Protein AF-A0A7S0SGQ8-F1 (afdb_monomer_lite)

InterPro domains:
  IPR011989 Armadillo-like helical [G3DSA:1.25.10.10] (31-377)
  IPR048732 Cilia- and flagella-associated protein 69 [PTHR14716] (34-323)
  IPR048733 Cilia- and flagella-associated protein 69, ARM repeats domain [PF21049] (35-301)

Radius of gyration: 29.16 Å; chains: 1; bounding box: 74×69×109 Å

Foldseek 3Di:
DDDDDDDDDDDPPPPPDDDPDDDDPDDDPVVLVVVLVCCLPVCVLLVLLVQCQVCLVVVVPVSNLVSLQVLLSSLVDLSSLQVNLVSLNLLRCLSQLQDALPDSSVVSSLSSLVSSLVSHVVSLVSNLVNLARRLLSLLVNLLNLQLPQDDPVSLVSNLSSLSSLLSSLLDVRSLVSNVVSVSLVLLLQLQQPPLQHDRPPVSSHDNNLQAQDPSNLSSNLSSLSSLLSSCQDLVSVVSCVVLNLLLLLLLLVVLLPPPDFQPRSVSRHDDVLVRHDPVSSLVSNLSSLQSCLSCCVSPVPVCVNRLVLLSLLSQLAPPGPHDPSSNVSSVSSLVSQCVDPPRVVSNVVSVVVVSVVVNVVVVVVCVVPDDDDDDDDDDDDDDDDDDDDDDDPDPPDDDDDDDDDDDDDDDDDDDDDDDDDDDDDDD

Organism: NCBI:txid81844

Secondary structure (DSSP, 8-state):
--------------SSS------PPPPPHHHHHHHHHHHHHHTHHHHHHHHHHHHHHHT-HHHHHHHHHHHHHHHTSHHHHHHHHHTTGGGTHHHHTSS-TTSHHHHHHHHHHHHHHHH-THHHHHHHHTTTHHHHHHHHHHHHHHHH--SHHHHHHHHHHHHHHHHHHTSHHHHHHHHHTTHHHHHHHHHHTTTTSSPPTT-SS-GGG--SSHHHHHHHHHHHHHHHHHTSSTTTHHHHHTTHHHHHHHTTGGG-TTPPPPHHHHHHSSSSGGGS-HHHHHHHHHHHHHHHHHHGGG-HHHHHHHTHHHHHHHHHSTTS---HHHHHHHHHHHHHHHTSTTTHHHHHHTTHHHHHHHHHHHHHHHTTS----------------------------------------------------------

Sequence (427 aa):
GGGGRTARGGGSLGASLGGVGSAPPPPSPRAFFTNQKLVQRSGCVRHCVAGLGAAAASGDAAAQLAITRVLLEASYYDENAQQIADEGLFLLLAPLLRDDFRSPLVFAVSELMWNVLEAAPSARALADAAVGPFCGAFADVVALALRCGHRVADKEVRNELLITARLLAEDPGSRAGLRAAGLADTALAIAVHPEMGPPPSDGAVKPFAMTTAPQDFEMKRLAWLLVAELSDDEIGIAVAQKGFLACALAFLSPFGGGVSPSAAAAAAGGVAVTRWSRSQLRDLQELALRLLTRLAPLCPVEMATLGACNAAVAVMSAASPADDGLRAAAISLAVQLAAMEGFVGRLGGAGGVEAALRAFEGEVGELSGRGGWCGGSVGGGHTSHGGVVLGDSGYGHGYFSDEISGDFVDTPRSGAGGRGVLPGTSE

pLDDT: mean 75.74, std 25.46, range [23.59, 98.38]

Structure (mmCIF, N/CA/C/O backbone):
data_AF-A0A7S0SGQ8-F1
#
_entry.id   AF-A0A7S0SGQ8-F1
#
loop_
_atom_site.group_PDB
_atom_site.id
_atom_site.type_symbol
_atom_site.label_atom_id
_atom_site.label_alt_id
_atom_site.label_comp_id
_atom_site.label_asym_id
_atom_site.label_entity_id
_atom_site.label_seq_id
_atom_site.pdbx_PDB_ins_code
_atom_site.Cartn_x
_atom_site.Cartn_y
_atom_site.Cartn_z
_atom_site.occupancy
_atom_site.B_iso_or_equiv
_atom_site.auth_seq_id
_atom_site.auth_comp_id
_atom_site.auth_asym_id
_atom_site.auth_atom_id
_atom_site.pdbx_PDB_model_num
ATOM 1 N N . GLY A 1 1 ? -21.906 44.353 81.487 1.00 32.19 1 GLY A N 1
ATOM 2 C CA . GLY A 1 1 ? -21.271 45.238 80.486 1.00 32.19 1 GLY A CA 1
ATOM 3 C C . GLY A 1 1 ? -19.896 44.677 80.228 1.00 32.19 1 GLY A C 1
ATOM 4 O O . GLY A 1 1 ? -19.234 44.368 81.201 1.00 32.19 1 GLY A O 1
ATOM 5 N N . GLY A 1 2 ? -19.499 44.306 79.012 1.00 30.55 2 GLY A N 1
ATOM 6 C CA . GLY A 1 2 ? -19.488 45.101 77.775 1.00 30.55 2 GLY A CA 1
ATOM 7 C C . GLY A 1 2 ? -18.086 45.711 77.658 1.00 30.55 2 GLY A C 1
ATOM 8 O O . GLY A 1 2 ? -17.646 46.322 78.617 1.00 30.55 2 GLY A O 1
ATOM 9 N N . GLY A 1 3 ? -17.288 45.574 76.604 1.00 27.02 3 GLY A N 1
ATOM 10 C CA . GLY A 1 3 ? -17.305 44.807 75.358 1.00 27.02 3 GLY A CA 1
ATOM 11 C C . GLY A 1 3 ? -15.890 44.916 74.745 1.00 27.02 3 GLY A C 1
ATOM 12 O O . GLY A 1 3 ? -15.103 45.747 75.191 1.00 27.02 3 GLY A O 1
ATOM 13 N N . GLY A 1 4 ? -15.540 44.099 73.743 1.00 27.25 4 GLY A N 1
ATOM 14 C CA . GLY A 1 4 ? -14.224 44.199 73.087 1.00 27.25 4 GLY A CA 1
ATOM 15 C C . GLY A 1 4 ? -13.922 43.078 72.089 1.00 27.25 4 GLY A C 1
ATOM 16 O O . GLY A 1 4 ? -13.456 42.016 72.467 1.00 27.25 4 GLY A O 1
ATOM 17 N N . ARG A 1 5 ? -14.232 43.347 70.817 1.00 31.44 5 ARG A N 1
ATOM 18 C CA . ARG A 1 5 ? -14.074 42.549 69.583 1.00 31.44 5 ARG A CA 1
ATOM 19 C C . ARG A 1 5 ? -12.780 41.718 69.432 1.00 31.44 5 ARG A C 1
ATOM 21 O O . ARG A 1 5 ? -11.698 42.288 69.457 1.00 31.44 5 ARG A O 1
ATOM 28 N N . THR A 1 6 ? -12.926 40.462 68.993 1.00 34.03 6 THR A N 1
ATOM 29 C CA . THR A 1 6 ? -12.076 39.814 67.967 1.00 34.03 6 THR A CA 1
ATOM 30 C C . THR A 1 6 ? -12.940 38.943 67.040 1.00 34.03 6 THR A C 1
ATOM 32 O O . THR A 1 6 ? -14.027 38.496 67.402 1.00 34.03 6 THR A O 1
ATOM 35 N N . ALA A 1 7 ? -12.512 38.848 65.782 1.00 31.38 7 ALA A N 1
ATOM 36 C CA . ALA A 1 7 ? -13.332 38.581 64.608 1.00 31.38 7 ALA A CA 1
ATOM 37 C C . ALA A 1 7 ? -13.684 37.100 64.364 1.00 31.38 7 ALA A C 1
ATOM 39 O O . ALA A 1 7 ? -12.880 36.197 64.573 1.00 31.38 7 ALA A O 1
ATOM 40 N N . ARG A 1 8 ? -14.897 36.896 63.834 1.00 30.47 8 ARG A N 1
ATOM 41 C CA . ARG A 1 8 ? -15.361 35.702 63.111 1.00 30.47 8 ARG A CA 1
ATOM 42 C C . ARG A 1 8 ? -14.919 35.769 61.645 1.00 30.47 8 ARG A C 1
ATOM 44 O O . ARG A 1 8 ? -14.996 36.841 61.055 1.00 30.47 8 ARG A O 1
ATOM 51 N N . GLY A 1 9 ? -14.700 34.598 61.044 1.00 29.45 9 GLY A N 1
ATOM 52 C CA . GLY A 1 9 ? -15.090 34.329 59.654 1.00 29.45 9 GLY A CA 1
ATOM 53 C C . GLY A 1 9 ? -13.946 33.984 58.705 1.00 29.45 9 GLY A C 1
ATOM 54 O O . GLY A 1 9 ? -13.172 34.852 58.331 1.00 29.45 9 GLY A O 1
ATOM 55 N N . GLY A 1 10 ? -13.891 32.723 58.271 1.00 26.08 10 GLY A N 1
ATOM 56 C CA . GLY A 1 10 ? -12.985 32.277 57.213 1.00 26.08 10 GLY A CA 1
ATOM 57 C C . GLY A 1 10 ? -12.831 30.761 57.159 1.00 26.08 10 GLY A C 1
ATOM 58 O O . GLY A 1 10 ? -11.718 30.256 57.234 1.00 26.08 10 GLY A O 1
ATOM 59 N N . GLY A 1 11 ? -13.944 30.023 57.093 1.00 28.58 11 GLY A N 1
ATOM 60 C CA . GLY A 1 11 ? -13.903 28.601 56.764 1.00 28.58 11 GLY A CA 1
ATOM 61 C C . GLY A 1 11 ? -13.396 28.435 55.333 1.00 28.58 11 GLY A C 1
ATOM 62 O O . GLY A 1 11 ? -14.019 28.931 54.398 1.00 28.58 11 GLY A O 1
ATOM 63 N N . SER A 1 12 ? -12.253 27.768 55.179 1.00 32.69 12 SER A N 1
ATOM 64 C CA . SER A 1 12 ? -11.711 27.353 53.888 1.00 32.69 12 SER A CA 1
ATOM 65 C C . SER A 1 12 ? -12.628 26.290 53.274 1.00 32.69 12 SER A C 1
ATOM 67 O O . SER A 1 12 ? -12.509 25.100 53.552 1.00 32.69 12 SER A O 1
ATOM 69 N N . LEU A 1 13 ? -13.582 26.754 52.470 1.00 32.78 13 LEU A N 1
ATOM 70 C CA . LEU A 1 13 ? -14.415 25.977 51.546 1.00 32.78 13 LEU A CA 1
ATOM 71 C C . LEU A 1 13 ? -14.035 26.337 50.096 1.00 32.78 13 LEU A C 1
ATOM 73 O O . LEU A 1 13 ? -14.894 26.547 49.248 1.00 32.78 13 LEU A O 1
ATOM 77 N N . GLY A 1 14 ? -12.732 26.481 49.828 1.00 27.66 14 GLY A N 1
ATOM 78 C CA . GLY A 1 14 ? -12.196 26.915 48.530 1.00 27.66 14 GLY A CA 1
ATOM 79 C C . GLY A 1 14 ? -11.370 25.869 47.776 1.00 27.66 14 GLY A C 1
ATOM 80 O O . GLY A 1 14 ? -10.798 26.200 46.747 1.00 27.66 14 GLY A O 1
ATOM 81 N N . ALA A 1 15 ? -11.272 24.628 48.267 1.00 32.41 15 ALA A N 1
ATOM 82 C CA . ALA A 1 15 ? -10.374 23.606 47.707 1.00 32.41 15 ALA A CA 1
ATOM 83 C C . ALA A 1 15 ? -11.085 22.471 46.942 1.00 32.41 15 ALA A C 1
ATOM 85 O O . ALA A 1 15 ? -10.445 21.488 46.585 1.00 32.41 15 ALA A O 1
ATOM 86 N N . SER A 1 16 ? -12.397 22.568 46.707 1.00 36.81 16 SER A N 1
ATOM 87 C CA . SER A 1 16 ? -13.207 21.443 46.210 1.00 36.81 16 SER A CA 1
ATOM 88 C C . SER A 1 16 ? -13.948 21.685 44.894 1.00 36.81 16 SER A C 1
ATOM 90 O O . SER A 1 16 ? -14.808 20.884 44.545 1.00 36.81 16 SER A O 1
ATOM 92 N N . LEU A 1 17 ? -13.630 22.735 44.135 1.00 33.78 17 LEU A N 1
ATOM 93 C CA . LEU A 1 17 ? -14.147 22.890 42.772 1.00 33.78 17 LEU A CA 1
ATOM 94 C C . LEU A 1 17 ? -13.005 23.264 41.834 1.00 33.78 17 LEU A C 1
ATOM 96 O O . LEU A 1 17 ? -12.296 24.243 42.058 1.00 33.78 17 LEU A O 1
ATOM 100 N N . GLY A 1 18 ? -12.801 22.392 40.849 1.00 34.03 18 GLY A N 1
ATOM 101 C CA . GLY A 1 18 ? -11.624 22.322 40.004 1.00 34.03 18 GLY A CA 1
ATOM 102 C C . GLY A 1 18 ? -11.339 23.632 39.290 1.00 34.03 18 GLY A C 1
ATOM 103 O O . GLY A 1 18 ? -12.156 24.137 38.522 1.00 34.03 18 GLY A O 1
ATOM 104 N N . GLY A 1 19 ? -10.130 24.138 39.523 1.00 32.81 19 GLY A N 1
ATOM 105 C CA . GLY A 1 19 ? -9.476 24.984 38.545 1.00 32.81 19 GLY A CA 1
ATOM 106 C C . GLY A 1 19 ? -9.400 24.213 37.233 1.00 32.81 19 GLY A C 1
ATOM 107 O O . GLY A 1 19 ? -9.023 23.042 37.219 1.00 32.81 19 GLY A O 1
ATOM 108 N N . VAL A 1 20 ? -9.806 24.886 36.163 1.00 43.66 20 VAL A N 1
ATOM 109 C CA . VAL A 1 20 ? -9.625 24.496 34.765 1.00 43.66 20 VAL A CA 1
ATOM 110 C C . VAL A 1 20 ? -8.116 24.392 34.540 1.00 43.66 20 VAL A C 1
ATOM 112 O O . VAL A 1 20 ? -7.433 25.374 34.260 1.00 43.66 20 VAL A O 1
ATOM 115 N N . GLY A 1 21 ? -7.577 23.226 34.883 1.00 41.66 21 GLY A N 1
ATOM 116 C CA . GLY A 1 21 ? -6.156 22.958 34.973 1.00 41.66 21 GLY A CA 1
ATOM 117 C C . GLY A 1 21 ? -5.676 22.389 33.656 1.00 41.66 21 GLY A C 1
ATOM 118 O O . GLY A 1 21 ? -6.238 21.414 33.168 1.00 41.66 21 GLY A O 1
ATOM 119 N N . SER A 1 22 ? -4.634 23.013 33.117 1.00 49.41 22 SER A N 1
ATOM 120 C CA . SER A 1 22 ? -3.749 22.458 32.096 1.00 49.41 22 SER A CA 1
ATOM 121 C C . SER A 1 22 ? -3.625 20.938 32.218 1.00 49.41 22 SER A C 1
ATOM 123 O O . SER A 1 22 ? -3.410 20.443 33.332 1.00 49.41 22 SER A O 1
ATOM 125 N N . ALA A 1 23 ? -3.726 20.231 31.089 1.00 52.88 23 ALA A N 1
A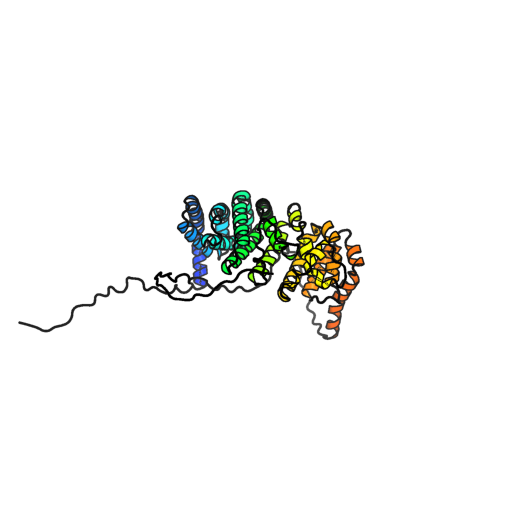TOM 126 C CA . ALA A 1 23 ? -3.541 18.788 31.026 1.00 52.88 23 ALA A CA 1
ATOM 127 C C . ALA A 1 23 ? -2.309 18.366 31.857 1.00 52.88 23 ALA A C 1
ATOM 129 O O . ALA A 1 23 ? -1.267 19.032 31.792 1.00 52.88 23 ALA A O 1
ATOM 130 N N . PRO A 1 24 ? -2.419 17.316 32.695 1.00 70.25 24 PRO A N 1
ATOM 131 C CA . PRO A 1 24 ? -1.291 16.851 33.488 1.00 70.25 24 PRO A CA 1
ATOM 132 C C . PRO A 1 24 ? -0.111 16.517 32.562 1.00 70.25 24 PRO A C 1
ATOM 134 O O . PRO A 1 24 ? -0.328 16.015 31.457 1.00 70.25 24 PRO A O 1
ATOM 137 N N . PRO A 1 25 ? 1.137 16.792 32.985 1.00 73.44 25 PRO A N 1
ATOM 138 C CA . PRO A 1 25 ? 2.302 16.524 32.154 1.00 73.44 25 PRO A CA 1
ATOM 139 C C . PRO A 1 25 ? 2.360 15.035 31.782 1.00 73.44 25 PRO A C 1
ATOM 141 O O . PRO A 1 25 ? 1.982 14.190 32.606 1.00 73.44 25 PRO A O 1
ATOM 144 N N . PRO A 1 26 ? 2.844 14.701 30.571 1.00 74.69 26 PRO A N 1
ATOM 145 C CA . PRO A 1 26 ? 2.901 13.321 30.120 1.00 74.69 26 PRO A CA 1
ATOM 146 C C . PRO A 1 26 ? 3.724 12.467 31.097 1.00 74.69 26 PRO A C 1
ATOM 148 O O . PRO A 1 26 ? 4.703 12.950 31.685 1.00 74.69 26 PRO A O 1
ATOM 151 N N . PRO A 1 27 ? 3.337 11.197 31.310 1.00 77.88 27 PRO A N 1
ATOM 152 C CA . PRO A 1 27 ? 4.042 10.321 32.230 1.00 77.88 27 PRO A CA 1
ATOM 153 C C . PRO A 1 27 ? 5.496 10.139 31.787 1.00 77.88 27 PRO A C 1
ATOM 155 O O . PRO A 1 27 ? 5.804 10.066 30.599 1.00 77.88 27 PRO A O 1
ATOM 158 N N . SER A 1 28 ? 6.411 10.004 32.753 1.00 85.25 28 SER A N 1
ATOM 159 C CA . SER A 1 28 ? 7.791 9.626 32.424 1.00 85.25 28 SER A CA 1
ATOM 160 C C . SER A 1 28 ? 7.809 8.300 31.640 1.00 85.25 28 SER A C 1
ATOM 162 O O . SER A 1 28 ? 6.988 7.427 31.944 1.00 85.25 28 SER A O 1
ATOM 164 N N . PRO A 1 29 ? 8.767 8.073 30.719 1.00 82.94 29 PRO A N 1
ATOM 165 C CA . PRO A 1 29 ? 8.834 6.831 29.937 1.00 82.94 29 PRO A CA 1
ATOM 166 C C . PRO A 1 29 ? 8.792 5.558 30.798 1.00 82.94 29 PRO A C 1
ATOM 168 O O . PRO A 1 29 ? 8.141 4.571 30.464 1.00 82.94 29 PRO A O 1
ATOM 171 N N . ARG A 1 30 ? 9.418 5.601 31.982 1.00 81.88 30 ARG A N 1
ATOM 172 C CA . ARG A 1 30 ? 9.401 4.499 32.953 1.00 81.88 30 ARG A CA 1
ATOM 173 C C . ARG A 1 30 ? 8.012 4.254 33.553 1.00 81.88 30 ARG A C 1
ATOM 175 O O . ARG A 1 30 ? 7.636 3.101 33.765 1.00 81.88 30 ARG A O 1
ATOM 182 N N . ALA A 1 31 ? 7.272 5.319 33.856 1.00 83.44 31 ALA A N 1
ATOM 183 C CA . ALA A 1 31 ? 5.908 5.220 34.368 1.00 83.44 31 ALA A CA 1
ATOM 184 C C . ALA A 1 31 ? 4.954 4.704 33.283 1.00 83.44 31 ALA A C 1
ATOM 186 O O . ALA A 1 31 ? 4.176 3.797 33.563 1.00 83.44 31 ALA A O 1
ATOM 187 N N . PHE A 1 32 ? 5.087 5.195 32.046 1.00 86.56 32 PHE A N 1
ATOM 188 C CA . PHE A 1 32 ? 4.337 4.693 30.892 1.00 86.56 32 PHE A CA 1
ATOM 189 C C . PHE A 1 32 ? 4.525 3.182 30.718 1.00 86.56 32 PHE A C 1
ATOM 191 O O . PHE A 1 32 ? 3.559 2.428 30.779 1.00 86.56 32 PHE A O 1
ATOM 198 N N . PHE A 1 33 ? 5.772 2.716 30.640 1.00 87.38 33 PHE A N 1
ATOM 199 C CA . PHE A 1 33 ? 6.075 1.293 30.478 1.00 87.38 33 PHE A CA 1
ATOM 200 C C . PHE A 1 33 ? 5.558 0.430 31.642 1.00 87.38 33 PHE A C 1
ATOM 202 O O . PHE A 1 33 ? 5.083 -0.689 31.452 1.00 87.38 33 PHE A O 1
ATOM 209 N N . THR A 1 34 ? 5.613 0.955 32.869 1.00 89.75 34 THR A N 1
ATOM 210 C CA . THR A 1 34 ? 5.049 0.267 34.041 1.00 89.75 34 THR A CA 1
ATOM 211 C C . THR A 1 34 ? 3.530 0.142 33.927 1.00 89.75 34 THR A C 1
ATOM 213 O O . THR A 1 34 ? 2.989 -0.934 34.179 1.00 89.75 34 THR A O 1
ATOM 216 N N . ASN A 1 35 ? 2.848 1.207 33.501 1.00 90.56 35 ASN A N 1
ATOM 217 C CA . ASN A 1 35 ? 1.403 1.209 33.295 1.00 90.56 35 ASN A CA 1
ATOM 218 C C . ASN A 1 35 ? 0.994 0.233 32.185 1.00 90.56 35 ASN A C 1
ATOM 220 O O . ASN A 1 35 ? 0.074 -0.553 32.395 1.00 90.56 35 ASN A O 1
ATOM 224 N N . GLN A 1 36 ? 1.718 0.198 31.064 1.00 93.31 36 GLN A N 1
ATOM 225 C CA . GLN A 1 36 ? 1.444 -0.738 29.968 1.00 93.31 36 GLN A CA 1
ATOM 226 C C . GLN A 1 36 ? 1.561 -2.202 30.415 1.00 93.31 36 GLN A C 1
ATOM 228 O O . GLN A 1 36 ? 0.683 -3.014 30.123 1.00 93.31 36 GLN A O 1
ATOM 233 N N . LYS A 1 37 ? 2.565 -2.532 31.238 1.00 90.94 37 LYS A N 1
ATOM 234 C CA . LYS A 1 37 ? 2.692 -3.871 31.844 1.00 90.94 37 LYS A CA 1
ATOM 235 C C . LYS A 1 37 ? 1.579 -4.208 32.833 1.00 90.94 37 LYS A C 1
ATOM 237 O O . LYS A 1 37 ? 1.233 -5.380 32.991 1.00 90.94 37 LYS A O 1
ATOM 242 N N . LEU A 1 38 ? 1.037 -3.215 33.536 1.00 91.94 38 LEU A N 1
ATOM 243 C CA . LEU A 1 38 ? -0.126 -3.419 34.400 1.00 91.94 38 LEU A CA 1
ATOM 244 C C . LEU A 1 38 ? -1.380 -3.691 33.564 1.00 91.94 38 LEU A C 1
ATOM 246 O O . LEU A 1 38 ? -2.104 -4.637 33.873 1.00 91.94 38 LEU A O 1
ATOM 250 N N . VAL A 1 39 ? -1.594 -2.929 32.485 1.00 91.88 39 VAL A N 1
ATOM 251 C CA . VAL A 1 39 ? -2.680 -3.158 31.516 1.00 91.88 39 VAL A CA 1
ATOM 252 C C . VAL A 1 39 ? -2.618 -4.594 30.994 1.00 91.88 39 VAL A C 1
ATOM 254 O O . VAL A 1 39 ? -3.591 -5.329 31.178 1.00 91.88 39 VAL A O 1
ATOM 257 N N . GLN A 1 40 ? -1.451 -5.026 30.508 1.00 90.00 40 GLN A N 1
ATOM 258 C CA . GLN A 1 40 ? -1.200 -6.381 30.006 1.00 90.00 40 GLN A CA 1
ATOM 259 C C . GLN A 1 40 ? -1.623 -7.477 31.002 1.00 90.00 40 GLN A C 1
ATOM 261 O O . GLN A 1 40 ? -2.310 -8.438 30.663 1.00 90.00 40 GLN A O 1
ATOM 266 N N . ARG A 1 41 ? -1.225 -7.341 32.274 1.00 91.94 41 ARG A N 1
ATOM 267 C CA . ARG A 1 41 ? -1.436 -8.378 33.304 1.00 91.94 41 ARG A CA 1
ATOM 268 C C . ARG A 1 41 ? -2.826 -8.360 33.931 1.00 91.94 41 ARG A C 1
ATOM 270 O O . ARG A 1 41 ? -3.234 -9.351 34.527 1.00 91.94 41 ARG A O 1
ATOM 277 N N . SER A 1 42 ? -3.525 -7.233 33.848 1.00 93.06 42 SER A N 1
ATOM 278 C CA . SER A 1 42 ? -4.814 -7.027 34.519 1.00 93.06 42 SER A CA 1
ATOM 279 C C . SER A 1 42 ? -6.007 -7.651 33.789 1.00 93.06 42 SER A C 1
ATOM 281 O O . SER A 1 42 ? -7.091 -7.719 34.361 1.00 93.06 42 SER A O 1
ATOM 283 N N . GLY A 1 43 ? -5.835 -8.076 32.532 1.00 91.38 43 GLY A N 1
ATOM 284 C CA . GLY A 1 43 ? -6.947 -8.487 31.668 1.00 91.38 43 GLY A CA 1
ATOM 285 C C . GLY A 1 43 ? -7.777 -7.314 31.132 1.00 91.38 43 GLY A C 1
ATOM 286 O O . GLY A 1 43 ? -8.830 -7.538 30.538 1.00 91.38 43 GLY A O 1
ATOM 287 N N . CYS A 1 44 ? -7.316 -6.069 31.318 1.00 94.19 44 CYS A N 1
ATOM 288 C CA . CYS A 1 44 ? -7.998 -4.859 30.856 1.00 94.19 44 CYS A CA 1
ATOM 289 C C . CYS A 1 44 ? -8.299 -4.906 29.350 1.00 94.19 44 CYS A C 1
ATOM 291 O O . CYS A 1 44 ? -9.439 -4.671 28.961 1.00 94.19 44 CYS A O 1
ATOM 293 N N . VAL A 1 45 ? -7.325 -5.315 28.525 1.00 96.06 45 VAL A N 1
ATOM 294 C CA . VAL A 1 45 ? -7.479 -5.439 27.063 1.00 96.06 45 VAL A CA 1
ATOM 295 C C . VAL A 1 45 ? -8.700 -6.281 26.696 1.00 96.06 45 VAL A C 1
ATOM 297 O O . VAL A 1 45 ? -9.580 -5.810 25.980 1.00 96.06 45 VAL A O 1
ATOM 300 N N . ARG A 1 46 ? -8.808 -7.489 27.258 1.00 95.31 46 ARG A N 1
ATOM 301 C CA . ARG A 1 46 ? -9.937 -8.397 27.030 1.00 95.31 46 ARG A CA 1
ATOM 302 C C . ARG A 1 46 ? -11.280 -7.755 27.369 1.00 95.31 46 ARG A C 1
ATOM 304 O O . ARG A 1 46 ? -12.241 -7.866 26.610 1.00 95.31 46 ARG A O 1
ATOM 311 N N . HIS A 1 47 ? -11.359 -7.080 28.514 1.00 96.44 47 HIS A N 1
ATOM 312 C CA . HIS A 1 47 ? -12.583 -6.399 28.932 1.00 96.44 47 HIS A CA 1
ATOM 313 C C . HIS A 1 47 ? -12.924 -5.209 28.030 1.00 96.44 47 HIS A C 1
ATOM 315 O O . HIS A 1 47 ? -14.098 -5.008 27.724 1.00 96.44 47 HIS A O 1
ATOM 321 N N . CYS A 1 48 ? -11.923 -4.462 27.566 1.00 97.25 48 CYS A N 1
ATOM 322 C CA . CYS A 1 48 ? -12.108 -3.376 26.612 1.00 97.25 48 CYS A CA 1
ATOM 323 C C . CYS A 1 48 ? -12.590 -3.893 25.251 1.00 97.25 48 CYS A C 1
ATOM 325 O O . CYS A 1 48 ? -13.561 -3.356 24.732 1.00 97.25 48 CYS A O 1
ATOM 327 N N . VAL A 1 49 ? -12.006 -4.962 24.701 1.00 96.56 49 VAL A N 1
ATOM 328 C CA . VAL A 1 49 ? -12.459 -5.546 23.423 1.00 96.56 49 VAL A CA 1
ATOM 329 C C . VAL A 1 49 ? -13.892 -6.082 23.537 1.00 96.56 49 VAL A C 1
ATOM 331 O O . VAL A 1 49 ? -14.740 -5.769 22.700 1.00 96.56 49 VAL A O 1
ATOM 334 N N . ALA A 1 50 ? -14.220 -6.797 24.618 1.00 96.25 50 ALA A N 1
ATOM 335 C CA . ALA A 1 50 ? -15.591 -7.249 24.869 1.00 96.25 50 ALA A CA 1
ATOM 336 C C . ALA A 1 50 ? -16.576 -6.073 25.035 1.00 96.25 50 ALA A C 1
ATOM 338 O O . ALA A 1 50 ? -17.686 -6.102 24.498 1.00 96.25 50 ALA A O 1
ATOM 339 N N . GLY A 1 51 ? -16.165 -5.023 25.753 1.00 97.06 51 GLY A N 1
ATOM 340 C CA . GLY A 1 51 ? -16.939 -3.795 25.926 1.00 97.06 51 GLY A CA 1
ATOM 341 C C . GLY A 1 51 ? -17.164 -3.051 24.611 1.00 97.06 51 GLY A C 1
ATOM 342 O O . GLY A 1 51 ? -18.269 -2.565 24.375 1.00 97.06 51 GLY A O 1
ATOM 343 N N . LEU A 1 52 ? -16.161 -3.021 23.727 1.00 96.88 52 LEU A N 1
ATOM 344 C CA . LEU A 1 52 ? -16.277 -2.444 22.390 1.00 96.88 52 LEU A CA 1
ATOM 345 C C . LEU A 1 52 ? -17.326 -3.192 21.566 1.00 96.88 52 LEU A C 1
ATOM 347 O O . LEU A 1 52 ? -18.167 -2.557 20.938 1.00 96.88 52 LEU A O 1
ATOM 351 N N . GLY A 1 53 ? -17.336 -4.527 21.626 1.00 95.12 53 GLY A N 1
ATOM 352 C CA . GLY A 1 53 ? -18.359 -5.343 20.967 1.00 95.12 53 GLY A CA 1
ATOM 353 C C . GLY A 1 53 ? -19.774 -5.044 21.475 1.00 95.12 53 GLY A C 1
ATOM 354 O O . GLY A 1 53 ? -20.701 -4.894 20.679 1.00 95.12 53 GLY A O 1
ATOM 355 N N . ALA A 1 54 ? -19.943 -4.882 22.791 1.00 96.38 54 ALA A N 1
ATOM 356 C CA . ALA A 1 54 ? -21.227 -4.499 23.380 1.00 96.38 54 ALA A CA 1
ATOM 357 C C . ALA A 1 54 ? -21.665 -3.083 22.959 1.00 96.38 54 ALA A C 1
ATOM 359 O O . ALA A 1 54 ? -22.827 -2.885 22.606 1.00 96.38 54 ALA A O 1
ATOM 360 N N . ALA A 1 55 ? -20.737 -2.121 22.944 1.00 95.50 55 ALA A N 1
ATOM 361 C CA . ALA A 1 55 ? -20.994 -0.746 22.515 1.00 95.50 55 ALA A CA 1
ATOM 362 C C . ALA A 1 55 ? -21.302 -0.647 21.008 1.00 95.50 55 ALA A C 1
ATOM 364 O O . ALA A 1 55 ? -22.153 0.139 20.590 1.00 95.50 55 ALA A O 1
ATOM 365 N N . ALA A 1 56 ? -20.649 -1.468 20.180 1.00 92.25 56 ALA A N 1
ATOM 366 C CA . ALA A 1 56 ? -20.948 -1.602 18.756 1.00 92.25 56 ALA A CA 1
ATOM 367 C C . ALA A 1 56 ? -22.369 -2.142 18.532 1.00 92.25 56 ALA A C 1
ATOM 369 O O . ALA A 1 56 ? -23.113 -1.606 17.714 1.00 92.25 56 ALA A O 1
ATOM 370 N N . ALA A 1 57 ? -22.773 -3.159 19.299 1.00 92.75 57 ALA A N 1
ATOM 371 C CA . ALA A 1 57 ? -24.103 -3.758 19.200 1.00 92.75 57 ALA A CA 1
ATOM 372 C C . ALA A 1 57 ? -25.232 -2.824 19.672 1.00 92.75 57 ALA A C 1
ATOM 374 O O . ALA A 1 57 ? -26.336 -2.881 19.129 1.00 92.75 57 ALA A O 1
ATOM 375 N N . SER A 1 58 ? -24.976 -1.969 20.668 1.00 93.94 58 SER A N 1
ATOM 376 C CA . SER A 1 58 ? -25.955 -0.997 21.171 1.00 93.94 58 SER A CA 1
ATOM 377 C C . SER A 1 58 ? -25.987 0.321 20.390 1.00 93.94 58 SER A C 1
ATOM 379 O O . SER A 1 58 ? -26.916 1.105 20.581 1.00 93.94 58 SER A O 1
ATOM 381 N N . GLY A 1 59 ? -24.995 0.579 19.528 1.00 91.12 59 GLY A N 1
ATOM 382 C CA . GLY A 1 59 ? -24.848 1.855 18.821 1.00 91.12 59 GLY A CA 1
ATOM 383 C C . GLY A 1 59 ? -24.419 3.022 19.721 1.00 91.12 59 GLY A C 1
ATOM 384 O O . GLY A 1 59 ? -24.657 4.178 19.376 1.00 91.12 59 GLY A O 1
ATOM 385 N N . ASP A 1 60 ? -23.815 2.747 20.882 1.00 94.50 60 ASP A N 1
ATOM 386 C CA . ASP A 1 60 ? -23.340 3.785 21.804 1.00 94.50 60 ASP A CA 1
ATOM 387 C C . ASP A 1 60 ? -22.009 4.382 21.318 1.00 94.50 60 ASP A C 1
ATOM 389 O O . ASP A 1 60 ? -20.924 3.923 21.681 1.00 94.50 60 ASP A O 1
ATOM 393 N N . ALA A 1 61 ? -22.096 5.422 20.486 1.00 92.25 61 ALA A N 1
ATOM 394 C CA . ALA A 1 61 ? -20.934 6.086 19.893 1.00 92.25 61 ALA A CA 1
ATOM 395 C C . ALA A 1 61 ? -19.959 6.669 20.936 1.00 92.25 61 ALA A C 1
ATOM 397 O O . ALA A 1 61 ? -18.745 6.682 20.717 1.00 92.25 61 ALA A O 1
ATOM 398 N N . ALA A 1 62 ? -20.462 7.131 22.087 1.00 94.44 62 ALA A N 1
ATOM 399 C CA . ALA A 1 62 ? -19.616 7.686 23.142 1.00 94.44 62 ALA A CA 1
ATOM 400 C C . ALA A 1 62 ? -18.791 6.582 23.816 1.00 94.44 62 ALA A C 1
ATOM 402 O O . ALA A 1 62 ? -17.581 6.744 24.006 1.00 94.44 62 ALA A O 1
ATOM 403 N N . ALA A 1 63 ? -19.421 5.443 24.119 1.00 96.00 63 ALA A N 1
ATOM 404 C CA . ALA A 1 63 ? -18.723 4.276 24.644 1.00 96.00 63 ALA A CA 1
ATOM 405 C C . ALA A 1 63 ? -17.745 3.686 23.616 1.00 96.00 63 ALA A C 1
ATOM 407 O O . ALA A 1 63 ? -16.608 3.385 23.976 1.00 96.00 63 ALA A O 1
ATOM 408 N N . GLN A 1 64 ? -18.137 3.583 22.341 1.00 95.94 64 GLN A N 1
ATOM 409 C CA . GLN A 1 64 ? -17.255 3.120 21.262 1.00 95.94 64 GLN A CA 1
ATOM 410 C C . GLN A 1 64 ? -15.981 3.965 21.188 1.00 95.94 64 GLN A C 1
ATOM 412 O O . GLN A 1 64 ? -14.880 3.415 21.223 1.00 95.94 64 GLN A O 1
ATOM 417 N N . LEU A 1 65 ? -16.110 5.295 21.153 1.00 95.75 65 LEU A N 1
ATOM 418 C CA . LEU A 1 65 ? -14.960 6.196 21.088 1.00 95.75 65 LEU A CA 1
ATOM 419 C C . LEU A 1 65 ? -14.086 6.106 22.344 1.00 95.75 65 LEU A C 1
ATOM 421 O O . LEU A 1 65 ? -12.864 6.013 22.234 1.00 95.75 65 LEU A O 1
ATOM 425 N N . ALA A 1 66 ? -14.692 6.118 23.534 1.00 96.94 66 ALA A N 1
ATOM 426 C CA . ALA A 1 66 ? -13.950 6.052 24.789 1.00 96.94 66 ALA A CA 1
ATOM 427 C C . ALA A 1 66 ? -13.152 4.744 24.911 1.00 96.94 66 ALA A C 1
ATOM 429 O O . ALA A 1 66 ? -11.971 4.773 25.252 1.00 96.94 66 ALA A O 1
ATOM 430 N N . ILE A 1 67 ? -13.772 3.608 24.583 1.00 97.75 67 ILE A N 1
ATOM 431 C CA . ILE A 1 67 ? -13.122 2.295 24.641 1.00 97.75 67 ILE A CA 1
ATOM 432 C C . ILE A 1 67 ? -12.042 2.178 23.560 1.00 97.75 67 ILE A C 1
ATOM 434 O O . ILE A 1 67 ? -10.943 1.716 23.858 1.00 97.75 67 ILE A O 1
ATOM 438 N N . THR A 1 68 ? -12.313 2.649 22.338 1.00 97.06 68 THR A N 1
ATOM 439 C CA . THR A 1 68 ? -11.326 2.654 21.244 1.00 97.06 68 THR A CA 1
ATOM 440 C C . THR A 1 68 ? -10.087 3.457 21.626 1.00 97.06 68 THR A C 1
ATOM 442 O O . THR A 1 68 ? -8.981 2.989 21.400 1.00 97.06 68 THR A O 1
ATOM 445 N N . ARG A 1 69 ? -10.240 4.618 22.277 1.00 96.62 69 ARG A N 1
ATOM 446 C CA . ARG A 1 69 ? -9.098 5.413 22.761 1.00 96.62 69 ARG A CA 1
ATOM 447 C C . ARG A 1 69 ? -8.269 4.676 23.808 1.00 96.62 69 ARG A C 1
ATOM 449 O O . ARG A 1 69 ? -7.050 4.724 23.751 1.00 96.62 69 ARG A O 1
ATOM 456 N N . VAL A 1 70 ? -8.905 3.959 24.735 1.00 96.19 70 VAL A N 1
ATOM 457 C CA . VAL A 1 70 ? -8.172 3.136 25.715 1.00 96.19 70 VAL A CA 1
ATOM 458 C C . VAL A 1 70 ? -7.384 2.024 25.019 1.00 96.19 70 VAL A C 1
ATOM 460 O O . VAL A 1 70 ? -6.236 1.773 25.376 1.00 96.19 70 VAL A O 1
ATOM 463 N N . LEU A 1 71 ? -7.983 1.373 24.019 1.00 97.50 71 LEU A N 1
ATOM 464 C CA . LEU A 1 71 ? -7.307 0.348 23.222 1.00 97.50 71 LEU A CA 1
ATOM 465 C C . LEU A 1 71 ? -6.164 0.936 22.385 1.00 97.50 71 LEU A C 1
ATOM 467 O O . LEU A 1 71 ? -5.099 0.333 22.328 1.00 97.50 71 LEU A O 1
ATOM 471 N N . LEU A 1 72 ? -6.356 2.118 21.795 1.00 96.19 72 LEU A N 1
ATOM 472 C CA . LEU A 1 72 ? -5.330 2.846 21.050 1.00 96.19 72 LEU A CA 1
ATOM 473 C C . LEU A 1 72 ? -4.121 3.156 21.939 1.00 96.19 72 LEU A C 1
ATOM 475 O O . LEU A 1 72 ? -3.006 2.765 21.610 1.00 96.19 72 LEU A O 1
ATOM 479 N N . GLU A 1 73 ? -4.342 3.737 23.118 1.00 94.88 73 GLU A N 1
ATOM 480 C CA . GLU A 1 73 ? -3.265 4.011 24.079 1.00 94.88 73 GLU A CA 1
ATOM 481 C C . GLU A 1 73 ? -2.536 2.737 24.534 1.00 94.88 73 GLU A C 1
ATOM 483 O O . GLU A 1 73 ? -1.327 2.746 24.773 1.00 94.88 73 GLU A O 1
ATOM 488 N N . ALA A 1 74 ? -3.257 1.619 24.658 1.00 95.38 74 ALA A N 1
ATOM 489 C CA . ALA A 1 74 ? -2.651 0.328 24.968 1.00 95.38 74 ALA A CA 1
ATOM 490 C C . ALA A 1 74 ? -1.841 -0.233 23.786 1.00 95.38 74 ALA A C 1
ATOM 492 O O . ALA A 1 74 ? -0.829 -0.893 24.010 1.00 95.38 74 ALA A O 1
ATOM 493 N N . SER A 1 75 ? -2.258 0.038 22.547 1.00 95.88 75 SER A N 1
ATOM 494 C CA . SER A 1 75 ? -1.646 -0.508 21.329 1.00 95.88 75 SER A CA 1
ATOM 495 C C . SER A 1 75 ? -0.245 0.026 21.025 1.00 95.88 75 SER A C 1
ATOM 497 O O . SER A 1 75 ? 0.491 -0.630 20.302 1.00 95.88 75 SER A O 1
ATOM 499 N N . TYR A 1 76 ? 0.180 1.135 21.640 1.00 93.62 76 TYR A N 1
ATOM 500 C CA . TYR A 1 76 ? 1.575 1.602 21.560 1.00 93.62 76 TYR A CA 1
ATOM 501 C C . TYR A 1 76 ? 2.577 0.696 22.306 1.00 93.62 76 TYR A C 1
ATOM 503 O O . TYR A 1 76 ? 3.766 1.006 22.380 1.00 93.62 76 TYR A O 1
ATOM 511 N N . TYR A 1 77 ? 2.106 -0.387 22.929 1.00 94.25 77 TYR A N 1
ATOM 512 C CA . TYR A 1 77 ? 2.939 -1.422 23.528 1.00 94.25 77 TYR A CA 1
ATOM 513 C C . TYR A 1 77 ? 2.680 -2.753 22.817 1.00 94.25 77 TYR A C 1
ATOM 515 O O . TYR A 1 77 ? 1.568 -3.280 22.897 1.00 94.25 77 TYR A O 1
ATOM 523 N N . ASP A 1 78 ? 3.698 -3.301 22.150 1.00 93.69 78 ASP A N 1
ATOM 524 C CA . ASP A 1 78 ? 3.576 -4.443 21.230 1.00 93.69 78 ASP A CA 1
ATOM 525 C C . ASP A 1 78 ? 2.819 -5.634 21.831 1.00 93.69 78 ASP A C 1
ATOM 527 O O . ASP A 1 78 ? 1.933 -6.207 21.196 1.00 93.69 78 ASP A O 1
ATOM 531 N N . GLU A 1 79 ? 3.097 -5.997 23.086 1.00 93.88 79 GLU A N 1
ATOM 532 C CA . GLU A 1 79 ? 2.425 -7.135 23.714 1.00 93.88 79 GLU A CA 1
ATOM 533 C C . GLU A 1 79 ? 0.940 -6.872 24.004 1.00 93.88 79 GLU A C 1
ATOM 535 O O . GLU A 1 79 ? 0.141 -7.811 24.008 1.00 93.88 79 GLU A O 1
ATOM 540 N N . ASN A 1 80 ? 0.556 -5.615 24.238 1.00 95.69 80 ASN A N 1
ATOM 541 C CA . ASN A 1 80 ? -0.850 -5.240 24.366 1.00 95.69 80 ASN A CA 1
ATOM 542 C C . ASN A 1 80 ? -1.523 -5.228 22.991 1.00 95.69 80 ASN A C 1
ATOM 544 O O . ASN A 1 80 ? -2.633 -5.734 22.874 1.00 95.69 80 ASN A O 1
ATOM 548 N N . ALA A 1 81 ? -0.857 -4.718 21.953 1.00 95.06 81 ALA A N 1
ATOM 549 C CA . ALA A 1 81 ? -1.357 -4.759 20.581 1.00 95.06 81 ALA A CA 1
ATOM 550 C C . ALA A 1 81 ? -1.593 -6.200 20.091 1.00 95.06 81 ALA A C 1
ATOM 552 O O . ALA A 1 81 ? -2.657 -6.496 19.543 1.00 95.06 81 ALA A O 1
ATOM 553 N N . GLN A 1 82 ? -0.672 -7.122 20.388 1.00 92.94 82 GLN A N 1
ATOM 554 C CA . GLN A 1 82 ? -0.862 -8.554 20.137 1.00 92.94 82 GLN A CA 1
ATOM 555 C C . GLN A 1 82 ? -2.071 -9.107 20.891 1.00 92.94 82 GLN A C 1
ATOM 557 O O . GLN A 1 82 ? -2.905 -9.786 20.297 1.00 92.94 82 GLN A O 1
ATOM 562 N N . GLN A 1 83 ? -2.225 -8.770 22.173 1.00 94.31 83 GLN A N 1
ATOM 563 C CA . GLN A 1 83 ? -3.395 -9.202 22.935 1.00 94.31 83 GLN A CA 1
ATOM 564 C C . GLN A 1 83 ? -4.704 -8.635 22.354 1.00 94.31 83 GLN A C 1
ATOM 566 O O . GLN A 1 83 ? -5.709 -9.337 22.316 1.00 94.31 83 GLN A O 1
ATOM 571 N N . ILE A 1 84 ? -4.707 -7.390 21.870 1.00 95.44 84 ILE A N 1
ATOM 572 C CA . ILE A 1 84 ? -5.868 -6.780 21.203 1.00 95.44 84 ILE A CA 1
ATOM 573 C C . ILE A 1 84 ? -6.241 -7.568 19.936 1.00 95.44 84 ILE A C 1
ATOM 575 O O . ILE A 1 84 ? -7.429 -7.809 19.695 1.00 95.44 84 ILE A O 1
ATOM 579 N N . ALA A 1 85 ? -5.249 -7.994 19.145 1.00 92.00 85 ALA A N 1
ATOM 580 C CA . ALA A 1 85 ? -5.472 -8.850 17.980 1.00 92.00 85 ALA A CA 1
ATOM 581 C C . ALA A 1 85 ? -6.069 -10.207 18.370 1.00 92.00 85 ALA A C 1
ATOM 583 O O . ALA A 1 85 ? -7.082 -10.613 17.797 1.00 92.00 85 ALA A O 1
ATOM 584 N N . ASP A 1 86 ? -5.472 -10.875 19.360 1.00 91.00 86 ASP A N 1
ATOM 585 C CA . ASP A 1 86 ? -5.867 -12.214 19.812 1.00 91.00 86 ASP A CA 1
ATOM 586 C C . ASP A 1 86 ? -7.297 -12.240 20.379 1.00 91.00 86 ASP A C 1
ATOM 588 O O . ASP A 1 86 ? -8.017 -13.227 20.224 1.00 91.00 86 ASP A O 1
ATOM 592 N N . GLU A 1 87 ? -7.740 -11.137 20.988 1.00 92.69 87 GLU A N 1
ATOM 593 C CA . GLU A 1 87 ? -9.115 -10.959 21.479 1.00 92.69 87 GLU A CA 1
ATOM 594 C C . GLU A 1 87 ? -10.125 -10.643 20.353 1.00 92.69 87 GLU A C 1
ATOM 596 O O . GLU A 1 87 ? -11.323 -10.503 20.606 1.00 92.69 87 GLU A O 1
ATOM 601 N N . GLY A 1 88 ? -9.675 -10.570 19.096 1.00 89.00 88 GLY A N 1
ATOM 602 C CA . GLY A 1 88 ? -10.542 -10.525 17.920 1.00 89.00 88 GLY A CA 1
ATOM 603 C C . GLY A 1 88 ? -11.002 -9.128 17.509 1.00 89.00 88 GLY A C 1
ATOM 604 O O . GLY A 1 88 ? -12.104 -9.002 16.971 1.00 89.00 88 GLY A O 1
ATOM 605 N N . LEU A 1 89 ? -10.179 -8.086 17.712 1.00 91.44 89 LEU A N 1
ATOM 606 C CA . LEU A 1 89 ? -10.501 -6.699 17.335 1.00 91.44 89 LEU A CA 1
ATOM 607 C C . LEU A 1 89 ? -11.135 -6.593 15.938 1.00 91.44 89 LEU A C 1
ATOM 609 O O . LEU A 1 89 ? -12.202 -6.000 15.795 1.00 91.44 89 LEU A O 1
ATOM 613 N N . PHE A 1 90 ? -10.511 -7.197 14.919 1.00 88.06 90 PHE A N 1
ATOM 614 C CA . PHE A 1 90 ? -10.926 -7.085 13.513 1.00 88.06 90 PHE A CA 1
ATOM 615 C C . PHE A 1 90 ? -12.336 -7.621 13.228 1.00 88.06 90 PHE A C 1
ATOM 617 O O . PHE A 1 90 ? -12.987 -7.161 12.289 1.00 88.06 90 PHE A O 1
ATOM 624 N N . LEU A 1 91 ? -12.861 -8.510 14.077 1.00 86.00 91 LEU A N 1
ATOM 625 C CA . LEU A 1 91 ? -14.241 -8.995 13.980 1.00 86.00 91 LEU A CA 1
ATOM 626 C C . LEU A 1 91 ? -15.271 -7.912 14.354 1.00 86.00 91 LEU A C 1
ATOM 628 O O . LEU A 1 91 ? -16.444 -8.024 13.999 1.00 86.00 91 LEU A O 1
ATOM 632 N N . LEU A 1 92 ? -14.843 -6.866 15.067 1.00 90.00 92 LEU A N 1
ATOM 633 C CA . LEU A 1 92 ? -15.699 -5.819 15.631 1.00 90.00 92 LEU A CA 1
ATOM 634 C C . LEU A 1 92 ? -15.618 -4.489 14.870 1.00 90.00 92 LEU A C 1
ATOM 636 O O . LEU A 1 92 ? -16.437 -3.606 15.114 1.00 90.00 92 LEU A O 1
ATOM 640 N N . LEU A 1 93 ? -14.653 -4.324 13.959 1.00 90.00 93 LEU A N 1
ATOM 641 C CA . LEU A 1 93 ? -14.352 -3.021 13.352 1.00 90.00 93 LEU A CA 1
ATOM 642 C C . LEU A 1 93 ? -15.321 -2.606 12.246 1.00 90.00 93 LEU A C 1
ATOM 644 O O . LEU A 1 93 ? -15.565 -1.418 12.065 1.00 90.00 93 LEU A O 1
ATOM 648 N N . ALA A 1 94 ? -15.906 -3.565 11.523 1.00 89.81 94 ALA A N 1
ATOM 649 C CA . ALA A 1 94 ? -16.825 -3.289 10.417 1.00 89.81 94 ALA A CA 1
ATOM 650 C C . ALA A 1 94 ? -17.926 -2.252 10.746 1.00 89.81 94 ALA A C 1
ATOM 652 O O . ALA A 1 94 ? -18.093 -1.317 9.965 1.00 89.81 94 ALA A O 1
ATOM 653 N N . PRO A 1 95 ? -18.686 -2.357 11.857 1.00 89.50 95 PRO A N 1
ATOM 654 C CA . PRO A 1 95 ? -19.678 -1.341 12.216 1.00 89.50 95 PRO A CA 1
ATOM 655 C C . PRO A 1 95 ? -19.068 0.016 12.596 1.00 89.50 95 PRO A C 1
ATOM 657 O O . PRO A 1 95 ? -19.704 1.031 12.338 1.00 89.50 95 PRO A O 1
ATOM 660 N N . LEU A 1 96 ? -17.854 0.049 13.155 1.00 90.62 96 LEU A N 1
ATOM 661 C CA . LEU A 1 96 ? -17.186 1.280 13.607 1.00 90.62 96 LEU A CA 1
ATOM 662 C C . LEU A 1 96 ? -16.652 2.131 12.443 1.00 90.62 96 LEU A C 1
ATOM 664 O O . LEU A 1 96 ? -16.406 3.322 12.602 1.00 90.62 96 LEU A O 1
ATOM 668 N N . LEU A 1 97 ? -16.476 1.516 11.270 1.00 89.94 97 LEU A N 1
ATOM 669 C CA . LEU A 1 97 ? -15.990 2.164 10.049 1.00 89.94 97 LEU A CA 1
ATOM 670 C C . LEU A 1 97 ? -17.112 2.723 9.159 1.00 89.94 97 LEU A C 1
ATOM 672 O O . LEU A 1 97 ? -16.822 3.322 8.128 1.00 89.94 97 LEU A O 1
ATOM 676 N N . ARG A 1 98 ? -18.390 2.518 9.517 1.00 80.25 98 ARG A N 1
ATOM 677 C CA . ARG A 1 98 ? -19.538 2.947 8.690 1.00 80.25 98 ARG A CA 1
ATOM 678 C C . ARG A 1 98 ? -19.854 4.438 8.781 1.00 80.25 98 ARG A C 1
ATOM 680 O O . ARG A 1 98 ? -20.641 4.932 7.975 1.00 80.25 98 ARG A O 1
ATOM 687 N N . ASP A 1 99 ? -19.295 5.120 9.771 1.00 75.31 99 ASP A N 1
ATOM 688 C CA . ASP A 1 99 ? -19.523 6.543 9.991 1.00 75.31 99 ASP A CA 1
ATOM 689 C C . ASP A 1 99 ? -18.783 7.414 8.959 1.00 75.31 99 ASP A C 1
ATOM 691 O O . ASP A 1 99 ? -18.019 6.935 8.120 1.00 75.31 99 ASP A O 1
ATOM 695 N N . ASP A 1 100 ? -19.008 8.732 9.014 1.00 85.50 100 ASP A N 1
ATOM 696 C CA . ASP A 1 100 ? -18.188 9.698 8.273 1.00 85.50 100 ASP A CA 1
ATOM 697 C C . ASP A 1 100 ? -16.705 9.459 8.600 1.00 85.50 100 ASP A C 1
ATOM 699 O O . ASP A 1 100 ? -16.335 9.351 9.770 1.00 85.50 100 ASP A O 1
ATOM 703 N N . PHE A 1 101 ? -15.839 9.426 7.585 1.00 87.81 101 PHE A N 1
ATOM 704 C CA . PHE A 1 101 ? -14.394 9.259 7.774 1.00 87.81 101 PHE A CA 1
ATOM 705 C C . PHE A 1 101 ? -13.771 10.379 8.629 1.00 87.81 101 PHE A C 1
ATOM 707 O O . PHE A 1 101 ? -12.667 10.227 9.144 1.00 87.81 101 PHE A O 1
ATOM 714 N N . ARG A 1 102 ? -14.478 11.506 8.793 1.00 90.62 102 ARG A N 1
ATOM 715 C CA . ARG A 1 102 ? -14.114 12.607 9.701 1.00 90.62 102 ARG A CA 1
ATOM 716 C C . ARG A 1 102 ? -14.502 12.367 11.158 1.00 90.62 102 ARG A C 1
ATOM 718 O O . ARG A 1 102 ? -14.234 13.220 12.004 1.00 90.62 102 ARG A O 1
ATOM 725 N N . SER A 1 103 ? -15.174 11.261 11.458 1.00 91.06 103 SER A N 1
ATOM 726 C CA . SER A 1 103 ? -15.533 10.894 12.820 1.00 91.06 103 SER A CA 1
ATOM 727 C C . SER A 1 103 ? -14.264 10.671 13.652 1.00 91.06 103 SER A C 1
ATOM 729 O O . SER A 1 103 ? -13.370 9.941 13.212 1.00 91.06 103 SER A O 1
ATOM 731 N N . PRO A 1 104 ? -14.185 11.213 14.883 1.00 91.50 104 PRO A N 1
ATOM 732 C CA . PRO A 1 104 ? -13.094 10.905 15.807 1.00 91.50 104 PRO A CA 1
ATOM 733 C C . PRO A 1 104 ? -12.938 9.403 16.070 1.00 91.50 104 PRO A C 1
ATOM 735 O O . PRO A 1 104 ? -11.844 8.950 16.396 1.00 91.50 104 PRO A O 1
ATOM 738 N N . LEU A 1 105 ? -14.027 8.637 15.931 1.00 92.50 105 LEU A N 1
ATOM 739 C CA . LEU A 1 105 ? -14.001 7.184 16.047 1.00 92.50 105 LEU A CA 1
ATOM 740 C C . LEU A 1 105 ? -13.219 6.550 14.896 1.00 92.50 105 LEU A C 1
ATOM 742 O O . LEU A 1 105 ? -12.341 5.740 15.162 1.00 92.50 105 LEU A O 1
ATOM 746 N N . VAL A 1 106 ? -13.480 6.943 13.645 1.00 91.12 106 VAL A N 1
ATOM 747 C CA . VAL A 1 106 ? -12.769 6.396 12.476 1.00 91.12 106 VAL A CA 1
ATOM 748 C C . VAL A 1 106 ? -11.279 6.715 12.549 1.00 91.12 106 VAL A C 1
ATOM 750 O O . VAL A 1 106 ? -10.466 5.845 12.257 1.00 91.12 106 VAL A O 1
ATOM 753 N N . PHE A 1 107 ? -10.912 7.916 13.007 1.00 89.00 107 PHE A N 1
ATOM 754 C CA . PHE A 1 107 ? -9.510 8.265 13.243 1.00 89.00 107 PHE A CA 1
ATOM 755 C C . PHE A 1 107 ? -8.858 7.323 14.266 1.00 89.00 107 PHE A C 1
ATOM 757 O O . PHE A 1 107 ? -7.861 6.676 13.958 1.00 89.00 107 PHE A O 1
ATOM 764 N N . ALA A 1 108 ? -9.468 7.176 15.448 1.00 92.19 108 ALA A N 1
ATOM 765 C CA . ALA A 1 108 ? -8.934 6.317 16.503 1.00 92.19 108 ALA A CA 1
ATOM 766 C C . ALA A 1 108 ? -8.888 4.833 16.094 1.00 92.19 108 ALA A C 1
ATOM 768 O O . ALA A 1 108 ? -7.952 4.124 16.452 1.00 92.19 108 ALA A O 1
ATOM 769 N N . VAL A 1 109 ? -9.882 4.362 15.333 1.00 93.06 109 VAL A N 1
ATOM 770 C CA . VAL A 1 109 ? -9.914 2.997 14.794 1.00 93.06 109 VAL A CA 1
ATOM 771 C C . VAL A 1 109 ? -8.825 2.799 13.743 1.00 93.06 109 VAL A C 1
ATOM 773 O O . VAL A 1 109 ? -8.152 1.775 13.784 1.00 93.06 109 VAL A O 1
ATOM 776 N N . SER A 1 110 ? -8.625 3.756 12.831 1.00 90.38 110 SER A N 1
ATOM 777 C CA . SER A 1 110 ? -7.566 3.682 11.818 1.00 90.38 110 SER A CA 1
ATOM 778 C C . SER A 1 110 ? -6.193 3.587 12.473 1.00 90.38 110 SER A C 1
ATOM 780 O O . SER A 1 110 ? -5.395 2.742 12.076 1.00 90.38 110 SER A O 1
ATOM 782 N N . GLU A 1 111 ? -5.936 4.409 13.494 1.00 91.06 111 GLU A N 1
ATOM 783 C CA . GLU A 1 111 ? -4.660 4.395 14.208 1.00 91.06 111 GLU A CA 1
ATOM 784 C C . GLU A 1 111 ? -4.445 3.084 14.977 1.00 91.06 111 GLU A C 1
ATOM 786 O O . GLU A 1 111 ? -3.416 2.421 14.857 1.00 91.06 111 GLU A O 1
ATOM 791 N N . LEU A 1 112 ? -5.480 2.637 15.693 1.00 94.25 112 LEU A N 1
ATOM 792 C CA . LEU A 1 112 ? -5.461 1.364 16.409 1.00 94.25 112 LEU A CA 1
ATOM 793 C C . LEU A 1 112 ? -5.209 0.185 15.458 1.00 94.25 112 LEU A C 1
ATOM 795 O O . LEU A 1 112 ? -4.467 -0.735 15.797 1.00 94.25 112 LEU A O 1
ATOM 799 N N . MET A 1 113 ? -5.828 0.197 14.275 1.00 91.94 113 MET A N 1
ATOM 800 C CA . MET A 1 113 ? -5.670 -0.859 13.279 1.00 91.94 113 MET A CA 1
ATOM 801 C C . MET A 1 113 ? -4.219 -1.008 12.840 1.00 91.94 113 MET A C 1
ATOM 803 O O . MET A 1 113 ? -3.720 -2.132 12.852 1.00 91.94 113 MET A O 1
ATOM 807 N N . TRP A 1 114 ? -3.544 0.076 12.447 1.00 89.12 114 TRP A N 1
ATOM 808 C CA . TRP A 1 114 ? -2.172 -0.057 11.957 1.00 89.12 114 TRP A CA 1
ATOM 809 C C . TRP A 1 114 ? -1.194 -0.418 13.078 1.00 89.12 114 TRP A C 1
ATOM 811 O O . TRP A 1 114 ? -0.384 -1.314 12.851 1.00 89.12 114 TRP A O 1
ATOM 821 N N . ASN A 1 115 ? -1.348 0.132 14.293 1.00 92.69 115 ASN A N 1
ATOM 822 C CA . ASN A 1 115 ? -0.549 -0.278 15.459 1.00 92.69 115 ASN A CA 1
ATOM 823 C C . ASN A 1 115 ? -0.658 -1.792 15.706 1.00 92.69 115 ASN A C 1
ATOM 825 O O . ASN A 1 115 ? 0.338 -2.491 15.894 1.00 92.69 115 ASN A O 1
ATOM 829 N N . VAL A 1 116 ? -1.884 -2.326 15.662 1.00 93.19 116 VAL A N 1
ATOM 830 C CA . VAL A 1 116 ? -2.123 -3.762 15.850 1.00 93.19 116 VAL A CA 1
ATOM 831 C C . VAL A 1 116 ? -1.560 -4.585 14.688 1.00 93.19 116 VAL A C 1
ATOM 833 O O . VAL A 1 116 ? -0.962 -5.628 14.928 1.00 93.19 116 VAL A O 1
ATOM 836 N N . LEU A 1 117 ? -1.702 -4.144 13.436 1.00 90.81 117 LEU A N 1
ATOM 837 C CA . LEU A 1 117 ? -1.177 -4.868 12.264 1.00 90.81 117 LEU A CA 1
ATOM 838 C C . LEU A 1 117 ? 0.353 -4.854 12.166 1.00 90.81 117 LEU A C 1
ATOM 840 O O . LEU A 1 117 ? 0.924 -5.742 11.520 1.00 90.81 117 LEU A O 1
ATOM 844 N N . GLU A 1 118 ? 0.998 -3.845 12.747 1.00 89.12 118 GLU A N 1
ATOM 845 C CA . GLU A 1 118 ? 2.452 -3.743 12.846 1.00 89.12 118 GLU A CA 1
ATOM 846 C C . GLU A 1 118 ? 2.994 -4.673 13.937 1.00 89.12 118 GLU A C 1
ATOM 848 O O . GLU A 1 118 ? 3.855 -5.507 13.654 1.00 89.12 118 GLU A O 1
ATOM 853 N N . ALA A 1 119 ? 2.439 -4.597 15.149 1.00 90.25 119 ALA A N 1
ATOM 854 C CA . ALA A 1 119 ? 2.891 -5.405 16.281 1.00 90.25 119 ALA A CA 1
ATOM 855 C C . ALA A 1 119 ? 2.482 -6.886 16.182 1.00 90.25 119 ALA A C 1
ATOM 857 O O . ALA A 1 119 ? 3.187 -7.762 16.685 1.00 90.25 119 ALA A O 1
ATOM 858 N N . ALA A 1 120 ? 1.350 -7.177 15.534 1.00 87.06 120 ALA A N 1
ATOM 859 C CA . ALA A 1 120 ? 0.763 -8.509 15.462 1.00 87.06 120 ALA A CA 1
ATOM 860 C C . ALA A 1 120 ? 0.491 -8.933 14.011 1.00 87.06 120 ALA A C 1
ATOM 862 O O . ALA A 1 120 ? -0.647 -8.863 13.539 1.00 87.06 120 ALA A O 1
ATOM 863 N N . PRO A 1 121 ? 1.493 -9.459 13.280 1.00 79.31 121 PRO A N 1
ATOM 864 C CA . PRO A 1 121 ? 1.293 -9.943 11.913 1.00 79.31 121 PRO A CA 1
ATOM 865 C C . PRO A 1 121 ? 0.201 -11.020 11.793 1.00 79.31 121 PRO A C 1
ATOM 867 O O . PRO A 1 121 ? -0.458 -11.109 10.759 1.00 79.31 121 PRO A O 1
ATOM 870 N N . SER A 1 122 ? -0.050 -11.799 12.856 1.00 74.81 122 SER A N 1
ATOM 871 C CA . SER A 1 122 ? -1.156 -12.770 12.912 1.00 74.81 122 SER A CA 1
ATOM 872 C C . SER A 1 122 ? -2.542 -12.121 12.813 1.00 74.81 122 SER A C 1
ATOM 874 O O . SER A 1 122 ? -3.480 -12.764 12.342 1.00 74.81 122 SER A O 1
ATOM 876 N N . ALA A 1 123 ? -2.680 -10.842 13.180 1.00 75.06 123 ALA A N 1
ATOM 877 C CA . ALA A 1 123 ? -3.921 -10.082 13.041 1.00 75.06 123 ALA A CA 1
ATOM 878 C C . ALA A 1 123 ? -4.367 -9.960 11.576 1.00 75.06 123 ALA A C 1
ATOM 880 O O . ALA A 1 123 ? -5.564 -9.895 11.295 1.00 75.06 123 ALA A O 1
ATOM 881 N N . ARG A 1 124 ? -3.413 -9.998 10.636 1.00 72.31 124 ARG A N 1
ATOM 882 C CA . ARG A 1 124 ? -3.682 -9.931 9.194 1.00 72.31 124 ARG A CA 1
ATOM 883 C C . ARG A 1 124 ? -4.434 -11.173 8.703 1.00 72.31 124 ARG A C 1
ATOM 885 O O . ARG A 1 124 ? -5.367 -11.049 7.919 1.00 72.31 124 ARG A O 1
ATOM 892 N N . ALA A 1 125 ? -4.114 -12.342 9.259 1.00 66.56 125 ALA A N 1
ATOM 893 C CA . ALA A 1 125 ? -4.839 -13.588 9.006 1.00 66.56 125 ALA A CA 1
ATOM 894 C C . ALA A 1 125 ? -6.179 -13.669 9.771 1.00 66.56 125 ALA A C 1
ATOM 896 O O . ALA A 1 125 ? -7.065 -14.436 9.410 1.00 66.56 125 ALA A O 1
ATOM 897 N N . LEU A 1 126 ? -6.371 -12.885 10.838 1.00 61.91 126 LEU A N 1
ATOM 898 C CA . LEU A 1 126 ? -7.655 -12.807 11.553 1.00 61.91 126 LEU A CA 1
ATOM 899 C C . LEU A 1 126 ? -8.655 -11.879 10.856 1.00 61.91 126 LEU A C 1
ATOM 901 O O . LEU A 1 126 ? -9.858 -12.149 10.884 1.00 61.91 126 LEU A O 1
ATOM 905 N N . ALA A 1 127 ? -8.170 -10.838 10.173 1.00 56.78 127 ALA A N 1
ATOM 906 C CA . ALA A 1 127 ? -8.979 -10.090 9.214 1.00 56.78 127 ALA A CA 1
ATOM 907 C C . ALA A 1 127 ? -9.542 -11.022 8.124 1.00 56.78 127 ALA A C 1
ATOM 909 O O . ALA A 1 127 ? -10.665 -10.802 7.671 1.00 56.78 127 ALA A O 1
ATOM 910 N N . ASP A 1 128 ? -8.832 -12.118 7.828 1.00 54.28 128 ASP A N 1
ATOM 911 C CA . ASP A 1 128 ? -9.210 -13.154 6.869 1.00 54.28 128 ASP A CA 1
ATOM 912 C C . ASP A 1 128 ? -10.503 -13.917 7.257 1.00 54.28 128 ASP A C 1
ATOM 914 O O . ASP A 1 128 ? -11.398 -14.180 6.451 1.00 54.28 128 ASP A O 1
ATOM 918 N N . ALA A 1 129 ? -10.683 -14.197 8.551 1.00 51.53 129 ALA A N 1
ATOM 919 C CA . ALA A 1 129 ? -11.907 -14.813 9.080 1.00 51.53 129 ALA A CA 1
ATOM 920 C C . ALA A 1 129 ? -13.118 -13.850 9.095 1.00 51.53 129 ALA A C 1
ATOM 922 O O . ALA A 1 129 ? -14.267 -14.291 9.174 1.00 51.53 129 ALA A O 1
ATOM 923 N N . ALA A 1 130 ? -12.873 -12.539 8.990 1.00 57.44 130 ALA A N 1
ATOM 924 C CA . ALA A 1 130 ? -13.875 -11.470 8.926 1.00 57.44 130 ALA A CA 1
ATOM 925 C C . ALA A 1 130 ? -14.174 -10.978 7.489 1.00 57.44 130 ALA A C 1
ATOM 927 O O . ALA A 1 130 ? -14.923 -10.009 7.325 1.00 57.44 130 ALA A O 1
ATOM 928 N N . VAL A 1 131 ? -13.620 -11.635 6.457 1.00 61.81 131 VAL A N 1
ATOM 929 C CA . VAL A 1 131 ? -13.350 -11.098 5.099 1.00 61.81 131 VAL A CA 1
ATOM 930 C C . VAL A 1 131 ? -14.503 -10.477 4.322 1.00 61.81 131 VAL A C 1
ATOM 932 O O . VAL A 1 131 ? -14.263 -9.690 3.413 1.00 61.81 131 VAL A O 1
ATOM 935 N N . GLY A 1 132 ? -15.759 -10.729 4.667 1.00 70.56 132 GLY A N 1
ATOM 936 C CA . GLY A 1 132 ? -16.857 -10.018 4.007 1.00 70.56 132 GLY A CA 1
ATOM 937 C C . GLY A 1 132 ? -17.068 -8.616 4.592 1.00 70.56 132 GLY A C 1
ATOM 938 O O . GLY A 1 132 ? -16.751 -7.610 3.952 1.00 70.56 132 GLY A O 1
ATOM 939 N N . PRO A 1 133 ? -17.634 -8.522 5.809 1.00 82.38 133 PRO A N 1
ATOM 940 C CA . PRO A 1 133 ? -18.123 -7.248 6.331 1.00 82.38 133 PRO A CA 1
ATOM 941 C C . PRO A 1 133 ? -17.027 -6.220 6.620 1.00 82.38 133 PRO A C 1
ATOM 943 O O . PRO A 1 133 ? -17.266 -5.028 6.431 1.00 82.38 133 PRO A O 1
ATOM 946 N N . PHE A 1 134 ? -15.850 -6.660 7.080 1.00 87.44 134 PHE A N 1
ATOM 947 C CA . PHE A 1 134 ? -14.749 -5.750 7.399 1.00 87.44 134 PHE A CA 1
ATOM 948 C C . PHE A 1 134 ? -14.125 -5.158 6.137 1.00 87.44 134 PHE A C 1
ATOM 950 O O . PHE A 1 134 ? -14.100 -3.938 6.007 1.00 87.44 134 PHE A O 1
ATOM 957 N N . CYS A 1 135 ? -13.688 -5.993 5.187 1.00 88.06 135 CYS A N 1
ATOM 958 C CA . CYS A 1 135 ? -13.079 -5.513 3.945 1.00 88.06 135 CYS A CA 1
ATOM 959 C C . CYS A 1 135 ? -14.031 -4.601 3.162 1.00 88.06 135 CYS A C 1
ATOM 961 O O . CYS A 1 135 ? -13.581 -3.588 2.636 1.00 88.06 135 CYS A O 1
ATOM 963 N N . GLY A 1 136 ? -15.334 -4.914 3.139 1.00 89.31 136 GLY A N 1
ATOM 964 C CA . GLY A 1 136 ? -16.355 -4.049 2.542 1.00 89.31 136 GLY A CA 1
ATOM 965 C C . GLY A 1 136 ? -16.433 -2.675 3.212 1.00 89.31 136 GLY A C 1
ATOM 966 O O . GLY A 1 136 ? -16.215 -1.662 2.555 1.00 89.31 136 GLY A O 1
ATOM 967 N N . ALA A 1 137 ? -16.660 -2.633 4.531 1.00 91.38 137 ALA A N 1
ATOM 968 C CA . ALA A 1 137 ? -16.746 -1.369 5.271 1.00 91.38 137 ALA A CA 1
ATOM 969 C C . ALA A 1 137 ? -15.445 -0.549 5.189 1.00 91.38 137 ALA A C 1
ATOM 971 O O . ALA A 1 137 ? -15.476 0.675 5.072 1.00 91.38 137 ALA A O 1
ATOM 972 N N . PHE A 1 138 ? -14.298 -1.227 5.217 1.00 92.31 138 PHE A N 1
ATOM 973 C CA . PHE A 1 138 ? -12.994 -0.590 5.107 1.00 92.31 138 PHE A CA 1
ATOM 974 C C . PHE A 1 138 ? -12.738 -0.026 3.699 1.00 92.31 138 PHE A C 1
ATOM 976 O O . PHE A 1 138 ? -12.292 1.112 3.557 1.00 92.31 138 PHE A O 1
ATOM 983 N N . ALA A 1 139 ? -13.068 -0.769 2.640 1.00 92.00 139 ALA A N 1
ATOM 984 C CA . ALA A 1 139 ? -12.972 -0.258 1.274 1.00 92.00 139 ALA A CA 1
ATOM 985 C C . ALA A 1 139 ? -13.903 0.948 1.056 1.00 92.00 139 ALA A C 1
ATOM 987 O O . ALA A 1 139 ? -13.490 1.935 0.441 1.00 92.00 139 ALA A O 1
ATOM 988 N N . ASP A 1 140 ? -15.114 0.913 1.621 1.00 91.56 140 ASP A N 1
ATOM 989 C CA . ASP A 1 140 ? -16.076 2.013 1.547 1.00 91.56 140 ASP A CA 1
ATOM 990 C C . ASP A 1 140 ? -15.554 3.290 2.219 1.00 91.56 140 ASP A C 1
ATOM 992 O O . ASP A 1 140 ? -15.640 4.370 1.620 1.00 91.56 140 ASP A O 1
ATOM 996 N N . VAL A 1 141 ? -14.974 3.190 3.424 1.00 93.31 141 VAL A N 1
ATOM 997 C CA . VAL A 1 141 ? -14.427 4.364 4.128 1.00 93.31 141 VAL A CA 1
ATOM 998 C C . VAL A 1 141 ? -13.182 4.915 3.431 1.00 93.31 141 VAL A C 1
ATOM 1000 O O . VAL A 1 141 ? -13.057 6.134 3.295 1.00 93.31 141 VAL A O 1
ATOM 1003 N N . VAL A 1 142 ? -12.310 4.051 2.891 1.00 92.75 142 VAL A N 1
ATOM 1004 C CA . VAL A 1 142 ? -11.161 4.472 2.069 1.00 92.75 142 VAL A CA 1
ATOM 1005 C C . VAL A 1 142 ? -11.653 5.234 0.838 1.00 92.75 142 VAL A C 1
ATOM 1007 O O . VAL A 1 142 ? -11.209 6.354 0.573 1.00 92.75 142 VAL A O 1
ATOM 1010 N N . ALA A 1 143 ? -12.620 4.673 0.110 1.00 90.00 143 ALA A N 1
ATOM 1011 C CA . ALA A 1 143 ? -13.187 5.309 -1.071 1.00 90.00 143 ALA A CA 1
ATOM 1012 C C . ALA A 1 143 ? -13.881 6.638 -0.721 1.00 90.00 143 ALA A C 1
ATOM 1014 O O . ALA A 1 143 ? -13.742 7.623 -1.448 1.00 90.00 143 ALA A O 1
ATOM 1015 N N . LEU A 1 144 ? -14.592 6.717 0.407 1.00 90.50 144 LEU A N 1
ATOM 1016 C CA . LEU A 1 144 ? -15.203 7.960 0.876 1.00 90.50 144 LEU A CA 1
ATOM 1017 C C . LEU A 1 144 ? -14.149 9.030 1.202 1.00 90.50 144 LEU A C 1
ATOM 1019 O O . LEU A 1 144 ? -14.291 10.169 0.746 1.00 90.50 144 LEU A O 1
ATOM 1023 N N . ALA A 1 145 ? -13.087 8.670 1.927 1.00 90.69 145 ALA A N 1
ATOM 1024 C CA . ALA A 1 145 ? -11.985 9.573 2.260 1.00 90.69 145 ALA A CA 1
ATOM 1025 C C . ALA A 1 145 ? -11.283 10.097 0.996 1.00 90.69 145 ALA A C 1
ATOM 1027 O O . ALA A 1 145 ? -10.971 11.283 0.899 1.00 90.69 145 ALA A O 1
ATOM 1028 N N . LEU A 1 146 ? -11.114 9.258 -0.026 1.00 87.69 146 LEU A N 1
ATOM 1029 C CA . LEU A 1 146 ? -10.525 9.652 -1.310 1.00 87.69 146 LEU A CA 1
ATOM 1030 C C . LEU A 1 146 ? -11.409 10.613 -2.114 1.00 87.69 146 LEU A C 1
ATOM 1032 O O . LEU A 1 146 ? -10.916 11.575 -2.712 1.00 87.69 146 LEU A O 1
ATOM 1036 N N . ARG A 1 147 ? -12.726 10.387 -2.104 1.00 84.81 147 ARG A N 1
ATOM 1037 C CA . ARG A 1 147 ? -13.697 11.224 -2.826 1.00 84.81 147 ARG A CA 1
ATOM 1038 C C . ARG A 1 147 ? -13.947 12.570 -2.158 1.00 84.81 147 ARG A C 1
ATOM 1040 O O . ARG A 1 147 ? -14.190 13.566 -2.848 1.00 84.81 147 ARG A O 1
ATOM 1047 N N . CYS A 1 148 ? -13.937 12.594 -0.829 1.00 86.50 148 CYS A N 1
ATOM 1048 C CA . CYS A 1 148 ? -14.426 13.722 -0.040 1.00 86.50 148 CYS A CA 1
ATOM 1049 C C . CYS A 1 148 ? -13.345 14.410 0.798 1.00 86.50 148 CYS A C 1
ATOM 1051 O O . CYS A 1 148 ? -13.605 15.505 1.302 1.00 86.50 148 CYS A O 1
ATOM 1053 N N . GLY A 1 149 ? -12.174 13.797 0.973 1.00 87.19 149 GLY A N 1
ATOM 1054 C CA . GLY A 1 149 ? -11.103 14.294 1.824 1.00 87.19 149 GLY A CA 1
ATOM 1055 C C . GLY A 1 149 ? -10.193 15.284 1.114 1.00 87.19 149 GLY A C 1
ATOM 1056 O O . GLY A 1 149 ? -9.352 14.916 0.295 1.00 87.19 149 GLY A O 1
ATOM 1057 N N . HIS A 1 150 ? -10.382 16.569 1.410 1.00 84.44 150 HIS A N 1
ATOM 1058 C CA . HIS A 1 150 ? -9.667 17.653 0.725 1.00 84.44 150 HIS A CA 1
ATOM 1059 C C . HIS A 1 150 ? -8.971 18.623 1.683 1.00 84.44 150 HIS A C 1
ATOM 1061 O O . HIS A 1 150 ? -8.047 19.326 1.269 1.00 84.44 150 HIS A O 1
ATOM 1067 N N . ARG A 1 151 ? -9.398 18.677 2.950 1.00 89.69 151 ARG A N 1
ATOM 1068 C CA . ARG A 1 151 ? -8.733 19.471 3.994 1.00 89.69 151 ARG A CA 1
ATOM 1069 C C . ARG A 1 151 ? -7.453 18.772 4.446 1.00 89.69 151 ARG A C 1
ATOM 1071 O O . ARG A 1 151 ? -7.307 17.580 4.224 1.00 89.69 151 ARG A O 1
ATOM 1078 N N . VAL A 1 152 ? -6.544 19.492 5.103 1.00 89.19 152 VAL A N 1
ATOM 1079 C CA . VAL A 1 152 ? -5.269 18.919 5.580 1.00 89.19 152 VAL A CA 1
ATOM 1080 C C . VAL A 1 152 ? -5.505 17.688 6.463 1.00 89.19 152 VAL A C 1
ATOM 1082 O O . VAL A 1 152 ? -5.040 16.613 6.105 1.00 89.19 152 VAL A O 1
ATOM 1085 N N . ALA A 1 153 ? -6.336 17.815 7.502 1.00 88.44 153 ALA A N 1
ATOM 1086 C CA . ALA A 1 153 ? -6.704 16.693 8.370 1.00 88.44 153 ALA A CA 1
ATOM 1087 C C . ALA A 1 153 ? -7.371 15.537 7.600 1.00 88.44 153 ALA A C 1
ATOM 1089 O O . ALA A 1 153 ? -7.084 14.371 7.841 1.00 88.44 153 ALA A O 1
ATOM 1090 N N . ASP A 1 154 ? -8.221 15.847 6.611 1.00 90.81 154 ASP A N 1
ATOM 1091 C CA . ASP A 1 154 ? -8.832 14.809 5.778 1.00 90.81 154 ASP A CA 1
ATOM 1092 C C . ASP A 1 154 ? -7.777 14.036 4.959 1.00 90.81 154 ASP A C 1
ATOM 1094 O O . ASP A 1 154 ? -7.900 12.829 4.754 1.00 90.81 154 ASP A O 1
ATOM 1098 N N . LYS A 1 155 ? -6.759 14.740 4.443 1.00 91.12 155 LYS A N 1
ATOM 1099 C CA . LYS A 1 155 ? -5.682 14.146 3.641 1.00 91.12 155 LYS A CA 1
ATOM 1100 C C . LYS A 1 155 ? -4.767 13.265 4.485 1.00 91.12 155 LYS A C 1
ATOM 1102 O O . LYS A 1 155 ? -4.270 12.272 3.963 1.00 91.12 155 LYS A O 1
ATOM 1107 N N . GLU A 1 156 ? -4.558 13.622 5.748 1.00 90.56 156 GLU A N 1
ATOM 1108 C CA . GLU A 1 156 ? -3.833 12.796 6.717 1.00 90.56 156 GLU A CA 1
ATOM 1109 C C . GLU A 1 156 ? -4.598 11.497 6.975 1.00 90.56 156 GLU A C 1
ATOM 1111 O O . GLU A 1 156 ? -4.065 10.430 6.691 1.00 90.56 156 GLU A O 1
ATOM 1116 N N . VAL A 1 157 ? -5.885 11.578 7.335 1.00 89.81 157 VAL A N 1
ATOM 1117 C CA . VAL A 1 157 ? -6.746 10.394 7.546 1.00 89.81 157 VAL A CA 1
ATOM 1118 C C . VAL A 1 157 ? -6.743 9.469 6.326 1.00 89.81 157 VAL A C 1
ATOM 1120 O O . VAL A 1 157 ? -6.603 8.257 6.445 1.00 89.81 157 VAL A O 1
ATOM 1123 N N . ARG A 1 158 ? -6.869 10.029 5.120 1.00 91.56 158 ARG A N 1
ATOM 1124 C CA . ARG A 1 158 ? -6.804 9.263 3.869 1.00 91.56 158 ARG A CA 1
ATOM 1125 C C . ARG A 1 158 ? -5.484 8.499 3.721 1.00 91.56 158 ARG A C 1
ATOM 1127 O O . ARG A 1 158 ? -5.499 7.369 3.240 1.00 91.56 158 ARG A O 1
ATOM 1134 N N . ASN A 1 159 ? -4.359 9.108 4.089 1.00 93.38 159 ASN A N 1
ATOM 1135 C CA . ASN A 1 159 ? -3.052 8.463 3.995 1.00 93.38 159 ASN A CA 1
ATOM 1136 C C . ASN A 1 159 ? -2.892 7.372 5.066 1.00 93.38 159 ASN A C 1
ATOM 1138 O O . ASN A 1 159 ? -2.448 6.281 4.721 1.00 93.38 159 ASN A O 1
ATOM 1142 N N . GLU A 1 160 ? -3.353 7.604 6.298 1.00 91.50 160 GLU A N 1
ATOM 1143 C CA . GLU A 1 160 ? -3.406 6.585 7.365 1.00 91.50 160 GLU A CA 1
ATOM 1144 C C . GLU A 1 160 ? -4.223 5.353 6.942 1.00 91.50 160 GLU A C 1
ATOM 1146 O O . GLU A 1 160 ? -3.796 4.202 7.089 1.00 91.50 160 GLU A O 1
ATOM 1151 N N . LEU A 1 161 ? -5.378 5.584 6.311 1.00 93.62 161 LEU A N 1
ATOM 1152 C CA . LEU A 1 161 ? -6.211 4.515 5.764 1.00 93.62 161 LEU A CA 1
ATOM 1153 C C . LEU A 1 161 ? -5.496 3.746 4.636 1.00 93.62 161 LEU A C 1
ATOM 1155 O O . LEU A 1 161 ? -5.622 2.525 4.554 1.00 93.62 161 LEU A O 1
ATOM 1159 N N . LEU A 1 162 ? -4.714 4.417 3.783 1.00 94.44 162 LEU A N 1
ATOM 1160 C CA . LEU A 1 162 ? -3.930 3.753 2.731 1.00 94.44 162 LEU A CA 1
ATOM 1161 C C . LEU A 1 162 ? -2.729 2.967 3.281 1.00 94.44 162 LEU A C 1
ATOM 1163 O O . LEU A 1 162 ? -2.417 1.901 2.747 1.00 94.44 162 LEU A O 1
ATOM 1167 N N . ILE A 1 163 ? -2.079 3.449 4.344 1.00 92.94 163 ILE A N 1
ATOM 1168 C CA . ILE A 1 163 ? -1.041 2.697 5.070 1.00 92.94 163 ILE A CA 1
ATOM 1169 C C . ILE A 1 163 ? -1.651 1.408 5.621 1.00 92.94 163 ILE A C 1
ATOM 1171 O O . ILE A 1 163 ? -1.147 0.314 5.363 1.00 92.94 163 ILE A O 1
ATOM 1175 N N . THR A 1 164 ? -2.796 1.529 6.290 1.00 92.31 164 THR A N 1
ATOM 1176 C CA . THR A 1 164 ? -3.511 0.388 6.865 1.00 92.31 164 THR A CA 1
ATOM 1177 C C . THR A 1 164 ? -3.950 -0.612 5.791 1.00 92.31 164 THR A C 1
ATOM 1179 O O . THR A 1 164 ? -3.759 -1.819 5.940 1.00 92.31 164 THR A O 1
ATOM 1182 N N . ALA A 1 165 ? -4.466 -0.119 4.659 1.00 94.06 165 ALA A N 1
ATOM 1183 C CA . ALA A 1 165 ? -4.808 -0.943 3.503 1.00 94.06 165 ALA A CA 1
ATOM 1184 C C . ALA A 1 165 ? -3.610 -1.732 2.968 1.00 94.06 165 ALA A C 1
ATOM 1186 O O . ALA A 1 165 ? -3.745 -2.910 2.633 1.00 94.06 165 ALA A O 1
ATOM 1187 N N . ARG A 1 166 ? -2.439 -1.092 2.892 1.00 94.12 166 ARG A N 1
ATOM 1188 C CA . ARG A 1 166 ? -1.205 -1.734 2.440 1.00 94.12 166 ARG A CA 1
ATOM 1189 C C . ARG A 1 166 ? -0.789 -2.850 3.399 1.00 94.12 166 ARG A C 1
ATOM 1191 O O . ARG A 1 166 ? -0.517 -3.946 2.927 1.00 94.12 166 ARG A O 1
ATOM 1198 N N . LEU A 1 167 ? -0.795 -2.599 4.710 1.00 91.56 167 LEU A N 1
ATOM 1199 C CA . LEU A 1 167 ? -0.448 -3.605 5.725 1.00 91.56 167 LEU A CA 1
ATOM 1200 C C . LEU A 1 167 ? -1.380 -4.823 5.679 1.00 91.56 167 LEU A C 1
ATOM 1202 O O . LEU A 1 167 ? -0.917 -5.956 5.792 1.00 91.56 167 LEU A O 1
ATOM 1206 N N . LEU A 1 168 ? -2.682 -4.604 5.468 1.00 90.62 168 LEU A N 1
ATOM 1207 C CA . LEU A 1 168 ? -3.647 -5.688 5.270 1.00 90.62 168 LEU A CA 1
ATOM 1208 C C . LEU A 1 168 ? -3.365 -6.475 3.982 1.00 90.62 168 LEU A C 1
ATOM 1210 O O . LEU A 1 168 ? -3.453 -7.698 3.979 1.00 90.62 168 LEU A O 1
ATOM 1214 N N . ALA A 1 169 ? -2.999 -5.797 2.892 1.00 92.69 169 ALA A N 1
ATOM 1215 C CA . ALA A 1 169 ? -2.714 -6.436 1.606 1.00 92.69 169 ALA A CA 1
ATOM 1216 C C . ALA A 1 169 ? -1.408 -7.259 1.587 1.00 92.69 169 ALA A C 1
ATOM 1218 O O . ALA A 1 169 ? -1.210 -8.052 0.662 1.00 92.69 169 ALA A O 1
ATOM 1219 N N . GLU A 1 170 ? -0.531 -7.112 2.586 1.00 90.69 170 GLU A N 1
ATOM 1220 C CA . GLU A 1 170 ? 0.654 -7.968 2.740 1.00 90.69 170 GLU A CA 1
ATOM 1221 C C . GLU A 1 170 ? 0.264 -9.430 3.045 1.00 90.69 170 GLU A C 1
ATOM 1223 O O . GLU A 1 170 ? 0.998 -10.343 2.669 1.00 90.69 170 GLU A O 1
ATOM 1228 N N . ASP A 1 171 ? -0.904 -9.670 3.654 1.00 88.12 171 ASP A N 1
ATOM 1229 C CA . ASP A 1 171 ? -1.451 -11.015 3.861 1.00 88.12 171 ASP A CA 1
ATOM 1230 C C . ASP A 1 171 ? -2.286 -11.481 2.648 1.00 88.12 171 ASP A C 1
ATOM 1232 O O . ASP A 1 171 ? -3.191 -10.758 2.218 1.00 88.12 171 ASP A O 1
ATOM 1236 N N . PRO A 1 172 ? -2.029 -12.680 2.082 1.00 87.81 172 PRO A N 1
ATOM 1237 C CA . PRO A 1 172 ? -2.711 -13.151 0.873 1.00 87.81 172 PRO A CA 1
ATOM 1238 C C . PRO A 1 172 ? -4.236 -13.240 0.983 1.00 87.81 172 PRO A C 1
ATOM 1240 O O . PRO A 1 172 ? -4.940 -13.005 -0.004 1.00 87.81 172 PRO A O 1
ATOM 1243 N N . GLY A 1 173 ? -4.753 -13.589 2.157 1.00 83.06 173 GLY A N 1
ATOM 1244 C CA . GLY A 1 173 ? -6.180 -13.764 2.350 1.00 83.06 173 GLY A CA 1
ATOM 1245 C C . GLY A 1 173 ? -6.911 -12.426 2.450 1.00 83.06 173 GLY A C 1
ATOM 1246 O O . GLY A 1 173 ? -7.813 -12.136 1.650 1.00 83.06 173 GLY A O 1
ATOM 1247 N N . SER A 1 174 ? -6.413 -11.538 3.317 1.00 87.44 174 SER A N 1
ATOM 1248 C CA . SER A 1 174 ? -6.894 -10.154 3.401 1.00 87.44 174 SER A CA 1
ATOM 1249 C C . SER A 1 174 ? -6.817 -9.454 2.043 1.00 87.44 174 SER A C 1
ATOM 1251 O O . SER A 1 174 ? -7.764 -8.786 1.622 1.00 87.44 174 SER A O 1
ATOM 1253 N N . ARG A 1 175 ? -5.732 -9.663 1.289 1.00 91.19 175 ARG A N 1
ATOM 1254 C CA . ARG A 1 175 ? -5.561 -9.138 -0.071 1.00 91.19 175 ARG A CA 1
ATOM 1255 C C . ARG A 1 175 ? -6.677 -9.575 -1.020 1.00 91.19 175 ARG A C 1
ATOM 1257 O O . ARG A 1 175 ? -7.162 -8.752 -1.799 1.00 91.19 175 ARG A O 1
ATOM 1264 N N . ALA A 1 176 ? -7.101 -10.839 -0.985 1.00 90.56 176 ALA A N 1
ATOM 1265 C CA . ALA A 1 176 ? -8.218 -11.318 -1.802 1.00 90.56 176 ALA A CA 1
ATOM 1266 C C . ALA A 1 176 ? -9.544 -10.643 -1.401 1.00 90.56 176 ALA A C 1
ATOM 1268 O O . ALA A 1 176 ? -10.285 -10.183 -2.276 1.00 90.56 176 ALA A O 1
ATOM 1269 N N . GLY A 1 177 ? -9.801 -10.503 -0.096 1.00 89.75 177 GLY A N 1
ATOM 1270 C CA . GLY A 1 177 ? -10.972 -9.798 0.438 1.00 89.75 177 GLY A CA 1
ATOM 1271 C C . GLY A 1 177 ? -11.031 -8.324 0.028 1.00 89.75 177 GLY A C 1
ATOM 1272 O O . GLY A 1 177 ? -12.056 -7.852 -0.465 1.00 89.75 177 GLY A O 1
ATOM 1273 N N . LEU A 1 178 ? -9.913 -7.603 0.142 1.00 92.62 178 LEU A N 1
ATOM 1274 C CA . LEU A 1 178 ? -9.804 -6.198 -0.267 1.00 92.62 178 LEU A CA 1
ATOM 1275 C C . LEU A 1 178 ? -10.036 -6.010 -1.772 1.00 92.62 178 LEU A C 1
ATOM 1277 O O . LEU A 1 178 ? -10.690 -5.048 -2.185 1.00 92.62 178 LEU A O 1
ATOM 1281 N N . ARG A 1 179 ? -9.545 -6.937 -2.605 1.00 93.00 179 ARG A N 1
ATOM 1282 C CA . ARG A 1 179 ? -9.829 -6.932 -4.048 1.00 93.00 179 ARG A CA 1
ATOM 1283 C C . ARG A 1 179 ? -11.312 -7.140 -4.330 1.00 93.00 179 ARG A C 1
ATOM 1285 O O . ARG A 1 179 ? -11.881 -6.373 -5.101 1.00 93.00 179 ARG A O 1
ATOM 1292 N N . ALA A 1 180 ? -11.936 -8.129 -3.690 1.00 91.44 180 ALA A N 1
ATOM 1293 C CA . ALA A 1 180 ? -13.367 -8.396 -3.837 1.00 91.44 180 ALA A CA 1
ATOM 1294 C C . ALA A 1 180 ? -14.237 -7.213 -3.370 1.00 91.44 180 ALA A C 1
ATOM 1296 O O . ALA A 1 180 ? -15.287 -6.958 -3.955 1.00 91.44 180 ALA A O 1
ATOM 1297 N N . ALA A 1 181 ? -13.771 -6.458 -2.372 1.00 91.50 181 ALA A N 1
ATOM 1298 C CA . ALA A 1 181 ? -14.413 -5.241 -1.881 1.00 91.50 181 ALA A CA 1
ATOM 1299 C C . ALA A 1 181 ? -14.211 -4.004 -2.787 1.00 91.50 181 ALA A C 1
ATOM 1301 O O . ALA A 1 181 ? -1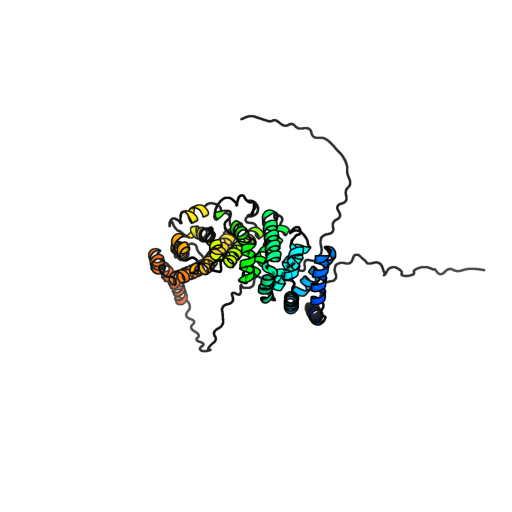4.708 -2.928 -2.468 1.00 91.50 181 ALA A O 1
ATOM 1302 N N . GLY A 1 182 ? -13.490 -4.121 -3.911 1.00 92.00 182 GLY A N 1
ATOM 1303 C CA . GLY A 1 182 ? -13.294 -3.026 -4.872 1.00 92.00 182 GLY A CA 1
ATOM 1304 C C . GLY A 1 182 ? -12.153 -2.060 -4.531 1.00 92.00 182 GLY A C 1
ATOM 1305 O O . GLY A 1 182 ? -11.975 -1.038 -5.205 1.00 92.00 182 GLY A O 1
ATOM 1306 N N . LEU A 1 183 ? -11.326 -2.373 -3.525 1.00 93.75 183 LEU A N 1
ATOM 1307 C CA . LEU A 1 183 ? -10.214 -1.501 -3.142 1.00 93.75 183 LEU A CA 1
ATOM 1308 C C . LEU A 1 183 ? -9.142 -1.408 -4.239 1.00 93.75 183 LEU A C 1
ATOM 1310 O O . LEU A 1 183 ? -8.496 -0.373 -4.380 1.00 93.75 183 LEU A O 1
ATOM 1314 N N . ALA A 1 184 ? -8.985 -2.454 -5.054 1.00 94.06 184 ALA A N 1
ATOM 1315 C CA . ALA A 1 184 ? -8.032 -2.464 -6.161 1.00 94.06 184 ALA A CA 1
ATOM 1316 C C . ALA A 1 184 ? -8.338 -1.410 -7.228 1.00 94.06 184 ALA A C 1
ATOM 1318 O O . ALA A 1 184 ? -7.431 -0.694 -7.645 1.00 94.06 184 ALA A O 1
ATOM 1319 N N . ASP A 1 185 ? -9.600 -1.276 -7.639 1.00 91.62 185 ASP A N 1
ATOM 1320 C CA . ASP A 1 185 ? -9.987 -0.277 -8.638 1.00 91.62 185 ASP A CA 1
ATOM 1321 C C . ASP A 1 185 ? -9.841 1.145 -8.066 1.00 91.62 185 ASP A C 1
ATOM 1323 O O . ASP A 1 185 ? -9.348 2.047 -8.745 1.00 91.62 185 ASP A O 1
ATOM 1327 N N . THR A 1 186 ? -10.154 1.318 -6.776 1.00 91.06 186 THR A N 1
ATOM 1328 C CA . THR A 1 186 ? -9.949 2.577 -6.044 1.00 91.06 186 THR A CA 1
ATOM 1329 C C . THR A 1 186 ? -8.466 2.969 -5.981 1.00 91.06 186 THR A C 1
ATOM 1331 O O . THR A 1 186 ? -8.104 4.094 -6.328 1.00 91.06 186 THR A O 1
ATOM 1334 N N . ALA A 1 187 ? -7.587 2.044 -5.580 1.00 93.69 187 ALA A N 1
ATOM 1335 C CA . ALA A 1 187 ? -6.145 2.277 -5.501 1.00 93.69 187 ALA A CA 1
ATOM 1336 C C . ALA A 1 187 ? -5.541 2.550 -6.885 1.00 93.69 187 ALA A C 1
ATOM 1338 O O . ALA A 1 187 ? -4.746 3.479 -7.055 1.00 93.69 187 ALA A O 1
ATOM 1339 N N . LEU A 1 188 ? -5.967 1.781 -7.891 1.00 92.50 188 LEU A N 1
ATOM 1340 C CA . LEU A 1 188 ? -5.521 1.933 -9.269 1.00 92.50 188 LEU A CA 1
ATOM 1341 C C . LEU A 1 188 ? -5.889 3.307 -9.831 1.00 92.50 188 LEU A C 1
ATOM 1343 O O . LEU A 1 188 ? -5.030 3.948 -10.435 1.00 92.50 188 LEU A O 1
ATOM 1347 N N . ALA A 1 189 ? -7.114 3.787 -9.592 1.00 88.62 189 ALA A N 1
ATOM 1348 C CA . ALA A 1 189 ? -7.562 5.099 -10.053 1.00 88.62 189 ALA A CA 1
ATOM 1349 C C . ALA A 1 189 ? -6.614 6.221 -9.596 1.00 88.62 189 ALA A C 1
ATOM 1351 O O . ALA A 1 189 ? -6.231 7.071 -10.398 1.00 88.62 189 ALA A O 1
ATOM 1352 N N . ILE A 1 190 ? -6.158 6.187 -8.341 1.00 89.56 190 ILE A N 1
ATOM 1353 C CA . ILE A 1 190 ? -5.173 7.141 -7.803 1.00 89.56 190 ILE A CA 1
ATOM 1354 C C . ILE A 1 190 ? -3.789 6.893 -8.414 1.00 89.56 190 ILE A C 1
ATOM 1356 O O . ILE A 1 190 ? -3.066 7.825 -8.778 1.00 89.56 190 ILE A O 1
ATOM 1360 N N . ALA A 1 191 ? -3.393 5.623 -8.513 1.00 91.69 191 ALA A N 1
ATOM 1361 C CA . ALA A 1 191 ? -2.064 5.243 -8.962 1.00 91.69 191 ALA A CA 1
ATOM 1362 C C . ALA A 1 191 ? -1.797 5.681 -10.407 1.00 91.69 191 ALA A C 1
ATOM 1364 O O . ALA A 1 191 ? -0.673 6.080 -10.717 1.00 91.69 191 ALA A O 1
ATOM 1365 N N . VAL A 1 192 ? -2.811 5.689 -11.272 1.00 88.06 192 VAL A N 1
ATOM 1366 C CA . VAL A 1 192 ? -2.650 6.022 -12.696 1.00 88.06 192 VAL A CA 1
ATOM 1367 C C . VAL A 1 192 ? -3.102 7.429 -13.071 1.00 88.06 192 VAL A C 1
ATOM 1369 O O . VAL A 1 192 ? -2.647 7.946 -14.087 1.00 88.06 192 VAL A O 1
ATOM 1372 N N . HIS A 1 193 ? -3.969 8.069 -12.284 1.00 83.69 193 HIS A N 1
ATOM 1373 C CA . HIS A 1 193 ? -4.424 9.431 -12.562 1.00 83.69 193 HIS A CA 1
ATOM 1374 C C . HIS A 1 193 ? -3.423 10.482 -12.041 1.00 83.69 193 HIS A C 1
ATOM 1376 O O . HIS A 1 193 ? -2.843 10.300 -10.960 1.00 83.69 193 HIS A O 1
ATOM 1382 N N . PRO A 1 194 ? -3.237 11.615 -12.751 1.00 81.62 194 PRO A N 1
ATOM 1383 C CA . PRO A 1 194 ? -3.756 12.000 -14.065 1.00 81.62 194 PRO A CA 1
ATOM 1384 C C . PRO A 1 194 ? -2.905 11.555 -15.250 1.00 81.62 194 PRO A C 1
ATOM 1386 O O . PRO A 1 194 ? -3.178 11.975 -16.371 1.00 81.62 194 PRO A O 1
ATOM 1389 N N . GLU A 1 195 ? -1.879 10.737 -15.032 1.00 82.50 195 GLU A N 1
ATOM 1390 C CA . GLU A 1 195 ? -0.954 10.340 -16.087 1.00 82.50 195 GLU A CA 1
ATOM 1391 C C . GLU A 1 195 ? -1.665 9.549 -17.195 1.00 82.50 195 GLU A C 1
ATOM 1393 O O . GLU A 1 195 ? -1.554 9.915 -18.355 1.00 82.50 195 GLU A O 1
ATOM 1398 N N . MET A 1 196 ? -2.502 8.563 -16.872 1.00 78.44 196 MET A N 1
ATOM 1399 C CA . MET A 1 196 ? -3.167 7.707 -17.870 1.00 78.44 196 MET A CA 1
ATOM 1400 C C . MET A 1 196 ? -4.505 8.252 -18.416 1.00 78.44 196 MET A C 1
ATOM 1402 O O . MET A 1 196 ? -5.243 7.506 -19.061 1.00 78.44 196 MET A O 1
ATOM 1406 N N . GLY A 1 197 ? -4.836 9.530 -18.186 1.00 67.12 197 GLY A N 1
ATOM 1407 C CA . GLY A 1 197 ? -6.044 10.170 -18.729 1.00 67.12 197 GLY A CA 1
ATOM 1408 C C . GLY A 1 197 ? -6.989 10.780 -17.682 1.00 67.12 197 GLY A C 1
ATOM 1409 O O . GLY A 1 197 ? -6.631 10.901 -16.503 1.00 67.12 197 GLY A O 1
ATOM 1410 N N . PRO A 1 198 ? -8.192 11.230 -18.106 1.00 59.72 198 PRO A N 1
ATOM 1411 C CA . PRO A 1 198 ? -9.156 11.874 -17.215 1.00 59.72 198 PRO A CA 1
ATOM 1412 C C . PRO A 1 198 ? -9.556 10.932 -16.071 1.00 59.72 198 PRO A C 1
ATOM 1414 O O . PRO A 1 198 ? -9.472 9.712 -16.227 1.00 59.72 198 PRO A O 1
ATOM 1417 N N . PRO A 1 199 ? -9.966 11.475 -14.911 1.00 58.34 199 PRO A N 1
ATOM 1418 C CA . PRO A 1 199 ? -10.338 10.631 -13.788 1.00 58.34 199 PRO A CA 1
ATOM 1419 C C . PRO A 1 199 ? -11.530 9.757 -14.192 1.00 58.34 199 PRO A C 1
ATOM 1421 O O . PRO A 1 199 ? -12.343 10.187 -15.022 1.00 58.34 199 PRO A O 1
ATOM 1424 N N . PRO A 1 200 ? -11.645 8.540 -13.639 1.00 60.69 200 PRO A N 1
ATOM 1425 C CA . PRO A 1 200 ? -12.780 7.685 -13.936 1.00 60.69 200 PRO A CA 1
ATOM 1426 C C . PRO A 1 200 ? -14.094 8.423 -13.627 1.00 60.69 200 PRO A C 1
ATOM 1428 O O . PRO A 1 200 ? -14.214 9.184 -12.662 1.00 60.69 200 PRO A O 1
ATOM 1431 N N . SER A 1 201 ? -15.079 8.260 -14.515 1.00 53.72 201 SER A N 1
ATOM 1432 C CA . SER A 1 201 ? -16.360 8.984 -14.478 1.00 53.72 201 SER A CA 1
ATOM 1433 C C . SER A 1 201 ? -17.244 8.615 -13.283 1.00 53.72 201 SER A C 1
ATOM 1435 O O . SER A 1 201 ? -18.274 9.245 -13.061 1.00 53.72 201 SER A O 1
ATOM 1437 N N . ASP A 1 202 ? -16.848 7.596 -12.525 1.00 62.09 202 ASP A N 1
ATOM 1438 C CA . ASP A 1 202 ? -17.461 7.167 -11.267 1.00 62.09 202 ASP A CA 1
ATOM 1439 C C . ASP A 1 202 ? -17.160 8.118 -10.093 1.00 62.09 202 ASP A C 1
ATOM 1441 O O . ASP A 1 202 ? -17.724 7.972 -9.008 1.00 62.09 202 ASP A O 1
ATOM 1445 N N . GLY A 1 203 ? -16.285 9.109 -10.302 1.00 61.66 203 GLY A N 1
ATOM 1446 C CA . GLY A 1 203 ? -15.902 10.069 -9.280 1.00 61.66 203 GLY A CA 1
ATOM 1447 C C . GLY A 1 203 ? -15.029 9.468 -8.182 1.00 61.66 203 GLY A C 1
ATOM 1448 O O . GLY A 1 203 ? -14.947 10.084 -7.121 1.00 61.66 203 GLY A O 1
ATOM 1449 N N . ALA A 1 204 ? -14.380 8.315 -8.411 1.00 60.84 204 ALA A N 1
ATOM 1450 C CA . ALA A 1 204 ? -13.521 7.635 -7.434 1.00 60.84 204 ALA A CA 1
ATOM 1451 C C . ALA A 1 204 ? -12.416 8.545 -6.875 1.00 60.84 204 ALA A C 1
ATOM 1453 O O . ALA A 1 204 ? -12.076 8.465 -5.696 1.00 60.84 204 ALA A O 1
ATOM 1454 N N . VAL A 1 205 ? -11.908 9.467 -7.698 1.00 60.28 205 VAL A N 1
ATOM 1455 C CA . VAL A 1 205 ? -10.974 10.516 -7.284 1.00 60.28 205 VAL A CA 1
ATOM 1456 C C . VAL A 1 205 ? -11.423 11.829 -7.914 1.00 60.28 205 VAL A C 1
ATOM 1458 O O . VAL A 1 205 ? -11.516 11.943 -9.137 1.00 60.28 205 VAL A O 1
ATOM 1461 N N . LYS A 1 206 ? -11.701 12.854 -7.099 1.00 64.94 206 LYS A N 1
ATOM 1462 C CA . LYS A 1 206 ? -11.957 14.188 -7.658 1.00 64.94 206 LYS A CA 1
ATOM 1463 C C . LYS A 1 206 ? -10.669 14.730 -8.292 1.00 64.94 206 LYS A C 1
ATOM 1465 O O . LYS A 1 206 ? -9.623 14.633 -7.653 1.00 64.94 206 LYS A O 1
ATOM 1470 N N . PRO A 1 207 ? -10.731 15.399 -9.460 1.00 57.88 207 PRO A N 1
ATOM 1471 C CA . PRO A 1 207 ? -9.551 15.958 -10.135 1.00 57.88 207 PRO A CA 1
ATOM 1472 C C . PRO A 1 207 ? -8.668 16.840 -9.230 1.00 57.88 207 PRO A C 1
ATOM 1474 O O . PRO A 1 207 ? -7.454 16.904 -9.394 1.00 57.88 207 PRO A O 1
ATOM 1477 N N . PHE A 1 208 ? -9.273 17.502 -8.237 1.00 50.38 208 PHE A N 1
ATOM 1478 C CA . PHE A 1 208 ? -8.590 18.378 -7.280 1.00 50.38 208 PHE A CA 1
ATOM 1479 C C . PHE A 1 208 ? -7.842 17.644 -6.149 1.00 50.38 208 PHE A C 1
ATOM 1481 O O . PHE A 1 208 ? -7.130 18.288 -5.384 1.00 50.38 208 PHE A O 1
ATOM 1488 N N . ALA A 1 209 ? -7.984 16.320 -6.018 1.00 57.84 209 ALA A N 1
ATOM 1489 C CA . ALA A 1 209 ? -7.379 15.529 -4.941 1.00 57.84 209 ALA A CA 1
ATOM 1490 C C . ALA A 1 209 ? -5.914 15.127 -5.204 1.00 57.84 209 ALA A C 1
ATOM 1492 O O . ALA A 1 209 ? -5.310 14.453 -4.373 1.00 57.84 209 ALA A O 1
ATOM 1493 N N . MET A 1 210 ? -5.335 15.531 -6.339 1.00 69.50 210 MET A N 1
ATOM 1494 C CA . MET A 1 210 ? -3.965 15.183 -6.728 1.00 69.50 210 MET A CA 1
ATOM 1495 C C . MET A 1 210 ? -3.150 16.434 -7.046 1.00 69.50 210 MET A C 1
ATOM 1497 O O . MET A 1 210 ? -2.755 16.661 -8.190 1.00 69.50 210 MET A O 1
ATOM 1501 N N . THR A 1 211 ? -2.934 17.272 -6.033 1.00 81.69 211 THR A N 1
ATOM 1502 C CA . THR A 1 211 ? -2.005 18.407 -6.131 1.00 81.69 211 THR A CA 1
ATOM 1503 C C . THR A 1 211 ? -0.557 17.949 -5.908 1.00 81.69 211 THR A C 1
ATOM 1505 O O . THR A 1 211 ? -0.291 16.768 -5.697 1.00 81.69 211 THR A O 1
ATOM 1508 N N . THR A 1 212 ? 0.394 18.882 -5.938 1.00 84.94 212 THR A N 1
ATOM 1509 C CA . THR A 1 212 ? 1.804 18.635 -5.585 1.00 84.94 212 THR A CA 1
ATOM 1510 C C . THR A 1 212 ? 2.087 18.801 -4.088 1.00 84.94 212 THR A C 1
ATOM 1512 O O . THR A 1 212 ? 3.244 18.727 -3.670 1.00 84.94 212 THR A O 1
ATOM 1515 N N . ALA A 1 213 ? 1.051 19.028 -3.269 1.00 90.50 213 ALA A N 1
ATOM 1516 C CA . ALA A 1 213 ? 1.185 19.125 -1.820 1.00 90.50 213 ALA A CA 1
ATOM 1517 C C . ALA A 1 213 ? 1.746 17.818 -1.221 1.00 90.50 213 ALA A C 1
ATOM 1519 O O . ALA A 1 213 ? 1.442 16.739 -1.741 1.00 90.50 213 ALA A O 1
ATOM 1520 N N . PRO A 1 214 ? 2.501 17.880 -0.105 1.00 93.00 214 PRO A N 1
ATOM 1521 C CA . PRO A 1 214 ? 3.136 16.705 0.495 1.00 93.00 214 PRO A CA 1
ATOM 1522 C C . PRO A 1 214 ? 2.174 15.539 0.752 1.00 93.00 214 PRO A C 1
ATOM 1524 O O . PRO A 1 214 ? 2.491 14.402 0.425 1.00 93.00 214 PRO A O 1
ATOM 1527 N N . GLN A 1 215 ? 0.964 15.814 1.247 1.00 93.19 215 GLN A N 1
ATOM 1528 C CA . GLN A 1 215 ? -0.016 14.770 1.551 1.00 93.19 215 GLN A CA 1
ATOM 1529 C C . GLN A 1 215 ? -0.588 14.094 0.294 1.00 93.19 215 GLN A C 1
ATOM 1531 O O . GLN A 1 215 ? -0.936 12.917 0.340 1.00 93.19 215 GLN A O 1
ATOM 1536 N N . ASP A 1 216 ? -0.706 14.815 -0.828 1.00 91.62 216 ASP A N 1
ATOM 1537 C CA . ASP A 1 216 ? -1.184 14.244 -2.100 1.00 91.62 216 ASP A CA 1
ATOM 1538 C C . ASP A 1 216 ? -0.072 13.471 -2.819 1.00 91.62 216 ASP A C 1
ATOM 1540 O O . ASP A 1 216 ? -0.336 12.456 -3.464 1.00 91.62 216 ASP A O 1
ATOM 1544 N N . PHE A 1 217 ? 1.175 13.918 -2.665 1.00 93.56 217 PHE A N 1
ATOM 1545 C CA . PHE A 1 217 ? 2.346 13.159 -3.081 1.00 93.56 217 PHE A CA 1
ATOM 1546 C C . PHE A 1 217 ? 2.465 11.841 -2.309 1.00 93.56 217 PHE A C 1
ATOM 1548 O O . PHE A 1 217 ? 2.644 10.786 -2.916 1.00 93.56 217 PHE A O 1
ATOM 1555 N N . GLU A 1 218 ? 2.283 11.880 -0.989 1.00 95.00 218 GLU A N 1
ATOM 1556 C CA . GLU A 1 218 ? 2.304 10.674 -0.165 1.00 95.00 218 GLU A CA 1
ATOM 1557 C C . GLU A 1 218 ? 1.174 9.713 -0.540 1.00 95.00 218 GLU A C 1
ATOM 1559 O O . GLU A 1 218 ? 1.418 8.527 -0.745 1.00 95.00 218 GLU A O 1
ATOM 1564 N N . MET A 1 219 ? -0.035 10.232 -0.782 1.00 94.38 219 MET A N 1
ATOM 1565 C CA . MET A 1 219 ? -1.138 9.428 -1.313 1.00 94.38 219 MET A CA 1
ATOM 1566 C C . MET A 1 219 ? -0.754 8.714 -2.621 1.00 94.38 219 MET A C 1
ATOM 1568 O O . MET A 1 219 ? -1.070 7.536 -2.786 1.00 94.38 219 MET A O 1
ATOM 1572 N N . LYS A 1 220 ? -0.060 9.390 -3.554 1.00 94.12 220 LYS A N 1
ATOM 1573 C CA . LYS A 1 220 ? 0.406 8.776 -4.814 1.00 94.12 220 LYS A CA 1
ATOM 1574 C C . LYS A 1 220 ? 1.345 7.598 -4.544 1.00 94.12 220 LYS A C 1
ATOM 1576 O O . LYS A 1 220 ? 1.168 6.538 -5.142 1.00 94.12 220 LYS A O 1
ATOM 1581 N N . ARG A 1 221 ? 2.310 7.770 -3.634 1.00 96.75 221 ARG A N 1
ATOM 1582 C CA . ARG A 1 221 ? 3.269 6.720 -3.245 1.00 96.75 221 ARG A CA 1
ATOM 1583 C C . ARG A 1 221 ? 2.565 5.534 -2.591 1.00 96.75 221 ARG A C 1
ATOM 1585 O O . ARG A 1 221 ? 2.799 4.394 -2.989 1.00 96.75 221 ARG A O 1
ATOM 1592 N N . LEU A 1 222 ? 1.674 5.800 -1.640 1.00 97.00 222 LEU A N 1
ATOM 1593 C CA . LEU A 1 222 ? 0.907 4.769 -0.943 1.00 97.00 222 LEU A CA 1
ATOM 1594 C C . LEU A 1 222 ? -0.004 3.995 -1.900 1.00 97.00 222 LEU A C 1
ATOM 1596 O O . LEU A 1 222 ? -0.046 2.771 -1.835 1.00 97.00 222 LEU A O 1
ATOM 1600 N N . ALA A 1 223 ? -0.660 4.674 -2.846 1.00 96.19 223 ALA A N 1
ATOM 1601 C CA . ALA A 1 223 ? -1.469 4.016 -3.870 1.00 96.19 223 ALA A CA 1
ATOM 1602 C C . ALA A 1 223 ? -0.631 3.096 -4.772 1.00 96.19 223 ALA A C 1
ATOM 1604 O O . ALA A 1 223 ? -1.067 1.996 -5.097 1.00 96.19 223 ALA A O 1
ATOM 1605 N N . TRP A 1 224 ? 0.580 3.510 -5.153 1.00 97.56 224 TRP A N 1
ATOM 1606 C CA . TRP A 1 224 ? 1.494 2.675 -5.940 1.00 97.56 224 TRP A CA 1
ATOM 1607 C C . TRP A 1 224 ? 1.932 1.423 -5.186 1.00 97.56 224 TRP A C 1
ATOM 1609 O O . TRP A 1 224 ? 1.894 0.325 -5.739 1.00 97.56 224 TRP A O 1
ATOM 1619 N N . LEU A 1 225 ? 2.316 1.588 -3.919 1.00 98.12 225 LEU A N 1
ATOM 1620 C CA . LEU A 1 225 ? 2.664 0.470 -3.050 1.00 98.12 225 LEU A CA 1
ATOM 1621 C C . LEU A 1 225 ? 1.475 -0.484 -2.889 1.00 98.12 225 LEU A C 1
ATOM 1623 O O . LEU A 1 225 ? 1.635 -1.683 -3.081 1.00 98.12 225 LEU A O 1
ATOM 1627 N N . LEU A 1 226 ? 0.281 0.045 -2.615 1.00 97.69 226 LEU A N 1
ATOM 1628 C CA . LEU A 1 226 ? -0.933 -0.751 -2.450 1.00 97.69 226 LEU A CA 1
ATOM 1629 C C . LEU A 1 226 ? -1.312 -1.507 -3.730 1.00 97.69 226 LEU A C 1
ATOM 1631 O O . LEU A 1 226 ? -1.640 -2.686 -3.654 1.00 97.69 226 LEU A O 1
ATOM 1635 N N . VAL A 1 227 ? -1.235 -0.878 -4.909 1.00 97.88 227 VAL A N 1
ATOM 1636 C CA . VAL A 1 227 ? -1.476 -1.574 -6.186 1.00 97.88 227 VAL A CA 1
ATOM 1637 C C . VAL A 1 227 ? -0.490 -2.723 -6.373 1.00 97.88 227 VAL A C 1
ATOM 1639 O O . VAL A 1 227 ? -0.903 -3.794 -6.815 1.00 97.88 227 VAL A O 1
ATOM 1642 N N . ALA A 1 228 ? 0.783 -2.535 -6.018 1.00 97.75 228 ALA A N 1
ATOM 1643 C CA . ALA A 1 228 ? 1.767 -3.606 -6.091 1.00 97.75 228 ALA A CA 1
ATOM 1644 C C . ALA A 1 228 ? 1.452 -4.753 -5.117 1.00 97.75 228 ALA A C 1
ATOM 1646 O O . ALA A 1 228 ? 1.468 -5.898 -5.555 1.00 97.75 228 ALA A O 1
ATOM 1647 N N . GLU A 1 229 ? 1.089 -4.466 -3.858 1.00 97.12 229 GLU A N 1
ATOM 1648 C CA . GLU A 1 229 ? 0.668 -5.502 -2.895 1.00 97.12 229 GLU A CA 1
ATOM 1649 C C . GLU A 1 229 ? -0.571 -6.266 -3.390 1.00 97.12 229 GLU A C 1
ATOM 1651 O O . GLU A 1 229 ? -0.593 -7.493 -3.395 1.00 97.12 229 GLU A O 1
ATOM 1656 N N . LEU A 1 230 ? -1.594 -5.558 -3.881 1.00 96.81 230 LEU A N 1
ATOM 1657 C CA . LEU A 1 230 ? -2.817 -6.170 -4.416 1.00 96.81 230 LEU A CA 1
ATOM 1658 C C . LEU A 1 230 ? -2.573 -6.973 -5.703 1.00 96.81 230 LEU A C 1
ATOM 1660 O O . LEU A 1 230 ? -3.419 -7.787 -6.071 1.00 96.81 230 LEU A O 1
ATOM 1664 N N . SER A 1 231 ? -1.446 -6.746 -6.379 1.00 97.19 231 SER A N 1
ATOM 1665 C CA . SER A 1 231 ? -1.057 -7.444 -7.608 1.00 97.19 231 SER A CA 1
ATOM 1666 C C . SER A 1 231 ? -0.092 -8.608 -7.374 1.00 97.19 231 SER A C 1
ATOM 1668 O O . SER A 1 231 ? 0.292 -9.268 -8.335 1.00 97.19 231 SER A O 1
ATOM 1670 N N . ASP A 1 232 ? 0.304 -8.864 -6.126 1.00 94.25 232 ASP A N 1
ATOM 1671 C CA . ASP A 1 232 ? 1.374 -9.798 -5.756 1.00 94.25 232 ASP A CA 1
ATOM 1672 C C . ASP A 1 232 ? 0.913 -11.270 -5.691 1.00 94.25 232 ASP A C 1
ATOM 1674 O O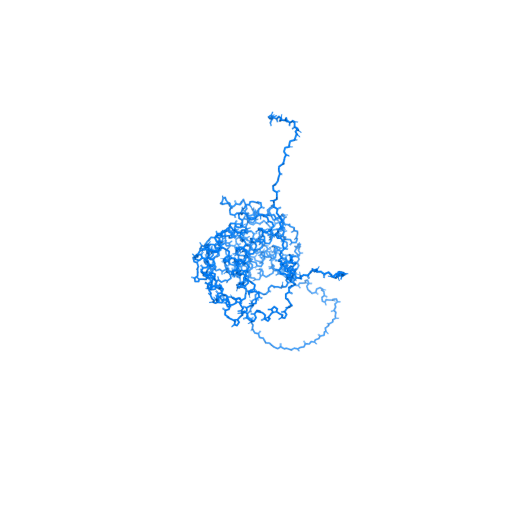 . ASP A 1 232 ? 1.295 -12.028 -4.800 1.00 94.25 232 ASP A O 1
ATOM 1678 N N . ASP A 1 233 ? 0.025 -11.663 -6.606 1.00 93.94 233 ASP A N 1
ATOM 1679 C CA . ASP A 1 233 ? -0.394 -13.043 -6.856 1.00 93.94 233 ASP A CA 1
ATOM 1680 C C . ASP A 1 233 ? -0.992 -13.189 -8.267 1.00 93.94 233 ASP A C 1
ATOM 1682 O O . ASP A 1 233 ? -1.306 -12.203 -8.939 1.00 93.94 233 ASP A O 1
ATOM 1686 N N . GLU A 1 234 ? -1.164 -14.433 -8.725 1.00 92.62 234 GLU A N 1
ATOM 1687 C CA . GLU A 1 234 ? -1.644 -14.751 -10.081 1.00 92.62 234 GLU A CA 1
ATOM 1688 C C . GLU A 1 234 ? -3.012 -14.138 -10.410 1.00 92.62 234 GLU A C 1
ATOM 1690 O O . GLU A 1 234 ? -3.281 -13.793 -11.558 1.00 92.62 234 GLU A O 1
ATOM 1695 N N . ILE A 1 235 ? -3.891 -13.988 -9.416 1.00 92.25 235 ILE A N 1
ATOM 1696 C CA . ILE A 1 235 ? -5.224 -13.410 -9.619 1.00 92.25 235 ILE A CA 1
ATOM 1697 C C . ILE A 1 235 ? -5.124 -11.875 -9.607 1.00 92.25 235 ILE A C 1
ATOM 1699 O O . ILE A 1 235 ? -5.825 -11.180 -10.343 1.00 92.25 235 ILE A O 1
ATOM 1703 N N . GLY A 1 236 ? -4.280 -11.335 -8.729 1.00 94.12 236 GLY A N 1
ATOM 1704 C CA . GLY A 1 236 ? -4.113 -9.911 -8.471 1.00 94.12 236 GLY A CA 1
ATOM 1705 C C . GLY A 1 236 ? -3.425 -9.185 -9.611 1.00 94.12 236 GLY A C 1
ATOM 1706 O O . GLY A 1 236 ? -3.696 -8.004 -9.823 1.00 94.12 236 GLY A O 1
ATOM 1707 N N . ILE A 1 237 ? -2.591 -9.879 -10.386 1.00 96.00 237 ILE A N 1
ATOM 1708 C CA . ILE A 1 237 ? -1.774 -9.258 -11.428 1.00 96.00 237 ILE A CA 1
ATOM 1709 C C . ILE A 1 237 ? -2.587 -8.486 -12.478 1.00 96.00 237 ILE A C 1
ATOM 1711 O O . ILE A 1 237 ? -2.129 -7.468 -13.004 1.00 96.00 237 ILE A O 1
ATOM 1715 N N . ALA A 1 238 ? -3.841 -8.894 -12.701 1.00 95.00 238 ALA A N 1
ATOM 1716 C CA . ALA A 1 238 ? -4.786 -8.183 -13.555 1.00 95.00 238 ALA A CA 1
ATOM 1717 C C . ALA A 1 238 ? -4.975 -6.711 -13.138 1.00 95.00 238 ALA A C 1
ATOM 1719 O O . ALA A 1 238 ? -5.246 -5.865 -13.987 1.00 95.00 238 ALA A O 1
ATOM 1720 N N . VAL A 1 239 ? -4.809 -6.371 -11.854 1.00 94.44 239 VAL A N 1
ATOM 1721 C CA . VAL A 1 239 ? -4.867 -4.989 -11.351 1.00 94.44 239 VAL A CA 1
ATOM 1722 C C . VAL A 1 239 ? -3.714 -4.162 -11.923 1.00 94.44 239 VAL A C 1
ATOM 1724 O O . VAL A 1 239 ? -3.958 -3.107 -12.509 1.00 94.44 239 VAL A O 1
ATOM 1727 N N . ALA A 1 240 ? -2.471 -4.646 -11.831 1.00 95.06 240 ALA A N 1
ATOM 1728 C CA . ALA A 1 240 ? -1.312 -3.949 -12.390 1.00 95.06 240 ALA A CA 1
ATOM 1729 C C . ALA A 1 240 ? -1.383 -3.814 -13.924 1.00 95.06 240 ALA A C 1
ATOM 1731 O O . ALA A 1 240 ? -0.971 -2.793 -14.491 1.00 95.06 240 ALA A O 1
ATOM 1732 N N . GLN A 1 241 ? -1.938 -4.822 -14.603 1.00 93.38 241 GLN A N 1
ATOM 1733 C CA . GLN A 1 241 ? -2.090 -4.844 -16.061 1.00 93.38 241 GLN A CA 1
ATOM 1734 C C . GLN A 1 241 ? -3.104 -3.808 -16.582 1.00 93.38 241 GLN A C 1
ATOM 1736 O O . GLN A 1 241 ? -2.999 -3.382 -17.734 1.00 93.38 241 GLN A O 1
ATOM 1741 N N . LYS A 1 242 ? -4.020 -3.304 -15.740 1.00 90.44 242 LYS A N 1
ATOM 1742 C CA . LYS A 1 242 ? -4.953 -2.201 -16.059 1.00 90.44 242 LYS A CA 1
ATOM 1743 C C . LYS A 1 242 ? -4.263 -0.819 -16.083 1.00 90.44 242 LYS A C 1
ATOM 1745 O O . LYS A 1 242 ? -4.782 0.172 -15.576 1.00 90.44 242 LYS A O 1
ATOM 1750 N N . GLY A 1 243 ? -3.073 -0.733 -16.676 1.00 89.00 243 GLY A N 1
ATOM 1751 C CA . GLY A 1 243 ? -2.372 0.527 -16.945 1.00 89.00 243 GLY A CA 1
ATOM 1752 C C . GLY A 1 243 ? -1.389 0.999 -15.871 1.00 89.00 243 GLY A C 1
ATOM 1753 O O . GLY A 1 243 ? -0.648 1.944 -16.137 1.00 89.00 243 GLY A O 1
ATOM 1754 N N . PHE A 1 244 ? -1.294 0.344 -14.708 1.00 94.31 244 PHE A N 1
ATOM 1755 C CA . PHE A 1 244 ? -0.304 0.711 -13.686 1.00 94.31 244 PHE A CA 1
ATOM 1756 C C . PHE A 1 244 ? 1.134 0.541 -14.187 1.00 94.31 244 PHE A C 1
ATOM 1758 O O . PHE A 1 244 ? 1.943 1.453 -14.034 1.00 94.31 244 PHE A O 1
ATOM 1765 N N . LEU A 1 245 ? 1.441 -0.577 -14.857 1.00 94.31 245 LEU A N 1
ATOM 1766 C CA . LEU A 1 245 ? 2.776 -0.815 -15.425 1.00 94.31 245 LEU A CA 1
ATOM 1767 C C . LEU A 1 245 ? 3.157 0.245 -16.468 1.00 94.31 245 LEU A C 1
ATOM 1769 O O . LEU A 1 245 ? 4.283 0.740 -16.476 1.00 94.31 245 LEU A O 1
ATOM 1773 N N . ALA A 1 246 ? 2.204 0.624 -17.324 1.00 91.31 246 ALA A N 1
ATOM 1774 C CA . ALA A 1 246 ? 2.404 1.675 -18.317 1.00 91.31 246 ALA A CA 1
ATOM 1775 C C . ALA A 1 246 ? 2.633 3.041 -17.650 1.00 91.31 246 ALA A C 1
ATOM 1777 O O . ALA A 1 246 ? 3.544 3.763 -18.053 1.00 91.31 246 ALA A O 1
ATOM 1778 N N . CYS A 1 247 ? 1.866 3.355 -16.599 1.00 91.25 247 CYS A N 1
ATOM 1779 C CA . CYS A 1 247 ? 2.050 4.554 -15.785 1.00 91.25 247 CYS A CA 1
ATOM 1780 C C . CYS A 1 247 ? 3.455 4.588 -15.166 1.00 91.25 247 CYS A C 1
ATOM 1782 O O . CYS A 1 247 ? 4.200 5.533 -15.407 1.00 91.25 247 CYS A O 1
ATOM 1784 N N . ALA A 1 248 ? 3.864 3.537 -14.449 1.00 93.75 248 ALA A N 1
ATOM 1785 C CA . ALA A 1 248 ? 5.178 3.461 -13.807 1.00 93.75 248 ALA A CA 1
ATOM 1786 C C . ALA A 1 248 ? 6.334 3.622 -14.814 1.00 93.75 248 ALA A C 1
ATOM 1788 O O . ALA A 1 248 ? 7.281 4.365 -14.557 1.00 93.75 248 ALA A O 1
ATOM 1789 N N . LEU A 1 249 ? 6.237 2.999 -15.995 1.00 91.69 249 LEU A N 1
ATOM 1790 C CA . LEU A 1 249 ? 7.222 3.167 -17.070 1.00 91.69 249 LEU A CA 1
ATOM 1791 C C . LEU A 1 249 ? 7.221 4.584 -17.667 1.00 91.69 249 LEU A C 1
ATOM 1793 O O . LEU A 1 249 ? 8.282 5.088 -18.036 1.00 91.69 249 LEU A O 1
ATOM 1797 N N . ALA A 1 250 ? 6.072 5.261 -17.733 1.00 87.88 250 ALA A N 1
ATOM 1798 C CA . ALA A 1 250 ? 5.989 6.632 -18.236 1.00 87.88 250 ALA A CA 1
ATOM 1799 C C . ALA A 1 250 ? 6.780 7.628 -17.372 1.00 87.88 250 ALA A C 1
ATOM 1801 O O . ALA A 1 250 ? 7.367 8.569 -17.912 1.00 87.88 250 ALA A O 1
ATOM 1802 N N . PHE A 1 251 ? 6.894 7.390 -16.061 1.00 90.38 251 PHE A N 1
ATOM 1803 C CA . PHE A 1 251 ? 7.751 8.191 -15.176 1.00 90.38 251 PHE A CA 1
ATOM 1804 C C . PHE A 1 251 ? 9.248 8.078 -15.516 1.00 90.38 251 PHE A C 1
ATOM 1806 O O . PHE A 1 251 ? 10.019 8.974 -15.170 1.00 90.38 251 PHE A O 1
ATOM 1813 N N . LEU A 1 252 ? 9.664 7.033 -16.243 1.00 90.19 252 LEU A N 1
ATOM 1814 C CA . LEU A 1 252 ? 11.042 6.835 -16.712 1.00 90.19 252 LEU A CA 1
ATOM 1815 C C . LEU A 1 252 ? 11.299 7.442 -18.104 1.00 90.19 252 LEU A C 1
ATOM 1817 O O . LEU A 1 252 ? 12.443 7.503 -18.553 1.00 90.19 252 LEU A O 1
ATOM 1821 N N . SER A 1 253 ? 10.260 7.941 -18.782 1.00 79.50 253 SER A N 1
ATOM 1822 C CA . SER A 1 253 ? 10.384 8.565 -20.108 1.00 79.50 253 SER A CA 1
ATOM 1823 C C . SER A 1 253 ? 11.351 9.760 -20.197 1.00 79.50 253 SER A C 1
ATOM 1825 O O . SER A 1 253 ? 11.970 9.895 -21.256 1.00 79.50 253 SER A O 1
ATOM 1827 N N . PRO A 1 254 ? 11.592 10.581 -19.145 1.00 78.50 254 PRO A N 1
ATOM 1828 C CA . PRO A 1 254 ? 12.572 11.669 -19.219 1.00 78.50 254 PRO A CA 1
ATOM 1829 C C . PRO A 1 254 ? 14.007 11.207 -19.513 1.00 78.50 254 PRO A C 1
ATOM 1831 O O . PRO A 1 254 ? 14.815 11.997 -19.994 1.00 78.50 254 PRO A O 1
ATOM 1834 N N . PHE A 1 255 ? 14.328 9.935 -19.260 1.00 76.88 255 PHE A N 1
ATOM 1835 C CA . PHE A 1 255 ? 15.643 9.355 -19.550 1.00 76.88 255 PHE A CA 1
ATOM 1836 C C . PHE A 1 255 ? 15.754 8.816 -20.986 1.00 76.88 255 PHE A C 1
ATOM 1838 O O . PHE A 1 255 ? 16.850 8.532 -21.458 1.00 76.88 255 PHE A O 1
ATOM 1845 N N . GLY A 1 256 ? 14.629 8.692 -21.699 1.00 64.44 256 GLY A N 1
ATOM 1846 C CA . GLY A 1 256 ? 14.500 7.933 -22.945 1.00 64.44 256 GLY A CA 1
ATOM 1847 C C . GLY A 1 256 ? 15.230 8.485 -24.172 1.00 64.44 256 GLY A C 1
ATOM 1848 O O . GLY A 1 256 ? 15.235 7.805 -25.190 1.00 64.44 256 GLY A O 1
ATOM 1849 N N . GLY A 1 257 ? 15.837 9.677 -24.126 1.00 50.00 257 GLY A N 1
ATOM 1850 C CA . GLY A 1 257 ? 16.804 10.150 -25.134 1.00 50.00 257 GLY A CA 1
ATOM 1851 C C . GLY A 1 257 ? 16.397 10.055 -26.618 1.00 50.00 257 GLY A C 1
ATOM 1852 O O . GLY A 1 257 ? 17.276 9.976 -27.471 1.00 50.00 257 GLY A O 1
ATOM 1853 N N . GLY A 1 258 ? 15.099 10.039 -26.949 1.00 45.09 258 GLY A N 1
ATOM 1854 C CA . GLY A 1 258 ? 14.597 9.875 -28.324 1.00 45.09 258 GLY A CA 1
ATOM 1855 C C . GLY A 1 258 ? 14.141 8.458 -28.706 1.00 45.09 258 GLY A C 1
ATOM 1856 O O . GLY A 1 258 ? 13.671 8.260 -29.826 1.00 45.09 258 GLY A O 1
ATOM 1857 N N . VAL A 1 259 ? 14.206 7.480 -27.797 1.00 47.72 259 VAL A N 1
ATOM 1858 C CA . VAL A 1 259 ? 13.497 6.203 -27.951 1.00 47.72 259 VAL A CA 1
ATOM 1859 C C . VAL A 1 259 ? 12.008 6.481 -27.797 1.00 47.72 259 VAL A C 1
ATOM 1861 O O . VAL A 1 259 ? 11.564 6.957 -26.753 1.00 47.72 259 VAL A O 1
ATOM 1864 N N . SER A 1 260 ? 11.240 6.220 -28.858 1.00 45.94 260 SER A N 1
ATOM 1865 C CA . SER A 1 260 ? 9.792 6.412 -28.842 1.00 45.94 260 SER A CA 1
ATOM 1866 C C . SER A 1 260 ? 9.199 5.567 -27.706 1.00 45.94 260 SER A C 1
ATOM 1868 O O . SER A 1 260 ? 9.367 4.341 -27.726 1.00 45.94 260 SER A O 1
ATOM 1870 N N . PRO A 1 261 ? 8.555 6.183 -26.695 1.00 52.19 261 PRO A N 1
ATOM 1871 C CA . PRO A 1 261 ? 7.811 5.416 -25.712 1.00 52.19 261 PRO A CA 1
ATOM 1872 C C . PRO A 1 261 ? 6.761 4.582 -26.450 1.00 52.19 261 PRO A C 1
ATOM 1874 O O . PRO A 1 261 ? 6.281 4.986 -27.513 1.00 52.19 261 PRO A O 1
ATOM 1877 N N . SER A 1 262 ? 6.366 3.430 -25.897 1.00 57.94 262 SER A N 1
ATOM 1878 C CA . SER A 1 262 ? 5.188 2.738 -26.435 1.00 57.94 262 SER A CA 1
ATOM 1879 C C . SER A 1 262 ? 4.017 3.729 -26.491 1.00 57.94 262 SER A C 1
ATOM 1881 O O . SER A 1 262 ? 3.948 4.643 -25.666 1.00 57.94 262 SER A O 1
ATOM 1883 N N . ALA A 1 263 ? 3.085 3.570 -27.434 1.00 57.12 263 ALA A N 1
ATOM 1884 C CA . ALA A 1 263 ? 1.947 4.487 -27.558 1.00 57.12 263 ALA A CA 1
ATOM 1885 C C . ALA A 1 263 ? 1.194 4.685 -26.222 1.00 57.12 263 ALA A C 1
ATOM 1887 O O . ALA A 1 263 ? 0.716 5.781 -25.946 1.00 57.12 263 ALA A O 1
ATOM 1888 N N . ALA A 1 264 ? 1.172 3.659 -25.359 1.00 52.41 264 ALA A N 1
ATOM 1889 C CA . ALA A 1 264 ? 0.603 3.721 -24.014 1.00 52.41 264 ALA A CA 1
ATOM 1890 C C . ALA A 1 264 ? 1.429 4.584 -23.038 1.00 52.41 264 ALA A C 1
ATOM 1892 O O . ALA A 1 264 ? 0.857 5.378 -22.300 1.00 52.41 264 ALA A O 1
ATOM 1893 N N . ALA A 1 265 ? 2.762 4.482 -23.053 1.00 53.88 265 ALA A N 1
ATOM 1894 C CA . ALA A 1 265 ? 3.640 5.325 -22.232 1.00 53.88 265 ALA A CA 1
ATOM 1895 C C . ALA A 1 265 ? 3.724 6.772 -22.761 1.00 53.88 265 ALA A C 1
ATOM 1897 O O . ALA A 1 265 ? 3.853 7.717 -21.986 1.00 53.88 265 ALA A O 1
ATOM 1898 N N . ALA A 1 266 ? 3.598 6.957 -24.079 1.00 58.31 266 ALA A N 1
ATOM 1899 C CA . ALA A 1 266 ? 3.554 8.265 -24.727 1.00 58.31 266 ALA A CA 1
ATOM 1900 C C . ALA A 1 266 ? 2.242 9.005 -24.418 1.00 58.31 266 ALA A C 1
ATOM 1902 O O . ALA A 1 266 ? 2.268 10.199 -24.126 1.00 58.31 266 ALA A O 1
ATOM 1903 N N . ALA A 1 267 ? 1.111 8.288 -24.413 1.00 55.59 267 ALA A N 1
ATOM 1904 C CA . ALA A 1 267 ? -0.181 8.820 -23.981 1.00 55.59 267 ALA A CA 1
ATOM 1905 C C . ALA A 1 267 ? -0.175 9.244 -22.501 1.00 55.59 267 ALA A C 1
ATOM 1907 O O . ALA A 1 267 ? -0.894 10.167 -22.131 1.00 55.59 267 ALA A O 1
ATOM 1908 N N . ALA A 1 268 ? 0.668 8.607 -21.683 1.00 57.28 268 ALA A N 1
ATOM 1909 C CA . ALA A 1 268 ? 0.757 8.846 -20.249 1.00 57.28 268 ALA A CA 1
ATOM 1910 C C . ALA A 1 268 ? 1.646 10.041 -19.834 1.00 57.28 268 ALA A C 1
ATOM 1912 O O . ALA A 1 268 ? 1.510 10.605 -18.747 1.00 57.28 268 ALA A O 1
ATOM 1913 N N . GLY A 1 269 ? 2.629 10.389 -20.672 1.00 54.50 269 GLY A N 1
ATOM 1914 C CA . GLY A 1 269 ? 3.877 11.017 -20.218 1.00 54.50 269 GLY A CA 1
ATOM 1915 C C . GLY A 1 269 ? 4.034 12.530 -20.404 1.00 54.50 269 GLY A C 1
ATOM 1916 O O . GLY A 1 269 ? 5.084 13.060 -20.064 1.00 54.50 269 GLY A O 1
ATOM 1917 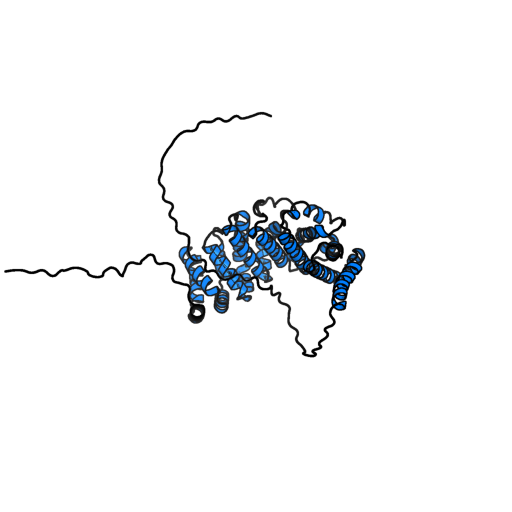N N . GLY A 1 270 ? 3.053 13.253 -20.947 1.00 61.12 270 GLY A N 1
ATOM 1918 C CA . GLY A 1 270 ? 3.291 14.635 -21.397 1.00 61.12 270 GLY A CA 1
ATOM 1919 C C . GLY A 1 270 ? 3.318 15.699 -20.291 1.00 61.12 270 GLY A C 1
ATOM 1920 O O . GLY A 1 270 ? 4.341 16.320 -20.032 1.00 61.12 270 GLY A O 1
ATOM 1921 N N . VAL A 1 271 ? 2.163 15.955 -19.668 1.00 56.44 271 VAL A N 1
ATOM 1922 C CA . VAL A 1 271 ? 1.950 17.131 -18.789 1.00 56.44 271 VAL A CA 1
ATOM 1923 C C . VAL A 1 271 ? 1.757 16.736 -17.321 1.00 56.44 271 VAL A C 1
ATOM 1925 O O . VAL A 1 271 ? 2.092 17.485 -16.405 1.00 56.44 271 VAL A O 1
ATOM 1928 N N . ALA A 1 272 ? 1.238 15.532 -17.078 1.00 62.47 272 ALA A N 1
ATOM 1929 C CA . ALA A 1 272 ? 0.955 15.027 -15.740 1.00 62.47 272 ALA A CA 1
ATOM 1930 C C . ALA A 1 272 ? 2.226 14.628 -14.971 1.00 62.47 272 ALA A C 1
ATOM 1932 O O . ALA A 1 272 ? 2.314 14.877 -13.773 1.00 62.47 272 ALA A O 1
ATOM 1933 N N . VAL A 1 273 ? 3.236 14.082 -15.657 1.00 70.75 273 VAL A N 1
ATOM 1934 C CA . VAL A 1 273 ? 4.517 13.686 -15.042 1.00 70.75 273 VAL A CA 1
ATOM 1935 C C . VAL A 1 273 ? 5.365 14.912 -14.678 1.00 70.75 273 VAL A C 1
ATOM 1937 O O . VAL A 1 273 ? 6.025 14.927 -13.642 1.00 70.75 273 VAL A O 1
ATOM 1940 N N . THR A 1 274 ? 5.298 15.987 -15.471 1.00 72.62 274 THR A N 1
ATOM 1941 C CA . THR A 1 274 ? 6.100 17.208 -15.266 1.00 72.62 274 THR A CA 1
ATOM 1942 C C . THR A 1 274 ? 5.609 18.098 -14.126 1.00 72.62 274 THR A C 1
ATOM 1944 O O . THR A 1 274 ? 6.263 19.087 -13.806 1.00 72.62 274 THR A O 1
ATOM 1947 N N . ARG A 1 275 ? 4.453 17.795 -13.521 1.00 83.81 275 ARG A N 1
ATOM 1948 C CA . ARG A 1 275 ? 3.902 18.604 -12.420 1.00 83.81 275 ARG A CA 1
ATOM 1949 C C . ARG A 1 275 ? 4.677 18.433 -11.115 1.00 83.81 275 ARG A C 1
ATOM 1951 O O . ARG A 1 275 ? 4.663 19.331 -10.281 1.00 83.81 275 ARG A O 1
ATOM 1958 N N . TRP A 1 276 ? 5.294 17.272 -10.918 1.00 88.31 276 TRP A N 1
ATOM 1959 C CA . TRP A 1 276 ? 5.988 16.933 -9.683 1.00 88.31 276 TRP A CA 1
ATOM 1960 C C . TRP A 1 276 ? 7.259 17.767 -9.534 1.00 88.31 276 TRP A C 1
ATOM 1962 O O . TRP A 1 276 ? 7.940 18.069 -10.517 1.00 88.31 276 TRP A O 1
ATOM 1972 N N . SER A 1 277 ? 7.604 18.137 -8.297 1.00 90.88 277 SER A N 1
ATOM 1973 C CA . SER A 1 277 ? 8.909 18.748 -8.042 1.00 90.88 277 SER A CA 1
ATOM 1974 C C . SER A 1 277 ? 10.032 17.770 -8.415 1.00 90.88 277 SER A C 1
ATOM 1976 O O . SER A 1 277 ? 9.819 16.561 -8.484 1.00 90.88 277 SER A O 1
ATOM 1978 N N . ARG A 1 278 ? 11.259 18.265 -8.623 1.00 90.44 278 ARG A N 1
ATOM 1979 C CA . ARG A 1 278 ? 12.396 17.391 -8.973 1.00 90.44 278 ARG A CA 1
ATOM 1980 C C . ARG A 1 278 ? 12.639 16.284 -7.940 1.00 90.44 278 ARG A C 1
ATOM 1982 O O . ARG A 1 278 ? 12.919 15.161 -8.339 1.00 90.44 278 ARG A O 1
ATOM 1989 N N . SER A 1 279 ? 12.509 16.585 -6.645 1.00 92.94 279 SER A N 1
ATOM 1990 C CA . SER A 1 279 ? 12.657 15.580 -5.585 1.00 92.94 279 SER A CA 1
ATOM 1991 C C . SER A 1 279 ? 11.516 14.563 -5.606 1.00 92.94 279 SER A C 1
ATOM 1993 O O . SER A 1 279 ? 11.770 13.366 -5.620 1.00 92.94 279 SER A O 1
ATOM 1995 N N . GLN A 1 280 ? 10.270 15.031 -5.717 1.00 94.25 280 GLN A N 1
ATOM 1996 C CA . GLN A 1 280 ? 9.090 14.165 -5.805 1.00 94.25 280 GLN A CA 1
ATOM 1997 C C . GLN A 1 280 ? 9.146 13.234 -7.022 1.00 94.25 280 GLN A C 1
ATOM 1999 O O . GLN A 1 280 ? 8.848 12.046 -6.921 1.00 94.25 280 GLN A O 1
ATOM 2004 N N . LEU A 1 281 ? 9.544 13.769 -8.178 1.00 92.06 281 LEU A N 1
ATOM 2005 C CA . LEU A 1 281 ? 9.692 12.996 -9.404 1.00 92.06 281 LEU A CA 1
ATOM 2006 C C . LEU A 1 281 ? 10.765 11.917 -9.244 1.00 92.06 281 LEU A C 1
ATOM 2008 O O . LEU A 1 281 ? 10.515 10.768 -9.596 1.00 92.06 281 LEU A O 1
ATOM 2012 N N . ARG A 1 282 ? 11.923 12.272 -8.678 1.00 94.19 282 ARG A N 1
ATOM 2013 C CA . ARG A 1 282 ? 13.017 11.332 -8.417 1.00 94.19 282 ARG A CA 1
ATOM 2014 C C . ARG A 1 282 ? 12.569 10.185 -7.507 1.00 94.19 282 ARG A C 1
ATOM 2016 O O . ARG A 1 282 ? 12.836 9.026 -7.812 1.00 94.19 282 ARG A O 1
ATOM 2023 N N . ASP A 1 283 ? 11.824 10.485 -6.450 1.00 95.56 283 ASP A N 1
ATOM 2024 C CA . ASP A 1 283 ? 11.299 9.471 -5.529 1.00 95.56 283 ASP A CA 1
ATOM 2025 C C . ASP A 1 283 ? 10.260 8.552 -6.192 1.00 95.56 283 ASP A C 1
ATOM 2027 O O . ASP A 1 283 ? 10.266 7.341 -5.961 1.00 95.56 283 ASP A O 1
ATOM 2031 N N . LEU A 1 284 ? 9.392 9.093 -7.056 1.00 95.06 284 LEU A N 1
ATOM 2032 C CA . LEU A 1 284 ? 8.456 8.285 -7.847 1.00 95.06 284 LEU A CA 1
ATOM 2033 C C . LEU A 1 284 ? 9.179 7.426 -8.886 1.00 95.06 284 LEU A C 1
ATOM 2035 O O . LEU A 1 284 ? 8.784 6.288 -9.098 1.00 95.06 284 LEU A O 1
ATOM 2039 N N . GLN A 1 285 ? 10.243 7.924 -9.512 1.00 95.88 285 GLN A N 1
ATOM 2040 C CA . GLN A 1 285 ? 11.047 7.153 -10.465 1.00 95.88 285 GLN A CA 1
ATOM 2041 C C . GLN A 1 285 ? 11.761 5.981 -9.787 1.00 95.88 285 GLN A C 1
ATOM 2043 O O . GLN A 1 285 ? 11.756 4.866 -10.309 1.00 95.88 285 GLN A O 1
ATOM 2048 N N . GLU A 1 286 ? 12.324 6.207 -8.602 1.00 96.94 286 GLU A N 1
ATOM 2049 C CA . GLU A 1 286 ? 12.952 5.145 -7.820 1.00 96.94 286 GLU A CA 1
ATOM 2050 C C . GLU A 1 286 ? 11.916 4.103 -7.375 1.00 96.94 286 GLU A C 1
ATOM 2052 O O . GLU A 1 286 ? 12.129 2.896 -7.525 1.00 96.94 286 GLU A O 1
ATOM 2057 N N . LEU A 1 287 ? 10.754 4.561 -6.894 1.00 97.88 287 LEU A N 1
ATOM 2058 C CA . LEU A 1 287 ? 9.646 3.681 -6.537 1.00 97.88 287 LEU A CA 1
ATOM 2059 C C . LEU A 1 287 ? 9.138 2.892 -7.755 1.00 97.88 287 LEU A C 1
ATOM 2061 O O . LEU A 1 287 ? 8.930 1.688 -7.634 1.00 97.88 287 LEU A O 1
ATOM 2065 N N . ALA A 1 288 ? 8.999 3.524 -8.927 1.00 97.62 288 ALA A N 1
ATOM 2066 C CA . ALA A 1 288 ? 8.607 2.859 -10.172 1.00 97.62 288 ALA A CA 1
ATOM 2067 C C . ALA A 1 288 ? 9.551 1.698 -10.485 1.00 97.62 288 ALA A C 1
ATOM 2069 O O . ALA A 1 288 ? 9.092 0.580 -10.691 1.00 97.62 288 ALA A O 1
ATOM 2070 N N . LEU A 1 289 ? 10.865 1.940 -10.477 1.00 98.25 289 LEU A N 1
ATOM 2071 C CA . LEU A 1 289 ? 11.868 0.912 -10.763 1.00 98.25 289 LEU A CA 1
ATOM 2072 C C . LEU A 1 289 ? 11.783 -0.255 -9.776 1.00 98.25 289 LEU A C 1
ATOM 2074 O O . LEU A 1 289 ? 11.786 -1.412 -10.201 1.00 98.25 289 LEU A O 1
ATOM 2078 N N . ARG A 1 290 ? 11.636 0.027 -8.476 1.00 98.25 290 ARG A N 1
ATOM 2079 C CA . ARG A 1 290 ? 11.479 -1.014 -7.447 1.00 98.25 290 ARG A CA 1
ATOM 2080 C C . ARG A 1 290 ? 10.214 -1.847 -7.654 1.00 98.25 290 ARG A C 1
ATOM 2082 O O . ARG A 1 290 ? 10.279 -3.074 -7.610 1.00 98.25 290 ARG A O 1
ATOM 2089 N N . LEU A 1 291 ? 9.079 -1.205 -7.927 1.00 98.25 291 LEU A N 1
ATOM 2090 C CA . LEU A 1 291 ? 7.806 -1.901 -8.136 1.00 98.25 291 LEU A CA 1
ATOM 2091 C C . LEU A 1 291 ? 7.775 -2.680 -9.454 1.00 98.25 291 LEU A C 1
ATOM 2093 O O . LEU A 1 291 ? 7.305 -3.814 -9.478 1.00 98.25 291 LEU A O 1
ATOM 2097 N N . LEU A 1 292 ? 8.329 -2.122 -10.533 1.00 98.00 292 LEU A N 1
ATOM 2098 C CA . LEU A 1 292 ? 8.500 -2.831 -11.802 1.00 98.00 292 LEU A CA 1
ATOM 2099 C C . LEU A 1 292 ? 9.406 -4.053 -11.628 1.00 98.00 292 LEU A C 1
ATOM 2101 O O . LEU A 1 292 ? 9.103 -5.102 -12.182 1.00 98.00 292 LEU A O 1
ATOM 2105 N N . THR A 1 293 ? 10.470 -3.946 -10.825 1.00 98.38 293 THR A N 1
ATOM 2106 C CA . THR A 1 293 ? 11.349 -5.083 -10.509 1.00 98.38 293 THR A CA 1
ATOM 2107 C C . THR A 1 293 ? 10.568 -6.185 -9.797 1.00 98.38 293 THR A C 1
ATOM 2109 O O . THR A 1 293 ? 10.618 -7.334 -10.225 1.00 98.38 293 THR A O 1
ATOM 2112 N N . ARG A 1 294 ? 9.781 -5.839 -8.767 1.00 97.25 294 ARG A N 1
ATOM 2113 C CA . ARG A 1 294 ? 8.938 -6.804 -8.039 1.00 97.25 294 ARG A CA 1
ATOM 2114 C C . ARG A 1 294 ? 7.902 -7.480 -8.943 1.00 97.25 294 ARG A C 1
ATOM 2116 O O . ARG A 1 294 ? 7.726 -8.687 -8.855 1.00 97.25 294 ARG A O 1
ATOM 2123 N N . LEU A 1 295 ? 7.222 -6.716 -9.800 1.00 97.25 295 LEU A N 1
ATOM 2124 C CA . LEU A 1 295 ? 6.109 -7.216 -10.618 1.00 97.25 295 LEU A CA 1
ATOM 2125 C C . LEU A 1 295 ? 6.550 -7.877 -11.933 1.00 97.25 295 LEU A C 1
ATOM 2127 O O . LEU A 1 295 ? 5.750 -8.566 -12.563 1.00 97.25 295 LEU A O 1
ATOM 2131 N N . ALA A 1 296 ? 7.796 -7.682 -12.372 1.00 97.00 296 ALA A N 1
ATOM 2132 C CA . ALA A 1 296 ? 8.293 -8.211 -13.643 1.00 97.00 296 ALA A CA 1
ATOM 2133 C C . ALA A 1 296 ? 8.100 -9.729 -13.823 1.00 97.00 296 ALA A C 1
ATOM 2135 O O . ALA A 1 296 ? 7.618 -10.108 -14.893 1.00 97.00 296 ALA A O 1
ATOM 2136 N N . PRO A 1 297 ? 8.378 -10.590 -12.820 1.00 96.75 297 PRO A N 1
ATOM 2137 C CA . PRO A 1 297 ? 8.164 -12.035 -12.938 1.00 96.75 297 PRO A CA 1
ATOM 2138 C C . PRO A 1 297 ? 6.709 -12.435 -13.200 1.00 96.75 297 PRO A C 1
ATOM 2140 O O . PRO A 1 297 ? 6.463 -13.469 -13.812 1.00 96.75 297 PRO A O 1
ATOM 2143 N N . LEU A 1 298 ? 5.753 -11.620 -12.748 1.00 96.50 298 LEU A N 1
ATOM 2144 C CA . LEU A 1 298 ? 4.319 -11.879 -12.892 1.00 96.50 298 LEU A CA 1
ATOM 2145 C C . LEU A 1 298 ? 3.754 -11.337 -14.220 1.00 96.50 298 LEU A C 1
ATOM 2147 O O . LEU A 1 298 ? 2.695 -11.775 -14.659 1.00 96.50 298 LEU A O 1
ATOM 2151 N N . CYS A 1 299 ? 4.469 -10.418 -14.880 1.00 95.81 299 CYS A N 1
ATOM 2152 C CA . CYS A 1 299 ? 4.037 -9.706 -16.093 1.00 95.81 299 CYS A CA 1
ATOM 2153 C C . CYS A 1 299 ? 5.074 -9.732 -17.239 1.00 95.81 299 CYS A C 1
ATOM 2155 O O . CYS A 1 299 ? 5.352 -8.684 -17.835 1.00 95.81 299 CYS A O 1
ATOM 2157 N N . PRO A 1 300 ? 5.692 -10.875 -17.593 1.00 95.94 300 PRO A N 1
ATOM 2158 C CA . PRO A 1 300 ? 6.773 -10.886 -18.581 1.00 95.94 300 PRO A CA 1
ATOM 2159 C C . PRO A 1 300 ? 6.311 -10.407 -19.969 1.00 95.94 300 PRO A C 1
ATOM 2161 O O . PRO A 1 300 ? 7.038 -9.690 -20.658 1.00 95.94 300 PRO A O 1
ATOM 2164 N N . VAL A 1 301 ? 5.087 -10.738 -20.387 1.00 94.94 301 VAL A N 1
ATOM 2165 C CA . VAL A 1 301 ? 4.556 -10.333 -21.700 1.00 94.94 301 VAL A CA 1
ATOM 2166 C C . VAL A 1 301 ? 4.319 -8.822 -21.755 1.00 94.94 301 VAL A C 1
ATOM 2168 O O . VAL A 1 301 ? 4.718 -8.157 -22.719 1.00 94.94 301 VAL A O 1
ATOM 2171 N N . GLU A 1 302 ? 3.726 -8.252 -20.709 1.00 94.06 302 GLU A N 1
ATOM 2172 C CA . GLU A 1 302 ? 3.466 -6.817 -20.613 1.00 94.06 302 GLU A CA 1
ATOM 2173 C C . GLU A 1 302 ? 4.768 -6.023 -20.491 1.00 94.06 302 GLU A C 1
ATOM 2175 O O . GLU A 1 302 ? 4.931 -5.030 -21.200 1.00 94.06 302 GLU A O 1
ATOM 2180 N N . MET A 1 303 ? 5.733 -6.480 -19.684 1.00 95.06 303 MET A N 1
ATOM 2181 C CA . MET A 1 303 ? 7.053 -5.842 -19.568 1.00 95.06 303 MET A CA 1
ATOM 2182 C C . MET A 1 303 ? 7.770 -5.778 -20.921 1.00 95.06 303 MET A C 1
ATOM 2184 O O . MET A 1 303 ? 8.348 -4.748 -21.286 1.00 95.06 303 MET A O 1
ATOM 2188 N N . ALA A 1 304 ? 7.697 -6.861 -21.699 1.00 93.88 304 ALA A N 1
ATOM 2189 C CA . ALA A 1 304 ? 8.259 -6.919 -23.041 1.00 93.88 304 ALA A CA 1
ATOM 2190 C C . ALA A 1 304 ? 7.543 -5.967 -24.016 1.00 93.88 304 ALA A C 1
ATOM 2192 O O . ALA A 1 304 ? 8.203 -5.306 -24.821 1.00 93.88 304 ALA A O 1
ATOM 2193 N N . THR A 1 305 ? 6.213 -5.887 -23.939 1.00 92.12 305 THR A N 1
ATOM 2194 C CA . THR A 1 305 ? 5.369 -5.071 -24.831 1.00 92.12 305 THR A CA 1
ATOM 2195 C C . THR A 1 305 ? 5.490 -3.577 -24.537 1.00 92.12 305 THR A C 1
ATOM 2197 O O . THR A 1 305 ? 5.532 -2.757 -25.454 1.00 92.12 305 THR A O 1
ATOM 2200 N N . LEU A 1 306 ? 5.587 -3.211 -23.260 1.00 90.69 306 LEU A N 1
ATOM 2201 C CA . LEU A 1 306 ? 5.701 -1.823 -22.815 1.00 90.69 306 LEU A CA 1
ATOM 2202 C C . LEU A 1 306 ? 7.125 -1.262 -22.946 1.00 90.69 306 LEU A C 1
ATOM 2204 O O . LEU A 1 306 ? 7.321 -0.063 -22.761 1.00 90.69 306 LEU A O 1
ATOM 2208 N N . GLY A 1 307 ? 8.107 -2.099 -23.296 1.00 91.19 307 GLY A N 1
ATOM 2209 C CA . GLY A 1 307 ? 9.486 -1.669 -23.521 1.00 91.19 307 GLY A CA 1
ATOM 2210 C C . GLY A 1 307 ? 10.292 -1.479 -22.234 1.00 91.19 307 GLY A C 1
ATOM 2211 O O . GLY A 1 307 ? 11.151 -0.600 -22.185 1.00 91.19 307 GLY A O 1
ATOM 2212 N N . ALA A 1 308 ? 10.058 -2.305 -21.207 1.00 93.75 308 ALA A N 1
ATOM 2213 C CA . ALA A 1 308 ? 10.753 -2.206 -19.920 1.00 93.75 308 ALA A CA 1
ATOM 2214 C C . ALA A 1 308 ? 12.289 -2.278 -20.053 1.00 93.75 308 ALA A C 1
ATOM 2216 O O . ALA A 1 308 ? 12.993 -1.535 -19.373 1.00 93.75 308 ALA A O 1
ATOM 2217 N N . CYS A 1 309 ? 12.815 -3.096 -20.978 1.00 94.75 309 CYS A N 1
ATOM 2218 C CA . CYS A 1 309 ? 14.253 -3.145 -21.280 1.00 94.75 309 CYS A CA 1
ATOM 2219 C C . CYS A 1 309 ? 14.801 -1.785 -21.721 1.00 94.75 309 CYS A C 1
ATOM 2221 O O . CYS A 1 309 ? 15.830 -1.349 -21.219 1.00 94.75 309 CYS A O 1
ATOM 2223 N N . ASN A 1 310 ? 14.103 -1.109 -22.637 1.00 92.75 310 ASN A N 1
ATOM 2224 C CA . ASN A 1 310 ? 14.534 0.188 -23.153 1.00 92.75 310 ASN A CA 1
ATOM 2225 C C . ASN A 1 310 ? 14.526 1.237 -22.040 1.00 92.75 310 ASN A C 1
ATOM 2227 O O . ASN A 1 310 ? 15.462 2.021 -21.936 1.00 92.75 310 ASN A O 1
ATOM 2231 N N . ALA A 1 311 ? 13.496 1.224 -21.189 1.00 92.25 311 ALA A N 1
ATOM 2232 C CA . ALA A 1 311 ? 13.400 2.139 -20.058 1.00 92.25 311 ALA A CA 1
ATOM 2233 C C . ALA A 1 311 ? 14.535 1.912 -19.043 1.00 92.25 311 ALA A C 1
ATOM 2235 O O . ALA A 1 311 ? 15.195 2.869 -18.646 1.00 92.25 311 ALA A O 1
ATOM 2236 N N . ALA A 1 312 ? 14.809 0.655 -18.672 1.00 94.75 312 ALA A N 1
ATOM 2237 C CA . ALA A 1 312 ? 15.899 0.319 -17.757 1.00 94.75 312 ALA A CA 1
ATOM 2238 C C . ALA A 1 312 ? 17.261 0.765 -18.315 1.00 94.75 312 ALA A C 1
ATOM 2240 O O . ALA A 1 312 ? 18.008 1.467 -17.635 1.00 94.75 312 ALA A O 1
ATOM 2241 N N . VAL A 1 313 ? 17.556 0.441 -19.579 1.00 94.00 313 VAL A N 1
ATOM 2242 C CA . VAL A 1 313 ? 18.831 0.813 -20.212 1.00 94.00 313 VAL A CA 1
ATOM 2243 C C . VAL A 1 313 ? 18.966 2.327 -20.385 1.00 94.00 313 VAL A C 1
ATOM 2245 O O . VAL A 1 313 ? 20.049 2.871 -20.167 1.00 94.00 313 VAL A O 1
ATOM 2248 N N . ALA A 1 314 ? 17.879 3.030 -20.707 1.00 91.88 314 ALA A N 1
ATOM 2249 C CA . ALA A 1 314 ? 17.881 4.487 -20.787 1.00 91.88 314 ALA A CA 1
ATOM 2250 C C . ALA A 1 314 ? 18.275 5.133 -19.450 1.00 91.88 314 ALA A C 1
ATOM 2252 O O . ALA A 1 314 ? 19.101 6.041 -19.437 1.00 91.88 314 ALA A O 1
ATOM 2253 N N . VAL A 1 315 ? 17.757 4.626 -18.323 1.00 93.50 315 VAL A N 1
ATOM 2254 C CA . VAL A 1 315 ? 18.138 5.101 -16.982 1.00 93.50 315 VAL A CA 1
ATOM 2255 C C . VAL A 1 315 ? 19.598 4.758 -16.662 1.00 93.50 315 VAL A C 1
ATOM 2257 O O . VAL A 1 315 ? 20.310 5.607 -16.128 1.00 93.50 315 VAL A O 1
ATOM 2260 N N . MET A 1 316 ? 20.052 3.548 -17.013 1.00 92.75 316 MET A N 1
ATOM 2261 C CA . MET A 1 316 ? 21.423 3.065 -16.773 1.00 92.75 316 MET A CA 1
ATOM 2262 C C . MET A 1 316 ? 22.493 3.779 -17.610 1.00 92.75 316 MET A C 1
ATOM 2264 O O . MET A 1 316 ? 23.659 3.794 -17.224 1.00 92.75 316 MET A O 1
ATOM 2268 N N . SER A 1 317 ? 22.127 4.324 -18.772 1.00 89.94 317 SER A N 1
ATOM 2269 C CA . SER A 1 317 ? 23.072 4.918 -19.719 1.00 89.94 317 SER A CA 1
ATOM 2270 C C . SER A 1 317 ? 23.922 6.016 -19.078 1.00 89.94 317 SER A C 1
ATOM 2272 O O . SER A 1 317 ? 23.415 6.872 -18.362 1.00 89.94 317 SER A O 1
ATOM 2274 N N . ALA A 1 318 ? 25.214 6.070 -19.408 1.00 83.69 318 ALA A N 1
ATOM 2275 C CA . ALA A 1 318 ? 26.110 7.130 -18.933 1.00 83.69 318 ALA A CA 1
ATOM 2276 C C . ALA A 1 318 ? 25.692 8.544 -19.389 1.00 83.69 318 ALA A C 1
ATOM 2278 O O . ALA A 1 318 ? 26.088 9.531 -18.780 1.00 83.69 318 ALA A O 1
ATOM 2279 N N . ALA A 1 319 ? 24.896 8.649 -20.459 1.00 84.44 319 ALA A N 1
ATOM 2280 C CA . ALA A 1 319 ? 24.331 9.920 -20.918 1.00 84.44 319 ALA A CA 1
ATOM 2281 C C . ALA A 1 319 ? 23.053 10.326 -20.153 1.00 84.44 319 ALA A C 1
ATOM 2283 O O . ALA A 1 319 ? 22.525 11.415 -20.371 1.00 84.44 319 ALA A O 1
ATOM 2284 N N . SER A 1 320 ? 22.537 9.446 -19.291 1.00 87.19 320 SER A N 1
ATOM 2285 C CA . SER A 1 320 ? 21.342 9.678 -18.487 1.00 87.19 320 SER A CA 1
ATOM 2286 C C . SER A 1 320 ? 21.609 10.704 -17.382 1.00 87.19 320 SER A C 1
ATOM 2288 O O . SER A 1 320 ? 22.612 10.587 -16.676 1.00 87.19 320 SER A O 1
ATOM 2290 N N . PRO A 1 321 ? 20.692 11.659 -17.140 1.00 87.88 321 PRO A N 1
ATOM 2291 C CA . PRO A 1 321 ? 20.759 12.556 -15.987 1.00 87.88 321 PRO A CA 1
ATOM 2292 C C . PRO A 1 321 ? 20.416 11.875 -14.648 1.00 87.88 321 PRO A C 1
ATOM 2294 O O . PRO A 1 321 ? 20.300 12.570 -13.640 1.00 87.88 321 PRO A O 1
ATOM 2297 N N . ALA A 1 322 ? 20.196 10.554 -14.622 1.00 90.00 322 ALA A N 1
ATOM 2298 C CA . ALA A 1 322 ? 19.908 9.807 -13.400 1.00 90.00 322 ALA A CA 1
ATOM 2299 C C . ALA A 1 322 ? 21.020 9.980 -12.347 1.00 90.00 322 ALA A C 1
ATOM 2301 O O . ALA A 1 322 ? 22.189 10.168 -12.684 1.00 90.00 322 ALA A O 1
ATOM 2302 N N . ASP A 1 323 ? 20.656 9.906 -11.068 1.00 91.56 323 ASP A N 1
ATOM 2303 C CA . ASP A 1 323 ? 21.621 9.755 -9.977 1.00 91.56 323 ASP A CA 1
ATOM 2304 C C . ASP A 1 323 ? 22.026 8.276 -9.806 1.00 91.56 323 ASP A C 1
ATOM 2306 O O . ASP A 1 323 ? 21.494 7.385 -10.477 1.00 91.56 323 ASP A O 1
ATOM 2310 N N . ASP A 1 324 ? 22.987 8.002 -8.922 1.00 90.56 324 ASP A N 1
ATOM 2311 C CA . ASP A 1 324 ? 23.487 6.638 -8.705 1.00 90.56 324 ASP A CA 1
ATOM 2312 C C . ASP A 1 324 ? 22.433 5.711 -8.090 1.00 90.56 324 ASP A C 1
ATOM 2314 O O . ASP A 1 324 ? 22.401 4.523 -8.406 1.00 90.56 324 ASP A O 1
ATOM 2318 N N . GLY A 1 325 ? 21.512 6.249 -7.283 1.00 91.88 325 GLY A N 1
ATOM 2319 C CA . GLY A 1 325 ? 20.407 5.480 -6.709 1.00 91.88 325 GLY A CA 1
ATOM 2320 C C . GLY A 1 325 ? 19.420 5.004 -7.778 1.00 91.88 325 GLY A C 1
ATOM 2321 O O . GLY A 1 325 ? 19.051 3.829 -7.811 1.00 91.88 325 GLY A O 1
ATOM 2322 N N . LEU A 1 326 ? 19.044 5.888 -8.705 1.00 94.19 326 LEU A N 1
ATOM 2323 C CA . LEU A 1 326 ? 18.201 5.545 -9.853 1.00 94.19 326 LEU A CA 1
ATOM 2324 C C . LEU A 1 326 ? 18.899 4.565 -10.801 1.00 94.19 326 LEU A C 1
ATOM 2326 O O . LEU A 1 326 ? 18.264 3.616 -11.266 1.00 94.19 326 LEU A O 1
ATOM 2330 N N . ARG A 1 327 ? 20.203 4.747 -11.054 1.00 93.56 327 ARG A N 1
ATOM 2331 C CA . ARG A 1 327 ? 20.996 3.782 -11.831 1.00 93.56 327 ARG A CA 1
ATOM 2332 C C . ARG A 1 327 ? 21.008 2.406 -11.169 1.00 93.56 327 ARG A C 1
ATOM 2334 O O . ARG A 1 327 ? 20.727 1.422 -11.848 1.00 93.56 327 ARG A O 1
ATOM 2341 N N . ALA A 1 328 ? 21.254 2.323 -9.862 1.00 93.62 328 ALA A N 1
ATOM 2342 C CA . ALA A 1 328 ? 21.250 1.061 -9.120 1.00 93.62 328 ALA A CA 1
ATOM 2343 C C . ALA A 1 328 ? 19.877 0.362 -9.153 1.00 93.62 328 ALA A C 1
ATOM 2345 O O . ALA A 1 328 ? 19.790 -0.851 -9.377 1.00 93.62 328 ALA A O 1
ATOM 2346 N N . ALA A 1 329 ? 18.787 1.122 -9.005 1.00 96.31 329 ALA A N 1
ATOM 2347 C CA . ALA A 1 329 ? 17.431 0.591 -9.130 1.00 96.31 329 ALA A CA 1
ATOM 2348 C C . ALA A 1 329 ? 17.131 0.093 -10.560 1.00 96.31 329 ALA A C 1
ATOM 2350 O O . ALA A 1 329 ? 16.512 -0.957 -10.732 1.00 96.31 329 ALA A O 1
ATOM 2351 N N . ALA A 1 330 ? 17.616 0.789 -11.594 1.00 96.56 330 ALA A N 1
ATOM 2352 C CA . ALA A 1 330 ? 17.462 0.365 -12.986 1.00 96.56 330 ALA A CA 1
ATOM 2353 C C . ALA A 1 330 ? 18.302 -0.869 -13.336 1.00 96.56 330 ALA A C 1
ATOM 2355 O O . ALA A 1 330 ? 17.819 -1.741 -14.057 1.00 96.56 330 ALA A O 1
ATOM 2356 N N . ILE A 1 331 ? 19.508 -0.989 -12.774 1.00 95.56 331 ILE A N 1
ATOM 2357 C CA . ILE A 1 331 ? 20.319 -2.211 -12.859 1.00 95.56 331 ILE A CA 1
ATOM 2358 C C . ILE A 1 331 ? 19.567 -3.379 -12.218 1.00 95.56 331 ILE A C 1
ATOM 2360 O O . ILE A 1 331 ? 19.503 -4.452 -12.809 1.00 95.56 331 ILE A O 1
ATOM 2364 N N . SER A 1 332 ? 18.943 -3.171 -11.056 1.00 97.25 332 SER A N 1
ATOM 2365 C CA . SER A 1 332 ? 18.151 -4.211 -10.383 1.00 97.25 332 SER A CA 1
ATOM 2366 C C . SER A 1 332 ? 16.993 -4.701 -11.262 1.00 97.25 332 SER A C 1
ATOM 2368 O O . SER A 1 332 ? 16.812 -5.909 -11.429 1.00 97.25 332 SER A O 1
ATOM 2370 N N . LEU A 1 333 ? 16.275 -3.778 -11.915 1.00 97.75 333 LEU A N 1
ATOM 2371 C CA . LEU A 1 333 ? 15.254 -4.126 -12.906 1.00 97.75 333 LEU A CA 1
ATOM 2372 C C . LEU A 1 333 ? 15.860 -4.892 -14.091 1.00 97.75 333 LEU A C 1
ATOM 2374 O O . LEU A 1 333 ? 15.329 -5.926 -14.484 1.00 97.75 333 LEU A O 1
ATOM 2378 N N . ALA A 1 334 ? 16.975 -4.424 -14.656 1.00 97.19 334 ALA A N 1
ATOM 2379 C CA . ALA A 1 334 ? 17.628 -5.082 -15.786 1.00 97.19 334 ALA A CA 1
ATOM 2380 C C . ALA A 1 334 ? 18.108 -6.502 -15.444 1.00 97.19 334 ALA A C 1
ATOM 2382 O O . ALA A 1 334 ? 17.949 -7.401 -16.266 1.00 97.19 334 ALA A O 1
ATOM 2383 N N . VAL A 1 335 ? 18.633 -6.726 -14.236 1.00 97.19 335 VAL A N 1
ATOM 2384 C CA . VAL A 1 335 ? 19.019 -8.054 -13.732 1.00 97.19 335 VAL A CA 1
ATOM 2385 C C . VAL A 1 335 ? 17.796 -8.963 -13.628 1.00 97.19 335 VAL A C 1
ATOM 2387 O O . VAL A 1 335 ? 17.828 -10.087 -14.131 1.00 97.19 335 VAL A O 1
ATOM 2390 N N . GLN A 1 336 ? 16.698 -8.469 -13.049 1.00 97.94 336 GLN A N 1
ATOM 2391 C CA . GLN A 1 336 ? 15.451 -9.228 -12.951 1.00 97.94 336 GLN A CA 1
ATOM 2392 C C . GLN A 1 336 ? 14.882 -9.578 -14.331 1.00 97.94 336 GLN A C 1
ATOM 2394 O O . GLN A 1 336 ? 14.422 -10.698 -14.542 1.00 97.94 336 GLN A O 1
ATOM 2399 N N . LEU A 1 337 ? 14.940 -8.640 -15.280 1.00 97.81 337 LEU A N 1
ATOM 2400 C CA . LEU A 1 337 ? 14.547 -8.872 -16.666 1.00 97.81 337 LEU A CA 1
ATOM 2401 C C . LEU A 1 337 ? 15.459 -9.907 -17.332 1.00 97.81 337 LEU A C 1
ATOM 2403 O O . LEU A 1 337 ? 14.957 -10.843 -17.939 1.00 97.81 337 LEU A O 1
ATOM 2407 N N . ALA A 1 338 ? 16.781 -9.795 -17.193 1.00 97.19 338 ALA A N 1
ATOM 2408 C CA . ALA A 1 338 ? 17.746 -10.716 -17.798 1.00 97.19 338 ALA A CA 1
ATOM 2409 C C . ALA A 1 338 ? 17.600 -12.164 -17.305 1.00 97.19 338 ALA A C 1
ATOM 2411 O O . ALA A 1 338 ? 17.910 -13.091 -18.051 1.00 97.19 338 ALA A O 1
ATOM 2412 N N . ALA A 1 339 ? 17.115 -12.357 -16.075 1.00 97.06 339 ALA A N 1
ATOM 2413 C CA . ALA A 1 339 ? 16.820 -13.675 -15.521 1.00 97.06 339 ALA A CA 1
ATOM 2414 C C . ALA A 1 339 ? 15.596 -14.353 -16.172 1.00 97.06 339 ALA A C 1
ATOM 2416 O O . ALA A 1 339 ? 15.406 -15.556 -15.998 1.00 97.06 339 ALA A O 1
ATOM 2417 N N . MET A 1 340 ? 14.770 -13.608 -16.915 1.00 96.69 340 MET A N 1
ATOM 2418 C CA . MET A 1 340 ? 13.577 -14.124 -17.585 1.00 96.69 340 MET A CA 1
ATOM 2419 C C . MET A 1 340 ? 13.850 -14.518 -19.040 1.00 96.69 340 MET A C 1
ATOM 2421 O O . MET A 1 340 ? 14.653 -13.910 -19.756 1.00 96.69 340 MET A O 1
ATOM 2425 N N . GLU A 1 341 ? 13.128 -15.533 -19.512 1.00 95.19 341 GLU A N 1
ATOM 2426 C CA . GLU A 1 341 ? 13.255 -16.031 -20.879 1.00 95.19 341 GLU A CA 1
ATOM 2427 C C . GLU A 1 341 ? 12.900 -14.949 -21.917 1.00 95.19 341 GLU A C 1
ATOM 2429 O O . GLU A 1 341 ? 11.902 -14.240 -21.805 1.00 95.19 341 GLU A O 1
ATOM 2434 N N . GLY A 1 342 ? 13.738 -14.803 -22.949 1.00 93.56 342 GLY A N 1
ATOM 2435 C CA . GLY A 1 342 ? 13.502 -13.870 -24.059 1.00 93.56 342 GLY A CA 1
ATOM 2436 C C . GLY A 1 342 ? 13.886 -12.405 -23.800 1.00 93.56 342 GLY A C 1
ATOM 2437 O O . GLY A 1 342 ? 13.765 -11.581 -24.712 1.00 93.56 342 GLY A O 1
ATOM 2438 N N . PHE A 1 343 ? 14.389 -12.065 -22.610 1.00 97.12 343 PHE A N 1
ATOM 2439 C CA . PHE A 1 343 ? 14.755 -10.688 -22.251 1.00 97.12 343 PHE A CA 1
ATOM 2440 C C . PHE A 1 343 ? 16.229 -10.338 -22.476 1.00 97.12 343 PHE A C 1
ATOM 2442 O O . PHE A 1 343 ? 16.526 -9.185 -22.784 1.00 97.12 343 PHE A O 1
ATOM 2449 N N . VAL A 1 344 ? 17.150 -11.307 -22.418 1.00 96.50 344 VAL A N 1
ATOM 2450 C CA . VAL A 1 344 ? 18.593 -11.068 -22.644 1.00 96.50 344 VAL A CA 1
ATOM 2451 C C . VAL A 1 344 ? 18.851 -10.408 -24.003 1.00 96.50 344 VAL A C 1
ATOM 2453 O O . VAL A 1 344 ? 19.535 -9.391 -24.081 1.00 96.50 344 VAL A O 1
ATOM 2456 N N . GLY A 1 345 ? 18.247 -10.930 -25.077 1.00 94.81 345 GLY A N 1
ATOM 2457 C CA . GLY A 1 345 ? 18.386 -10.350 -26.418 1.00 94.81 345 GLY A CA 1
ATOM 2458 C C . GLY A 1 345 ? 17.777 -8.949 -26.541 1.00 94.81 345 GLY A C 1
ATOM 2459 O O . GLY A 1 345 ? 18.320 -8.105 -27.247 1.00 94.81 345 GLY A O 1
ATOM 2460 N N . ARG A 1 346 ? 16.686 -8.672 -25.813 1.00 95.00 346 ARG A N 1
ATOM 2461 C CA . ARG A 1 346 ? 16.036 -7.350 -25.786 1.00 95.00 346 ARG A CA 1
ATOM 2462 C C . ARG A 1 346 ? 16.884 -6.323 -25.041 1.00 95.00 346 ARG A C 1
ATOM 2464 O O . ARG A 1 346 ? 17.043 -5.211 -25.529 1.00 95.00 346 ARG A O 1
ATOM 2471 N N . LEU A 1 347 ? 17.459 -6.704 -23.900 1.00 95.06 347 LEU A N 1
ATOM 2472 C CA . LEU A 1 347 ? 18.405 -5.870 -23.154 1.00 95.06 347 LEU A CA 1
ATOM 2473 C C . LEU A 1 347 ? 19.664 -5.593 -23.979 1.00 95.06 347 LEU A C 1
ATOM 2475 O O . LEU A 1 347 ? 20.092 -4.446 -24.057 1.00 95.06 347 LEU A O 1
ATOM 2479 N N . GLY A 1 348 ? 20.218 -6.612 -24.644 1.00 93.75 348 GLY A N 1
ATOM 2480 C CA . GLY A 1 348 ? 21.357 -6.446 -25.550 1.00 93.75 348 GLY A CA 1
ATOM 2481 C C . GLY A 1 348 ? 21.042 -5.497 -26.708 1.00 93.75 348 GLY A C 1
ATOM 2482 O O . GLY A 1 348 ? 21.782 -4.547 -26.938 1.00 93.75 348 GLY A O 1
ATOM 2483 N N . GLY A 1 349 ? 19.901 -5.686 -27.379 1.00 93.00 349 GLY A N 1
ATOM 2484 C CA . GLY A 1 349 ? 19.450 -4.806 -28.463 1.00 93.00 349 GLY A CA 1
ATOM 2485 C C . GLY A 1 349 ? 19.163 -3.363 -28.029 1.00 93.00 349 GLY A C 1
ATOM 2486 O O . GLY A 1 349 ? 19.252 -2.455 -28.850 1.00 93.00 349 GLY A O 1
ATOM 2487 N N . ALA A 1 350 ? 18.862 -3.142 -26.747 1.00 90.88 350 ALA A N 1
ATOM 2488 C CA . ALA A 1 350 ? 18.678 -1.815 -26.165 1.00 90.88 350 ALA A CA 1
ATOM 2489 C C . ALA A 1 350 ? 19.999 -1.122 -25.765 1.00 90.88 350 ALA A C 1
ATOM 2491 O O . ALA A 1 350 ? 19.960 0.040 -25.369 1.00 90.88 350 ALA A O 1
ATOM 2492 N N . GLY A 1 351 ? 21.152 -1.802 -25.854 1.00 92.94 351 GLY A N 1
ATOM 2493 C CA . GLY A 1 351 ? 22.458 -1.288 -25.406 1.00 92.94 351 GLY A CA 1
ATOM 2494 C C . GLY A 1 351 ? 22.768 -1.564 -23.929 1.00 92.94 351 GLY A C 1
ATOM 2495 O O . GLY A 1 351 ? 23.509 -0.820 -23.281 1.00 92.94 351 GLY A O 1
ATOM 2496 N N . GLY A 1 352 ? 22.149 -2.597 -23.349 1.00 91.50 352 GLY A N 1
ATOM 2497 C CA . GLY A 1 352 ? 22.277 -2.914 -21.926 1.00 91.50 352 GLY A CA 1
ATOM 2498 C C . GLY A 1 352 ? 23.677 -3.364 -21.509 1.00 91.50 352 GLY A C 1
ATOM 2499 O O . GLY A 1 352 ? 24.062 -3.130 -20.366 1.00 91.50 352 GLY A O 1
ATOM 2500 N N . VAL A 1 353 ? 24.457 -3.958 -22.419 1.00 90.19 353 VAL A N 1
ATOM 2501 C CA . VAL A 1 353 ? 25.832 -4.404 -22.130 1.00 90.19 353 VAL A CA 1
ATOM 2502 C C . VAL A 1 353 ? 26.751 -3.199 -21.944 1.00 90.19 353 VAL A C 1
ATOM 2504 O O . VAL A 1 353 ? 27.458 -3.109 -20.944 1.00 90.19 353 VAL A O 1
ATOM 2507 N N . GLU A 1 354 ? 26.702 -2.239 -22.865 1.00 90.81 354 GLU A N 1
ATOM 2508 C CA . GLU A 1 354 ? 27.496 -1.013 -22.818 1.00 90.81 354 GLU A CA 1
ATOM 2509 C C . GLU A 1 354 ? 27.119 -0.153 -21.610 1.00 90.81 354 GLU A C 1
ATOM 2511 O O . GLU A 1 354 ? 27.996 0.405 -20.948 1.00 90.81 354 GLU A O 1
ATOM 2516 N N . ALA A 1 355 ? 25.821 -0.062 -21.303 1.00 89.50 355 ALA A N 1
ATOM 2517 C CA . ALA A 1 355 ? 25.339 0.644 -20.121 1.00 89.50 355 ALA A CA 1
ATOM 2518 C C . ALA A 1 355 ? 25.824 -0.022 -18.821 1.00 89.50 355 ALA A C 1
ATOM 2520 O O . ALA A 1 355 ? 26.291 0.676 -17.922 1.00 89.50 355 ALA A O 1
ATOM 2521 N N . ALA A 1 356 ? 25.777 -1.357 -18.733 1.00 87.69 356 ALA A N 1
ATOM 2522 C CA . ALA A 1 356 ? 26.259 -2.095 -17.567 1.00 87.69 356 ALA A CA 1
ATOM 2523 C C . ALA A 1 356 ? 27.778 -1.964 -17.382 1.00 87.69 356 ALA A C 1
ATOM 2525 O O . ALA A 1 356 ? 28.227 -1.650 -16.284 1.00 87.69 356 ALA A O 1
ATOM 2526 N N . LEU A 1 357 ? 28.574 -2.144 -18.443 1.00 87.00 357 LEU A N 1
ATOM 2527 C CA . LEU A 1 357 ? 30.036 -2.020 -18.371 1.00 87.00 357 LEU A CA 1
ATOM 2528 C C . LEU A 1 357 ? 30.463 -0.636 -17.877 1.00 87.00 357 LEU A C 1
ATOM 2530 O O . LEU A 1 357 ? 31.292 -0.541 -16.977 1.00 87.00 357 LEU A O 1
ATOM 2534 N N . ARG A 1 358 ? 29.837 0.432 -18.384 1.00 82.62 358 ARG A N 1
ATOM 2535 C CA . ARG A 1 358 ? 30.121 1.799 -17.921 1.00 82.62 358 ARG A CA 1
ATOM 2536 C C . ARG A 1 358 ? 29.743 2.031 -16.462 1.00 82.62 358 ARG A C 1
ATOM 2538 O O . ARG A 1 358 ? 30.444 2.768 -15.776 1.00 82.62 358 ARG A O 1
ATOM 2545 N N . ALA A 1 359 ? 28.660 1.414 -15.988 1.00 79.44 359 ALA A N 1
ATOM 2546 C CA . ALA A 1 359 ? 28.287 1.485 -14.579 1.00 79.44 359 ALA A CA 1
ATOM 2547 C C . ALA A 1 359 ? 29.359 0.843 -13.676 1.00 79.44 359 ALA A C 1
ATOM 2549 O O . ALA A 1 359 ? 29.644 1.380 -12.611 1.00 79.44 359 ALA A O 1
ATOM 2550 N N . PHE A 1 360 ? 30.007 -0.240 -14.124 1.00 75.88 360 PHE A N 1
ATOM 2551 C CA . PHE A 1 360 ? 31.124 -0.869 -13.405 1.00 75.88 360 PHE A CA 1
ATOM 2552 C C . PHE A 1 360 ? 32.458 -0.116 -13.554 1.00 75.88 360 PHE A C 1
ATOM 2554 O O . PHE A 1 360 ? 33.258 -0.092 -12.622 1.00 75.88 360 PHE A O 1
ATOM 2561 N N . GLU A 1 361 ? 32.714 0.528 -14.696 1.00 75.44 361 GLU A N 1
ATOM 2562 C CA . GLU A 1 361 ? 33.937 1.318 -14.923 1.00 75.44 361 GLU A CA 1
ATOM 2563 C C . GLU A 1 361 ? 34.019 2.563 -14.017 1.00 75.44 361 GLU A C 1
ATOM 2565 O O . GLU A 1 361 ? 35.121 2.976 -13.646 1.00 75.44 361 GLU A O 1
ATOM 2570 N N . GLY A 1 362 ? 32.874 3.124 -13.609 1.00 59.03 362 GLY A N 1
ATOM 2571 C CA . GLY A 1 362 ? 32.793 4.277 -12.704 1.00 59.03 362 GLY A CA 1
ATOM 2572 C C . GLY A 1 362 ? 33.423 4.054 -11.322 1.00 59.03 362 GLY A C 1
ATOM 2573 O O . GLY A 1 362 ? 33.952 5.002 -10.747 1.00 59.03 362 GLY A O 1
ATOM 2574 N N . GLU A 1 363 ? 33.464 2.814 -10.818 1.00 51.34 363 GLU A N 1
ATOM 2575 C CA . GLU A 1 363 ? 34.109 2.487 -9.531 1.00 51.34 363 GLU A CA 1
ATOM 2576 C C . GLU A 1 363 ? 35.636 2.314 -9.643 1.00 51.34 363 GLU A C 1
ATOM 2578 O O . GLU A 1 363 ? 36.371 2.490 -8.669 1.00 51.34 363 GLU A O 1
ATOM 2583 N N . VAL A 1 364 ? 36.154 2.008 -10.836 1.00 47.12 364 VAL A N 1
ATOM 2584 C CA . VAL A 1 364 ? 37.589 1.728 -11.035 1.00 47.12 364 VAL A CA 1
ATOM 2585 C C . VAL A 1 364 ? 38.413 3.023 -11.124 1.00 47.12 364 VAL A C 1
ATOM 2587 O O . VAL A 1 364 ? 39.605 3.030 -10.808 1.00 47.12 364 VAL A O 1
ATOM 2590 N N . GLY A 1 365 ? 37.782 4.147 -11.483 1.00 43.66 365 GLY A N 1
ATOM 2591 C CA . GLY A 1 365 ? 38.436 5.455 -11.592 1.00 43.66 365 GLY A CA 1
ATOM 2592 C C . GLY A 1 365 ? 38.888 6.050 -10.253 1.00 43.66 365 GLY A C 1
ATOM 2593 O O . GLY A 1 365 ? 39.988 6.602 -10.174 1.00 43.66 365 GLY A O 1
ATOM 2594 N N . GLU A 1 366 ? 38.106 5.893 -9.180 1.00 41.62 366 GLU A N 1
ATOM 2595 C CA . GLU A 1 366 ? 38.421 6.493 -7.869 1.00 41.62 366 GLU A CA 1
ATOM 2596 C C . GLU A 1 366 ? 39.384 5.653 -7.014 1.00 41.62 366 GLU A C 1
ATOM 2598 O O . GLU A 1 366 ? 40.113 6.191 -6.173 1.00 41.62 366 GLU A O 1
ATOM 2603 N N . LEU A 1 367 ? 39.497 4.350 -7.284 1.00 40.50 367 LEU A N 1
ATOM 2604 C CA . LEU A 1 367 ? 40.456 3.467 -6.607 1.00 40.50 367 LEU A CA 1
ATOM 2605 C C . LEU A 1 367 ? 41.904 3.655 -7.087 1.00 40.50 367 LEU A C 1
ATOM 2607 O O . LEU A 1 367 ? 42.840 3.220 -6.416 1.00 40.50 367 LEU A O 1
ATOM 2611 N N . SER A 1 368 ? 42.115 4.371 -8.194 1.00 39.06 368 SER A N 1
ATOM 2612 C CA . SER A 1 368 ? 43.456 4.749 -8.657 1.00 39.06 368 SER A CA 1
ATOM 2613 C C . SER A 1 368 ? 44.070 5.937 -7.886 1.00 39.06 368 SER A C 1
ATOM 2615 O O . SER A 1 368 ? 45.258 6.217 -8.043 1.00 39.06 368 SER A O 1
ATOM 2617 N N . GLY A 1 369 ? 43.298 6.606 -7.011 1.00 39.22 369 GLY A N 1
ATOM 2618 C CA . GLY A 1 369 ? 43.714 7.826 -6.301 1.00 39.22 369 GLY A CA 1
ATOM 2619 C C . GLY A 1 369 ? 43.947 7.709 -4.788 1.00 39.22 369 GLY A C 1
ATOM 2620 O O . GLY A 1 369 ? 44.481 8.644 -4.188 1.00 39.22 369 GLY A O 1
ATOM 2621 N N . ARG A 1 370 ? 43.588 6.596 -4.135 1.00 34.31 370 ARG A N 1
ATOM 2622 C CA . ARG A 1 370 ? 43.858 6.390 -2.699 1.00 34.31 370 ARG A CA 1
ATOM 2623 C C . ARG A 1 370 ? 44.340 4.972 -2.422 1.00 34.31 370 ARG A C 1
ATOM 2625 O O . ARG A 1 370 ? 43.578 4.086 -2.055 1.00 34.31 370 ARG A O 1
ATOM 2632 N N . GLY A 1 371 ? 45.652 4.790 -2.546 1.00 33.53 371 GLY A N 1
ATOM 2633 C CA . GLY A 1 371 ? 46.349 3.662 -1.940 1.00 33.53 371 GLY A CA 1
ATOM 2634 C C . GLY A 1 371 ? 46.174 3.693 -0.420 1.00 33.53 371 GLY A C 1
ATOM 2635 O O . GLY A 1 371 ? 46.645 4.609 0.250 1.00 33.53 371 GLY A O 1
ATOM 2636 N N . GLY A 1 372 ? 45.479 2.692 0.109 1.00 29.34 372 GLY A N 1
ATOM 2637 C CA . GLY A 1 372 ? 45.225 2.521 1.536 1.00 29.34 372 GLY A CA 1
ATOM 2638 C C . GLY A 1 372 ? 44.674 1.132 1.826 1.00 29.34 372 GLY A C 1
ATOM 2639 O O . GLY A 1 372 ? 43.588 0.987 2.371 1.00 29.34 372 GLY A O 1
ATOM 2640 N N . TRP A 1 373 ? 45.403 0.105 1.392 1.00 28.62 373 TRP A N 1
ATOM 2641 C CA . TRP A 1 373 ? 45.098 -1.294 1.672 1.00 28.62 373 TRP A CA 1
ATOM 2642 C C . TRP A 1 373 ? 45.492 -1.600 3.126 1.00 28.62 373 TRP A C 1
ATOM 2644 O O . TRP A 1 373 ? 46.677 -1.665 3.441 1.00 28.62 373 TRP A O 1
ATOM 2654 N N . CYS A 1 374 ? 44.512 -1.786 4.011 1.00 30.95 374 CYS A N 1
ATOM 2655 C CA . CYS A 1 374 ? 44.711 -2.434 5.308 1.00 30.95 374 CYS A CA 1
ATOM 2656 C C . CYS A 1 374 ? 43.787 -3.648 5.369 1.00 30.95 374 CYS A C 1
ATOM 2658 O O . CYS A 1 374 ? 42.571 -3.520 5.491 1.00 30.95 374 CYS A O 1
ATOM 2660 N N . GLY A 1 375 ? 44.389 -4.826 5.220 1.00 29.55 375 GLY A N 1
ATOM 2661 C CA . GLY A 1 375 ? 43.704 -6.106 5.295 1.00 29.55 375 GLY A CA 1
ATOM 2662 C C . GLY A 1 375 ? 43.220 -6.437 6.707 1.00 29.55 375 GLY A C 1
ATOM 2663 O O . GLY A 1 375 ? 43.898 -6.173 7.698 1.00 29.55 375 GLY A O 1
ATOM 2664 N N . GLY A 1 376 ? 42.065 -7.090 6.767 1.00 27.20 376 GLY A N 1
ATOM 2665 C CA . GLY A 1 376 ? 41.549 -7.787 7.937 1.00 27.20 376 GLY A CA 1
ATOM 2666 C C . GLY A 1 376 ? 40.682 -8.943 7.454 1.00 27.20 376 GLY A C 1
ATOM 2667 O O . GLY A 1 376 ? 39.709 -8.732 6.741 1.00 27.20 376 GLY A O 1
ATOM 2668 N N . SER A 1 377 ? 41.100 -10.164 7.770 1.00 25.88 377 SER A N 1
ATOM 2669 C CA . SER A 1 377 ? 40.532 -11.414 7.269 1.00 25.88 377 SER A CA 1
ATOM 2670 C C . SER A 1 377 ? 39.634 -12.092 8.315 1.00 25.88 377 SER A C 1
ATOM 2672 O O . SER A 1 377 ? 39.908 -12.000 9.508 1.00 25.88 377 SER A O 1
ATOM 2674 N N . VAL A 1 378 ? 38.678 -12.876 7.798 1.00 29.80 378 VAL A N 1
ATOM 2675 C CA . VAL A 1 378 ? 37.928 -14.016 8.380 1.00 29.80 378 VAL A CA 1
ATOM 2676 C C . VAL A 1 378 ? 36.753 -13.753 9.341 1.00 29.80 378 VAL A C 1
ATOM 2678 O O . VAL A 1 378 ? 36.918 -13.221 10.431 1.00 29.80 378 VAL A O 1
ATOM 2681 N N . GLY A 1 379 ? 35.589 -14.327 8.992 1.00 23.59 379 GLY A N 1
ATOM 2682 C CA . GLY A 1 379 ? 34.505 -14.668 9.923 1.00 23.59 379 GLY A CA 1
ATOM 2683 C C . GLY A 1 379 ? 33.243 -15.176 9.213 1.00 23.59 379 GLY A C 1
ATOM 2684 O O . GLY A 1 379 ? 32.573 -14.398 8.553 1.00 23.59 379 GLY A O 1
ATOM 2685 N N . GLY A 1 380 ? 32.946 -16.476 9.293 1.00 23.75 380 GLY A N 1
ATOM 2686 C CA . GLY A 1 380 ? 31.930 -17.163 8.485 1.00 23.75 380 GLY A CA 1
ATOM 2687 C C . GLY A 1 380 ? 30.454 -16.981 8.883 1.00 23.75 380 GLY A C 1
ATOM 2688 O O . GLY A 1 380 ? 30.137 -16.706 10.030 1.00 23.75 380 GLY A O 1
ATOM 2689 N N . GLY A 1 381 ? 29.584 -17.265 7.902 1.00 23.98 381 GLY A N 1
ATOM 2690 C CA . GLY A 1 381 ? 28.334 -18.034 8.023 1.00 23.98 381 GLY A CA 1
ATOM 2691 C C . GLY A 1 381 ? 27.116 -17.405 8.713 1.00 23.98 381 GLY A C 1
ATOM 2692 O O . GLY A 1 381 ? 27.089 -17.299 9.928 1.00 23.98 381 GLY A O 1
ATOM 2693 N N . HIS A 1 382 ? 26.048 -17.139 7.948 1.00 26.11 382 HIS A N 1
ATOM 2694 C CA . HIS A 1 382 ? 24.718 -17.762 8.108 1.00 26.11 382 HIS A CA 1
ATOM 2695 C C . HIS A 1 382 ? 23.690 -17.179 7.118 1.00 26.11 382 HIS A C 1
ATOM 2697 O O . HIS A 1 382 ? 23.640 -15.984 6.853 1.00 26.11 382 HIS A O 1
ATOM 2703 N N . THR A 1 383 ? 22.855 -18.068 6.585 1.00 33.59 383 THR A N 1
ATOM 2704 C CA . THR A 1 383 ? 21.651 -17.816 5.782 1.00 33.59 383 THR A CA 1
ATOM 2705 C C . THR A 1 383 ? 20.538 -17.178 6.620 1.00 33.59 383 THR A C 1
ATOM 2707 O O . THR A 1 383 ? 20.197 -17.726 7.667 1.00 33.59 383 THR A O 1
ATOM 2710 N N . SER A 1 384 ? 19.906 -16.097 6.148 1.00 25.69 384 SER A N 1
ATOM 2711 C CA . SER A 1 384 ? 18.596 -15.652 6.654 1.00 25.69 384 SER A CA 1
ATOM 2712 C C . SER A 1 384 ? 17.808 -14.865 5.596 1.00 25.69 384 SER A C 1
ATOM 2714 O O . SER A 1 384 ? 18.380 -14.194 4.741 1.00 25.69 384 SER A O 1
ATOM 2716 N N . HIS A 1 385 ? 16.488 -15.064 5.612 1.00 26.48 385 HIS A N 1
ATOM 2717 C CA . HIS A 1 385 ? 15.489 -14.516 4.697 1.00 26.48 385 HIS A CA 1
ATOM 2718 C C . HIS A 1 385 ? 15.431 -12.982 4.730 1.00 26.48 385 HIS A C 1
ATOM 2720 O O . HIS A 1 385 ? 15.346 -12.383 5.799 1.00 26.48 385 HIS A O 1
ATOM 2726 N N . GLY A 1 386 ? 15.433 -12.362 3.547 1.00 23.64 386 GLY A N 1
ATOM 2727 C CA . GLY A 1 386 ? 15.326 -10.915 3.374 1.00 23.64 386 GLY A CA 1
ATOM 2728 C C . GLY A 1 386 ? 13.894 -10.419 3.559 1.00 23.64 386 GLY A C 1
ATOM 2729 O O . GLY A 1 386 ? 13.126 -10.381 2.603 1.00 23.64 386 GLY A O 1
ATOM 2730 N N . GLY A 1 387 ? 13.554 -10.025 4.786 1.00 24.77 387 GLY A N 1
ATOM 2731 C CA . GLY A 1 387 ? 12.466 -9.090 5.058 1.00 24.77 387 GLY A CA 1
ATOM 2732 C C . GLY A 1 387 ? 12.940 -7.662 4.783 1.00 24.77 387 GLY A C 1
ATOM 2733 O O . GLY A 1 387 ? 14.021 -7.265 5.218 1.00 24.77 387 GLY A O 1
ATOM 2734 N N . VAL A 1 388 ? 12.154 -6.908 4.019 1.00 30.16 388 VAL A N 1
ATOM 2735 C CA . VAL A 1 388 ? 12.428 -5.509 3.674 1.00 30.16 388 VAL A CA 1
ATOM 2736 C C . VAL A 1 388 ? 12.227 -4.643 4.919 1.00 30.16 388 VAL A C 1
ATOM 2738 O O . VAL A 1 388 ? 11.098 -4.396 5.325 1.00 30.16 388 VAL A O 1
ATOM 2741 N N . VAL A 1 389 ? 13.322 -4.172 5.516 1.00 26.42 389 VAL A N 1
ATOM 2742 C CA . VAL A 1 389 ? 13.316 -3.098 6.518 1.00 26.42 389 VAL A CA 1
ATOM 2743 C C . VAL A 1 389 ? 13.599 -1.793 5.781 1.00 26.42 389 VAL A C 1
ATOM 2745 O O . VAL A 1 389 ? 14.684 -1.616 5.223 1.00 26.42 389 VAL A O 1
ATOM 2748 N N . LEU A 1 390 ? 12.620 -0.889 5.740 1.00 34.19 390 LEU A N 1
ATOM 2749 C CA . LEU A 1 390 ? 12.861 0.495 5.339 1.00 34.19 390 LEU A CA 1
ATOM 2750 C C . LEU A 1 390 ? 13.471 1.248 6.522 1.00 34.19 390 LEU A C 1
ATOM 2752 O O . LEU A 1 390 ? 12.971 1.183 7.642 1.00 34.19 390 LEU A O 1
ATOM 2756 N N . GLY A 1 391 ? 14.578 1.934 6.247 1.00 26.80 391 GLY A N 1
ATOM 2757 C CA . GLY A 1 391 ? 15.285 2.762 7.208 1.00 26.80 391 GLY A CA 1
ATOM 2758 C C . GLY A 1 391 ? 14.471 3.977 7.643 1.00 26.80 391 GLY A C 1
ATOM 2759 O O . GLY A 1 391 ? 14.008 4.757 6.816 1.00 26.80 391 GLY A O 1
ATOM 2760 N N . ASP A 1 392 ? 14.338 4.100 8.959 1.00 28.80 392 ASP A N 1
ATOM 2761 C CA . ASP A 1 392 ? 14.618 5.288 9.768 1.00 28.80 392 ASP A CA 1
ATOM 2762 C C . ASP A 1 392 ? 14.322 6.653 9.109 1.00 28.80 392 ASP A C 1
ATOM 2764 O O . ASP A 1 392 ? 15.212 7.426 8.749 1.00 28.80 392 ASP A O 1
ATOM 2768 N N . SER A 1 393 ? 13.034 6.979 8.999 1.00 27.22 393 SER A N 1
ATOM 2769 C CA . SER A 1 393 ? 12.571 8.365 9.046 1.00 27.22 393 SER A CA 1
ATOM 2770 C C . SER A 1 393 ? 12.005 8.615 10.439 1.00 27.22 393 SER A C 1
ATOM 2772 O O . SER A 1 393 ? 10.869 8.242 10.728 1.00 27.22 393 SER A O 1
ATOM 2774 N N . GLY A 1 394 ? 12.817 9.218 11.308 1.00 26.56 394 GLY A N 1
ATOM 2775 C CA . GLY A 1 394 ? 12.423 9.601 12.657 1.00 26.56 394 GLY A CA 1
ATOM 2776 C C . GLY A 1 394 ? 11.221 10.544 12.652 1.00 26.56 394 GLY A C 1
ATOM 2777 O O . GLY A 1 394 ? 11.371 11.756 12.499 1.00 26.56 394 GLY A O 1
ATOM 2778 N N . TYR A 1 395 ? 10.035 9.986 12.875 1.00 31.14 395 TYR A N 1
ATOM 2779 C CA . TYR A 1 395 ? 8.886 10.721 13.375 1.00 31.14 395 TYR A CA 1
ATOM 2780 C C . TYR A 1 395 ? 9.003 10.756 14.895 1.00 31.14 395 TYR A C 1
ATOM 2782 O O . TYR A 1 395 ? 8.731 9.788 15.599 1.00 31.14 395 TYR A O 1
ATOM 2790 N N . GLY A 1 396 ? 9.497 11.883 15.403 1.00 25.61 396 GLY A N 1
ATOM 2791 C CA . GLY A 1 396 ? 9.471 12.157 16.829 1.00 25.61 396 GLY A CA 1
ATOM 2792 C C . GLY A 1 396 ? 8.025 12.189 17.314 1.00 25.61 396 GLY A C 1
ATOM 2793 O O . GLY A 1 396 ? 7.237 13.006 16.844 1.00 25.61 396 GLY A O 1
ATOM 2794 N N . HIS A 1 397 ? 7.704 11.318 18.270 1.00 27.98 397 HIS A N 1
ATOM 2795 C CA . HIS A 1 397 ? 6.494 11.394 19.080 1.00 27.98 397 HIS A CA 1
ATOM 2796 C C . HIS A 1 397 ? 6.351 12.799 19.685 1.00 27.98 397 HIS A C 1
ATOM 2798 O O . HIS A 1 397 ? 7.042 13.162 20.639 1.00 27.98 397 HIS A O 1
ATOM 2804 N N . GLY A 1 398 ? 5.435 13.584 19.127 1.00 26.06 398 GLY A N 1
ATOM 2805 C CA . GLY A 1 398 ? 4.896 14.791 19.731 1.00 26.06 398 GLY A CA 1
ATOM 2806 C C . GLY A 1 398 ? 3.457 14.516 20.136 1.00 26.06 398 GLY A C 1
ATOM 2807 O O . GLY A 1 398 ? 2.598 14.379 19.275 1.00 26.06 398 GLY A O 1
ATOM 2808 N N . TYR A 1 399 ? 3.221 14.411 21.442 1.00 27.83 399 TYR A N 1
ATOM 2809 C CA . TYR A 1 399 ? 1.902 14.335 22.063 1.00 27.83 399 TYR A CA 1
ATOM 2810 C C . TYR A 1 399 ? 0.945 15.372 21.450 1.00 27.83 399 TYR A C 1
ATOM 2812 O O . TYR A 1 399 ? 1.135 16.571 21.646 1.00 27.83 399 TYR A O 1
ATOM 2820 N N . PHE A 1 400 ? -0.084 14.912 20.737 1.00 27.30 400 PHE A N 1
ATOM 2821 C CA . PHE A 1 400 ? -1.211 15.736 20.304 1.00 27.30 400 PHE A CA 1
ATOM 2822 C C . PHE A 1 400 ? -2.415 15.413 21.191 1.00 27.30 400 PHE A C 1
ATOM 2824 O O . PHE A 1 400 ? -3.234 14.554 20.882 1.00 27.30 400 PHE A O 1
ATOM 2831 N N . SER A 1 401 ? -2.503 16.129 22.309 1.00 26.52 401 SER A N 1
ATOM 2832 C CA . SER A 1 401 ? -3.736 16.281 23.076 1.00 26.52 401 SER A CA 1
ATOM 2833 C C . SER A 1 401 ? -3.950 17.770 23.336 1.00 26.52 401 SER A C 1
ATOM 2835 O O . SER A 1 401 ? -3.040 18.448 23.803 1.00 26.52 401 SER A O 1
ATOM 2837 N N . ASP A 1 402 ? 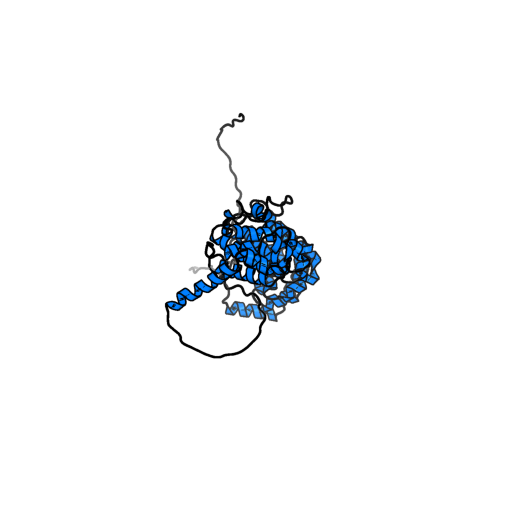-5.173 18.214 23.041 1.00 26.27 402 ASP A N 1
ATOM 2838 C CA . ASP A 1 402 ? -5.794 19.517 23.310 1.00 26.27 402 ASP A CA 1
ATOM 2839 C C . ASP A 1 402 ? -5.450 20.709 22.397 1.00 26.27 402 ASP A C 1
ATOM 2841 O O . ASP A 1 402 ? -4.496 21.441 22.620 1.00 26.27 402 ASP A O 1
ATOM 2845 N N . GLU A 1 403 ? -6.347 20.969 21.432 1.00 27.30 403 GLU A N 1
ATOM 2846 C CA . GLU A 1 403 ? -7.002 22.279 21.244 1.00 27.30 403 GLU A CA 1
ATOM 2847 C C . GLU A 1 403 ? -8.216 22.141 20.292 1.00 27.30 403 GLU A C 1
ATOM 2849 O O . GLU A 1 403 ? -8.173 22.460 19.106 1.00 27.30 403 GLU A O 1
ATOM 2854 N N . ILE A 1 404 ? -9.347 21.651 20.814 1.00 30.92 404 ILE A N 1
ATOM 2855 C CA . ILE A 1 404 ? -10.674 21.964 20.254 1.00 30.92 404 ILE A CA 1
ATOM 2856 C C . ILE A 1 404 ? -11.543 22.446 21.412 1.00 30.92 404 ILE A C 1
ATOM 2858 O O . ILE A 1 404 ? -12.225 21.668 22.076 1.00 30.92 404 ILE A O 1
ATOM 2862 N N . SER A 1 405 ? -11.496 23.748 21.676 1.00 26.31 405 SER A N 1
ATOM 2863 C CA . SER A 1 405 ? -12.555 24.483 22.370 1.00 26.31 405 SER A CA 1
ATOM 2864 C C . SER A 1 405 ? -12.424 25.964 22.036 1.00 26.31 405 SER A C 1
ATOM 2866 O O . SER A 1 405 ? -11.441 26.614 22.374 1.00 26.31 405 SER A O 1
ATOM 2868 N N . GLY A 1 406 ? -13.425 26.479 21.335 1.00 26.55 406 GLY A N 1
ATOM 2869 C CA . GLY A 1 406 ? -13.553 27.882 20.975 1.00 26.55 406 GLY A CA 1
ATOM 2870 C C . GLY A 1 406 ? -14.978 28.130 20.517 1.00 26.55 406 GLY A C 1
ATOM 2871 O O . GLY A 1 406 ? -15.293 27.975 19.341 1.00 26.55 406 GLY A O 1
ATOM 2872 N N . ASP A 1 407 ? -15.828 28.424 21.496 1.00 26.83 407 ASP A N 1
ATOM 2873 C CA . ASP A 1 407 ? -17.265 28.636 21.392 1.00 26.83 407 ASP A CA 1
ATOM 2874 C C . ASP A 1 407 ? -17.671 29.597 20.266 1.00 26.83 407 ASP A C 1
ATOM 2876 O O . ASP A 1 407 ? -17.189 30.726 20.149 1.00 26.83 407 ASP A O 1
ATOM 2880 N N . PHE A 1 408 ? -18.638 29.146 19.470 1.00 24.50 408 PHE A N 1
ATOM 2881 C CA . PHE A 1 408 ? -19.375 29.958 18.513 1.00 24.50 408 PHE A CA 1
ATOM 2882 C C . PHE A 1 408 ? -20.484 30.702 19.267 1.00 24.50 408 PHE A C 1
ATOM 2884 O O . PHE A 1 408 ? -21.518 30.125 19.602 1.00 24.50 408 PHE A O 1
ATOM 2891 N N . VAL A 1 409 ? -20.259 31.984 19.562 1.00 29.42 409 VAL A N 1
ATOM 2892 C CA . VAL A 1 409 ? -21.297 32.884 20.079 1.00 29.42 409 VAL A CA 1
ATOM 2893 C C . VAL A 1 409 ? -21.914 33.646 18.913 1.00 29.42 409 VAL A C 1
ATOM 2895 O O . VAL A 1 409 ? -21.282 34.503 18.298 1.00 29.42 409 VAL A O 1
ATOM 2898 N N . ASP A 1 410 ? -23.179 33.340 18.649 1.00 29.52 410 ASP A N 1
ATOM 2899 C CA . ASP A 1 410 ? -24.086 34.154 17.848 1.00 29.52 410 ASP A CA 1
ATOM 2900 C C . ASP A 1 410 ? -24.305 35.518 18.524 1.00 29.52 410 ASP A C 1
ATOM 2902 O O . ASP A 1 410 ? -24.632 35.591 19.709 1.00 29.52 410 ASP A O 1
ATOM 2906 N N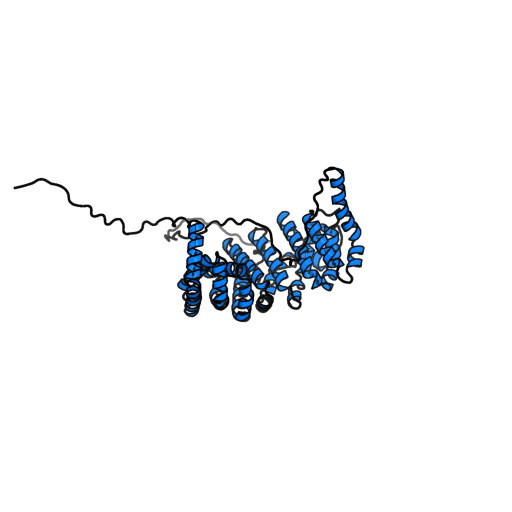 . THR A 1 411 ? -24.212 36.617 17.773 1.00 25.56 411 THR A N 1
ATOM 2907 C CA . THR A 1 411 ? -25.135 37.755 17.941 1.00 25.56 411 THR A CA 1
ATOM 2908 C C . THR A 1 411 ? -25.136 38.681 16.711 1.00 25.56 411 THR A C 1
ATOM 2910 O O . THR A 1 411 ? -24.121 38.828 16.032 1.00 25.56 411 THR A O 1
ATOM 2913 N N . PRO A 1 412 ? -26.282 39.322 16.399 1.00 32.25 412 PRO A N 1
ATOM 2914 C CA . PRO A 1 412 ? -26.557 39.955 15.111 1.00 32.25 412 PRO A CA 1
ATOM 2915 C C . PRO A 1 412 ? -26.339 41.477 15.134 1.00 32.25 412 PRO A C 1
ATOM 2917 O O . PRO A 1 412 ? -26.508 42.100 16.182 1.00 32.25 412 PRO A O 1
ATOM 2920 N N . ARG A 1 413 ? -26.129 42.102 13.959 1.00 24.89 413 ARG A N 1
ATOM 2921 C CA . ARG A 1 413 ? -26.870 43.312 13.523 1.00 24.89 413 ARG A CA 1
ATOM 2922 C C . ARG A 1 413 ? -26.447 43.865 12.153 1.00 24.89 413 ARG A C 1
ATOM 2924 O O . ARG A 1 413 ? -25.302 44.217 11.919 1.00 24.89 413 ARG A O 1
ATOM 2931 N N . SER A 1 414 ? -27.465 43.992 11.300 1.00 26.36 414 SER A N 1
ATOM 2932 C CA . SER A 1 414 ? -27.801 45.106 10.399 1.00 26.36 414 SER A CA 1
ATOM 2933 C C . SER A 1 414 ? -26.714 46.098 9.942 1.00 26.36 414 SER A C 1
ATOM 2935 O O . SER A 1 414 ? -26.313 46.973 10.700 1.00 26.36 414 SER A O 1
ATOM 2937 N N . GLY A 1 415 ? -26.493 46.110 8.623 1.00 24.45 415 GLY A N 1
ATOM 2938 C CA . GLY A 1 415 ? -26.974 47.198 7.758 1.00 24.45 415 GLY A CA 1
ATOM 2939 C C . GLY A 1 415 ? -26.035 48.379 7.495 1.00 24.45 415 GLY A C 1
ATOM 2940 O O . GLY A 1 415 ? -25.877 49.233 8.353 1.00 24.45 415 GLY A O 1
ATOM 2941 N N . ALA A 1 416 ? -25.562 48.504 6.248 1.00 26.78 416 ALA A N 1
ATOM 2942 C CA . ALA A 1 416 ? -25.870 49.634 5.356 1.00 26.78 416 ALA A CA 1
ATOM 2943 C C . ALA A 1 416 ? -25.027 49.595 4.064 1.00 26.78 416 ALA A C 1
ATOM 2945 O O . ALA A 1 416 ? -23.806 49.610 4.113 1.00 26.78 416 ALA A O 1
ATOM 2946 N N . GLY A 1 417 ? -25.718 49.668 2.921 1.00 24.45 417 GLY A N 1
ATOM 2947 C CA . GLY A 1 417 ? -25.359 50.572 1.821 1.00 24.45 417 GLY A CA 1
ATOM 2948 C C . GLY A 1 417 ? -24.262 50.148 0.840 1.00 24.45 417 GLY A C 1
ATOM 2949 O O . GLY A 1 417 ? -23.081 50.276 1.123 1.00 24.45 417 GLY A O 1
ATOM 2950 N N . GLY A 1 418 ? -24.660 49.816 -0.392 1.00 27.03 418 GLY A N 1
ATOM 2951 C CA . GLY A 1 418 ? -23.738 49.813 -1.531 1.00 27.03 418 GLY A CA 1
ATOM 2952 C C . GLY A 1 418 ? -24.342 49.263 -2.818 1.00 27.03 418 GLY A C 1
ATOM 2953 O O . GLY A 1 418 ? -24.176 48.093 -3.130 1.00 27.03 418 GLY A O 1
ATOM 2954 N N . ARG A 1 419 ? -25.069 50.109 -3.558 1.00 26.72 419 ARG A N 1
ATOM 2955 C CA . ARG A 1 419 ? -25.535 49.856 -4.935 1.00 26.72 419 ARG A CA 1
ATOM 2956 C C . ARG A 1 419 ? -24.350 49.731 -5.909 1.00 26.72 419 ARG A C 1
ATOM 2958 O O . ARG A 1 419 ? -23.387 50.474 -5.766 1.00 26.72 419 ARG A O 1
ATOM 2965 N N . GLY A 1 420 ? -24.505 48.926 -6.964 1.00 27.23 420 GLY A N 1
ATOM 2966 C CA . GLY A 1 420 ? -23.632 48.938 -8.151 1.00 27.23 420 GLY A CA 1
ATOM 2967 C C . GLY A 1 420 ? -23.711 47.635 -8.958 1.00 27.23 420 GLY A C 1
ATOM 2968 O O . GLY A 1 420 ? -22.922 46.740 -8.717 1.00 27.23 420 GLY A O 1
ATOM 2969 N N . VAL A 1 421 ? -24.794 47.391 -9.704 1.00 29.00 421 VAL A N 1
ATOM 2970 C CA . VAL A 1 421 ? -24.850 47.487 -11.185 1.00 29.00 421 VAL A CA 1
ATOM 2971 C C . VAL A 1 421 ? -24.093 46.354 -11.905 1.00 29.00 421 VAL A C 1
ATOM 2973 O O . VAL A 1 421 ? -22.874 46.367 -12.017 1.00 29.00 421 VAL A O 1
ATOM 2976 N N . LEU A 1 422 ? -24.870 45.404 -12.441 1.00 31.22 422 LEU A N 1
ATOM 2977 C CA . LEU A 1 422 ? -24.490 44.516 -13.547 1.00 31.22 422 LEU A CA 1
ATOM 2978 C C . LEU A 1 422 ? -24.366 45.324 -14.850 1.00 31.22 422 LEU A C 1
ATOM 2980 O O . LEU A 1 422 ? -25.101 46.299 -15.032 1.00 31.22 422 LEU A O 1
ATOM 2984 N N . PRO A 1 423 ? -23.586 44.824 -15.817 1.00 32.16 423 PRO A N 1
ATOM 2985 C CA . PRO A 1 423 ? -24.211 44.584 -17.112 1.00 32.16 423 PRO A CA 1
ATOM 2986 C C . PRO A 1 423 ? -23.901 43.188 -17.655 1.00 32.16 423 PRO A C 1
ATOM 2988 O O . PRO A 1 423 ? -22.825 42.629 -17.453 1.00 32.16 423 PRO A O 1
ATOM 2991 N N . GLY A 1 424 ? -24.896 42.634 -18.344 1.00 27.30 424 GLY A N 1
ATOM 2992 C CA . GLY A 1 424 ? -24.751 41.440 -19.158 1.00 27.30 424 GLY A CA 1
ATOM 2993 C C . GLY A 1 424 ? -24.265 41.745 -20.574 1.00 27.30 424 GLY A C 1
ATOM 2994 O O . GLY A 1 424 ? -24.200 42.897 -20.990 1.00 27.30 424 GLY A O 1
ATOM 2995 N N . THR A 1 425 ? -24.007 40.639 -21.276 1.00 36.16 425 THR A N 1
ATOM 2996 C CA . THR A 1 425 ? -24.129 40.415 -22.728 1.00 36.16 425 THR A CA 1
ATOM 2997 C C . THR A 1 425 ? -23.419 41.387 -23.670 1.00 36.16 425 THR A C 1
ATOM 2999 O O . THR A 1 425 ? -23.893 42.498 -23.858 1.00 36.16 425 THR A O 1
ATOM 3002 N N . SER A 1 426 ? -22.389 40.892 -24.365 1.00 32.38 426 SER A N 1
ATOM 3003 C CA . SER A 1 426 ? -22.397 40.608 -25.816 1.00 32.38 426 SER A CA 1
ATOM 3004 C C . SER A 1 426 ? -20.973 40.668 -26.376 1.00 32.38 426 SER A C 1
ATOM 3006 O O . SER A 1 426 ? -20.414 41.756 -26.462 1.00 32.38 426 SER A O 1
ATOM 3008 N N . GLU A 1 427 ? -20.407 39.512 -26.721 1.00 34.69 427 GLU A N 1
ATOM 3009 C CA . GLU A 1 427 ? -19.851 39.138 -28.039 1.00 34.69 427 GLU A CA 1
ATOM 3010 C C . GLU A 1 427 ? -19.284 37.715 -27.973 1.00 34.69 427 GLU A C 1
ATOM 3012 O O . GLU A 1 427 ? -18.664 37.369 -26.940 1.00 34.69 427 GLU A O 1
#